Protein AF-A0A8T2XSE6-F1 (afdb_monomer)

Mean predicted aligned error: 15.31 Å

Nearest PDB structures (foldseek):
  8a26-assembly1_A  TM=7.219E-01  e=9.309E-07  Legionella pneumophila str. Corby
  8a25-assembly1_A  TM=7.117E-01  e=2.480E-06  Legionella pneumophila str. Corby
  8a24-assembly1_A  TM=6.700E-01  e=1.320E-05  Legionella pneumophila str. Corby

Radius of gyration: 26.52 Å; Cα contacts (8 Å, |Δi|>4): 600; chains: 1; bounding box: 70×73×78 Å

Foldseek 3Di:
DVVPDDDADALPPPPPHAAQFFYWLFDFQEAQDADPDDCVPQVHHNCHPVNSLVSVVCLLVVLAVQCVVPDVSVRRGYDLVLLLVKEKEFDHHLSLLVSCVSVVHDLVRSLVCLLVSLVSVLVSVVVSVVSNYAHYHYEQYALCQLFQVCPVRHDDDPVQADPLRGGNSSSVSSVSSLVSNVVSQVVSCVVRVRHDHHYFHLHVLLVCCSSCVVVVQAPERRAAQFAPDDPRNADPVTWGQRWDQDPNDTDRRRDGHPDLLNHQHHTRRWGGPNNLVSSVVLRPPPVNRPVVVCVVVVVVPVPDDDDDDDDDDDDDDDDDDDDDDDDDDDDFDDDDPPPPPDDPDDDDDDDPPPDPPDDDKDKDWDDDPPDDTGIDTDDDDDDDDDDDDDVVPVVVVVVVVPPPDPPPDISGGITIITGD

InterPro domains:
  IPR001087 GDSL lipase/esterase [PF00657] (7-283)
  IPR001087 GDSL lipase/esterase [PF00657] (298-400)
  IPR035669 GDSL lipase/esterase-like, plant [cd01837] (1-285)
  IPR036514 SGNH hydrolase superfamily [G3DSA:3.40.50.1110] (1-289)
  IPR036514 SGNH hydrolase superfamily [G3DSA:3.40.50.1110] (290-408)

pLDDT: mean 73.04, std 31.3, range [20.09, 98.88]

Sequence (420 aa):
KSFGLPYLSAYLDSVGSNFTHGANFATAGSTIRPQNSTLHQSGFSPISLDVQWNEFYDFHRRSQIIRSQGGVYKKLLPKTEDFSHALYTFDIGQNDLTSGYFSNMTSSEVKAYVPDVLDQFKNIVSYIYGQGGRNFWIHNTGPFGCLAYVLERIPISAAEVDKSGCGTPFNEVAQYFNRGLKKVVFQLRKKLPLAAITYVDVYSVKYKLISQARKHGFNESLRACCGHGGKYNYNRQLGCGAKRTVGGKEILVGKSCKDPSEWISWDGVHYTQAANKWIFDRIVDEKAWDSAYLD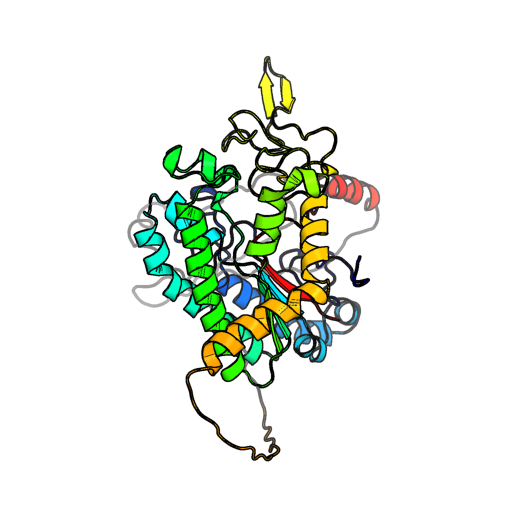SVASNFSHGANFATAGPTIRPQYLSLPFPLTLDAQFSIKYPRDTVAKTGGIFETSLPKEADYFSKASLYTIDGGQNDLTGGYRLNMTTEQVEENNAPEMLSQFSSIVKVRQAGINGSPSLSVYVN

Organism: Populus deltoides (NCBI:txid3696)

Secondary structure (DSSP, 8-state):
-TTSPPPPEETT--SS---TTEEE---TT--SSPPSS-HHHHS--S--HHHHHHHHHHHHHHHHHHHHT-TTHHHHS--HHHHHH-EEEEE-SHHHHHHHHHTT--HHHHHHHHHHHHHHHHHHHHHHHHTT--EEEEEPP--GGG-HHHHHHS---GGGB-TTS-BHHHHHHHHHHHHHHHHHHHHHHHH-TT-EEEEE-HHHHHHHHHHTGGGGT-SEEEEESS--STTTT--SSS-TT-EEEETTEEEE-SPPPS-GGGEEESSSSSB-HHHHHHHHHHHHSGGGTHHHHHHHHHHHHTTS--------------------------------GGGSSS----------S--TT------EEEEETTTEEEEE-----------SS-HHHHHHHHHHHS-S-----SS--EEEEE--

Solvent-accessible surface area (backbone atoms only — not comparable to full-atom values): 24899 Å² total; per-residue (Å²): 102,98,80,74,56,79,83,63,27,51,65,86,52,88,72,90,58,49,33,51,52,15,37,28,54,49,38,74,44,15,16,50,55,77,55,100,52,47,43,90,80,72,61,33,26,68,54,9,46,67,49,36,45,51,53,48,55,50,47,61,57,48,30,53,59,53,26,71,75,37,78,69,38,51,73,28,36,45,58,79,67,38,48,42,66,15,43,42,34,34,34,56,43,56,42,46,54,51,50,35,46,76,69,75,42,50,71,65,60,43,56,68,49,44,64,59,41,49,52,54,49,53,48,54,56,53,51,44,40,73,71,46,39,23,34,36,41,37,38,40,38,48,52,56,21,47,27,28,61,45,60,75,71,44,92,76,57,79,88,45,39,46,99,69,69,24,34,44,70,48,31,52,48,31,50,50,49,35,55,52,50,53,52,50,52,55,51,46,50,70,74,36,76,82,40,51,74,44,80,38,71,44,25,64,51,50,46,50,45,46,63,37,21,64,84,74,63,19,83,34,46,45,38,19,34,15,15,27,53,69,94,30,25,40,32,96,91,35,34,52,71,28,66,43,75,57,95,91,39,81,39,77,57,11,43,68,51,95,60,56,66,33,20,32,16,29,48,14,78,32,45,14,67,47,38,49,49,54,49,48,55,54,67,72,37,73,84,62,61,59,60,68,53,52,54,65,47,53,72,63,54,79,77,62,82,90,84,86,91,80,86,84,91,90,88,89,84,90,88,87,88,88,88,89,82,90,81,90,89,84,77,86,82,88,77,77,86,86,79,75,87,84,70,97,67,87,84,81,80,86,73,75,98,80,66,97,82,78,85,84,76,69,84,58,79,57,94,48,82,97,84,54,84,58,69,62,84,66,89,85,87,83,92,80,87,83,80,94,86,62,71,74,63,56,53,55,59,54,57,67,72,68,68,70,76,86,74,88,75,50,87,50,37,23,48,35,40,36,27,121

Structure (mmCIF, N/CA/C/O backbone):
data_AF-A0A8T2XSE6-F1
#
_entry.id   AF-A0A8T2XSE6-F1
#
loop_
_atom_site.group_PDB
_atom_site.id
_atom_site.type_symbol
_atom_site.label_atom_id
_atom_site.label_alt_id
_atom_site.label_comp_id
_atom_site.label_asym_id
_atom_site.label_entity_id
_atom_site.label_seq_id
_atom_site.pdbx_PDB_ins_code
_atom_site.Cartn_x
_atom_site.Cartn_y
_atom_site.Cartn_z
_atom_site.occupancy
_atom_site.B_iso_or_equiv
_atom_site.auth_seq_id
_atom_site.auth_comp_id
_atom_site.auth_asym_id
_atom_site.auth_atom_id
_atom_site.pdbx_PDB_model_num
ATOM 1 N N . LYS A 1 1 ? -14.434 -13.016 -0.386 1.00 49.34 1 LYS A N 1
ATOM 2 C CA . LYS A 1 1 ? -14.952 -14.404 -0.535 1.00 49.34 1 LYS A CA 1
ATOM 3 C C . LYS A 1 1 ? -14.408 -15.358 0.528 1.00 49.34 1 LYS A C 1
ATOM 5 O O . LYS A 1 1 ? -15.235 -15.988 1.161 1.00 49.34 1 LYS A O 1
ATOM 10 N N . SER A 1 2 ? -13.093 -15.441 0.778 1.00 57.00 2 SER A N 1
ATOM 11 C CA . SER A 1 2 ? -12.528 -16.396 1.758 1.00 57.00 2 SER A CA 1
ATOM 12 C C . SER A 1 2 ? -13.042 -16.233 3.198 1.00 57.00 2 SER A C 1
ATOM 14 O O . SER A 1 2 ? -13.120 -17.219 3.912 1.00 57.00 2 SER A O 1
ATOM 16 N N . PHE A 1 3 ? -13.461 -15.025 3.594 1.00 65.88 3 PHE A N 1
ATOM 17 C CA . PHE A 1 3 ? -14.073 -14.757 4.906 1.00 65.88 3 PHE A CA 1
ATOM 18 C C . PHE A 1 3 ? -15.603 -14.606 4.874 1.00 65.88 3 PHE A C 1
ATOM 20 O O . PHE A 1 3 ? -16.191 -14.181 5.856 1.00 65.88 3 PHE A O 1
ATOM 27 N N . GLY A 1 4 ? -16.265 -14.851 3.737 1.00 77.31 4 GLY A N 1
ATOM 28 C CA . GLY A 1 4 ? -17.719 -14.647 3.609 1.00 77.31 4 GLY A CA 1
ATOM 29 C C . GLY A 1 4 ? -18.208 -13.188 3.684 1.00 77.31 4 GLY A C 1
ATOM 30 O O . GLY A 1 4 ? -19.388 -12.947 3.463 1.00 77.31 4 GLY A O 1
ATOM 31 N N . LEU A 1 5 ? -17.320 -12.218 3.926 1.00 80.38 5 LEU A N 1
ATOM 32 C CA . LEU A 1 5 ? -17.659 -10.795 4.035 1.00 80.38 5 LEU A CA 1
ATOM 33 C C . LEU A 1 5 ? -17.843 -10.106 2.664 1.00 80.38 5 LEU A C 1
ATOM 35 O O . LEU A 1 5 ? -17.168 -10.489 1.691 1.00 80.38 5 LEU A O 1
ATOM 39 N N . PRO A 1 6 ? -18.719 -9.081 2.580 1.00 86.50 6 PRO A N 1
ATOM 40 C CA . PRO A 1 6 ? -18.848 -8.233 1.399 1.00 86.50 6 PRO A CA 1
ATOM 41 C C . PRO A 1 6 ? -17.623 -7.326 1.217 1.00 86.50 6 PRO A C 1
ATOM 43 O O . PRO A 1 6 ? -16.772 -7.200 2.097 1.00 86.50 6 PRO A O 1
ATOM 46 N N . TYR A 1 7 ? -17.536 -6.677 0.055 1.00 85.50 7 TYR A N 1
ATOM 47 C CA . TYR A 1 7 ? -16.585 -5.586 -0.138 1.00 85.50 7 TYR A CA 1
ATOM 48 C C . TYR A 1 7 ? -16.932 -4.406 0.769 1.00 85.50 7 TYR A C 1
ATOM 50 O O . TYR A 1 7 ? -18.107 -4.105 0.974 1.00 85.50 7 TYR A O 1
ATOM 58 N N . LEU A 1 8 ? -15.901 -3.742 1.290 1.00 89.81 8 LEU A N 1
ATOM 59 C CA . LEU A 1 8 ? -16.075 -2.533 2.084 1.00 89.81 8 LEU A CA 1
ATOM 60 C C . LEU A 1 8 ? -16.523 -1.374 1.191 1.00 89.81 8 LEU A C 1
ATOM 62 O O . LEU A 1 8 ? -15.975 -1.181 0.103 1.00 89.81 8 LEU A O 1
ATOM 66 N N . SER A 1 9 ? -17.469 -0.581 1.689 1.00 92.69 9 SER A N 1
ATOM 67 C CA . SER A 1 9 ? -17.830 0.701 1.078 1.00 92.69 9 SER A CA 1
ATOM 68 C C . SER A 1 9 ? -16.689 1.703 1.287 1.00 92.69 9 SER A C 1
ATOM 70 O O . SER A 1 9 ? -16.069 1.716 2.359 1.00 92.69 9 SER A O 1
ATOM 72 N N . ALA A 1 10 ? -16.394 2.542 0.291 1.00 93.00 10 ALA A N 1
ATOM 73 C CA . ALA A 1 10 ? -15.452 3.638 0.496 1.00 93.00 10 ALA A CA 1
ATOM 74 C C . ALA A 1 10 ? -16.086 4.681 1.422 1.00 93.00 10 ALA A C 1
ATOM 76 O O . ALA A 1 10 ? -17.275 4.971 1.316 1.00 93.00 10 ALA A O 1
ATOM 77 N N . TYR A 1 11 ? -15.304 5.252 2.335 1.00 91.75 11 TYR A N 1
ATOM 78 C CA . TYR A 1 11 ? -15.802 6.281 3.251 1.00 91.75 11 TYR A CA 1
ATOM 79 C C . TYR A 1 11 ? -16.376 7.494 2.500 1.00 91.75 11 TYR A C 1
ATOM 81 O O . TYR A 1 11 ? -17.396 8.047 2.901 1.00 91.75 11 TYR A O 1
ATOM 89 N N . LEU A 1 12 ? -15.746 7.865 1.381 1.00 91.50 12 LEU A N 1
ATOM 90 C CA . LEU A 1 12 ? -16.153 8.997 0.548 1.00 91.50 12 LEU A CA 1
ATOM 91 C C . LEU A 1 12 ? -17.325 8.687 -0.405 1.00 91.50 12 LEU A C 1
ATOM 93 O O . LEU A 1 12 ? -17.785 9.595 -1.097 1.00 91.50 12 LEU A O 1
ATOM 97 N N . ASP A 1 13 ? -17.839 7.451 -0.436 1.00 89.88 13 ASP A N 1
ATOM 98 C CA . ASP A 1 13 ? -19.054 7.134 -1.193 1.00 89.88 13 ASP A CA 1
ATOM 99 C C . ASP A 1 13 ? -20.280 7.687 -0.446 1.00 89.88 13 ASP A C 1
ATOM 101 O O . ASP A 1 13 ? -20.656 7.206 0.628 1.00 89.88 13 ASP A O 1
ATOM 105 N N . SER A 1 14 ? -20.917 8.708 -1.024 1.00 79.88 14 SER A N 1
ATOM 106 C CA . SER A 1 14 ? -21.989 9.475 -0.376 1.00 79.88 14 SER A CA 1
ATOM 107 C C . SER A 1 14 ? -23.375 8.819 -0.425 1.00 79.88 14 SER A C 1
ATOM 109 O O . SER A 1 14 ? -24.219 9.128 0.415 1.00 79.88 14 SER A O 1
ATOM 111 N N . VAL A 1 15 ? -23.637 7.921 -1.384 1.00 83.44 15 VAL A N 1
ATOM 112 C CA . VAL A 1 15 ? -24.973 7.349 -1.636 1.00 83.44 15 VAL A CA 1
ATOM 113 C C . VAL A 1 15 ? -24.916 5.824 -1.681 1.00 83.44 15 VAL A C 1
ATOM 115 O O . VAL A 1 15 ? -24.122 5.243 -2.411 1.00 83.44 15 VAL A O 1
ATOM 118 N N . GLY A 1 16 ? -25.809 5.169 -0.933 1.00 83.69 16 GLY A N 1
ATOM 119 C CA . GLY A 1 16 ? -25.983 3.710 -0.968 1.00 83.69 16 GLY A CA 1
ATOM 120 C C . GLY A 1 16 ? -24.956 2.909 -0.160 1.00 83.69 16 GLY A C 1
ATOM 121 O O . GLY A 1 16 ? -25.039 1.682 -0.125 1.00 83.69 16 GLY A O 1
ATOM 122 N N . SER A 1 17 ? -24.023 3.583 0.513 1.00 91.50 17 SER A N 1
ATOM 123 C CA . SER A 1 17 ? -22.993 2.946 1.330 1.00 91.50 17 SER A CA 1
ATOM 124 C C . SER A 1 17 ? -23.584 2.202 2.523 1.00 91.50 17 SER A C 1
ATOM 126 O O . SER A 1 17 ? -24.411 2.722 3.277 1.00 91.50 17 SER A O 1
ATOM 128 N N . ASN A 1 18 ? -23.115 0.972 2.715 1.00 92.50 18 ASN A N 1
ATOM 129 C CA . ASN A 1 18 ? -23.376 0.180 3.906 1.00 92.50 18 ASN A CA 1
ATOM 130 C C . ASN A 1 18 ? -22.050 -0.058 4.631 1.00 92.50 18 ASN A C 1
ATOM 132 O O . ASN A 1 18 ? -21.130 -0.661 4.073 1.00 92.50 18 ASN A O 1
ATOM 136 N N . PHE A 1 19 ? -21.971 0.417 5.872 1.00 93.88 19 PHE A N 1
ATOM 137 C CA . PHE A 1 19 ? -20.777 0.358 6.703 1.00 93.88 19 PHE A CA 1
ATOM 138 C C . PHE A 1 19 ? -20.891 -0.645 7.856 1.00 93.88 19 PHE A C 1
ATOM 140 O O . PHE A 1 19 ? -20.016 -0.678 8.720 1.00 93.88 19 PHE A O 1
ATOM 147 N N . THR A 1 20 ? -21.926 -1.496 7.893 1.00 91.06 20 THR A N 1
ATOM 148 C CA . THR A 1 20 ? -22.068 -2.505 8.960 1.00 91.06 20 THR A CA 1
ATOM 149 C C . THR A 1 20 ? -20.946 -3.535 8.969 1.00 91.06 20 THR A C 1
ATOM 151 O O . THR A 1 20 ? -20.693 -4.120 10.009 1.00 91.06 20 THR A O 1
ATOM 154 N N . HIS A 1 21 ? -20.278 -3.749 7.833 1.00 89.62 21 HIS A N 1
ATOM 155 C CA . HIS A 1 21 ? -19.122 -4.647 7.718 1.00 89.62 21 HIS A CA 1
ATOM 156 C C . HIS A 1 21 ? -17.790 -3.885 7.665 1.00 89.62 21 HIS A C 1
ATOM 158 O O . HIS A 1 21 ? -16.741 -4.475 7.408 1.00 89.62 21 HIS A O 1
ATOM 164 N N . GLY A 1 22 ? -17.822 -2.573 7.913 1.00 91.81 22 GLY A N 1
ATOM 165 C CA . GLY A 1 22 ? -16.650 -1.711 7.912 1.00 91.81 22 GLY A CA 1
ATOM 166 C C . GLY A 1 22 ? -16.613 -0.693 6.773 1.00 91.81 22 GLY A C 1
ATOM 167 O O . GLY A 1 22 ? -17.542 -0.578 5.974 1.00 91.81 22 GLY A O 1
ATOM 168 N N . ALA A 1 23 ? -15.519 0.061 6.722 1.00 94.69 23 ALA A N 1
ATOM 169 C CA . ALA A 1 23 ? -15.313 1.178 5.809 1.00 94.69 23 ALA A CA 1
ATOM 170 C C . ALA A 1 23 ? -13.871 1.197 5.285 1.00 94.69 23 ALA A C 1
ATOM 172 O O . ALA A 1 23 ? -12.920 0.855 5.999 1.00 94.69 23 ALA A O 1
ATOM 173 N N . ASN A 1 24 ? -13.708 1.610 4.030 1.00 95.44 24 ASN A N 1
ATOM 174 C CA . ASN A 1 24 ? -12.407 1.798 3.405 1.00 95.44 24 ASN A CA 1
ATOM 175 C C . ASN A 1 24 ? -12.053 3.291 3.333 1.00 95.44 24 ASN A C 1
ATOM 177 O O . ASN A 1 24 ? -12.728 4.048 2.637 1.00 95.44 24 ASN A O 1
ATOM 181 N N . PHE A 1 25 ? -10.983 3.687 4.021 1.00 96.44 25 PHE A N 1
ATOM 182 C CA . PHE A 1 25 ? -10.461 5.062 4.042 1.00 96.44 25 PHE A CA 1
ATOM 183 C C . PHE A 1 25 ? -9.277 5.242 3.081 1.00 96.44 25 PHE A C 1
ATOM 185 O O . PHE A 1 25 ? -8.710 6.322 2.952 1.00 96.44 25 PHE A O 1
ATOM 192 N N . ALA A 1 26 ? -8.879 4.174 2.390 1.00 91.81 26 ALA A N 1
ATOM 193 C CA . ALA A 1 26 ? -7.769 4.205 1.461 1.00 91.81 26 ALA A CA 1
ATOM 194 C C . ALA A 1 26 ? -7.997 5.176 0.308 1.00 91.81 26 ALA A C 1
ATOM 196 O O . ALA A 1 26 ? -9.056 5.182 -0.319 1.00 91.81 26 ALA A O 1
ATOM 197 N N . THR A 1 27 ? -6.936 5.889 -0.058 1.00 92.00 27 THR A N 1
ATOM 198 C CA . THR A 1 27 ? -6.906 6.697 -1.275 1.00 92.00 27 THR A CA 1
ATOM 199 C C . THR A 1 27 ? -5.710 6.309 -2.138 1.00 92.00 27 THR A C 1
ATOM 201 O O . THR A 1 27 ? -4.590 6.159 -1.646 1.00 92.00 27 THR A O 1
ATOM 204 N N . ALA A 1 28 ? -5.931 6.164 -3.446 1.00 90.12 28 ALA A N 1
ATOM 205 C CA . ALA A 1 28 ? -4.864 5.885 -4.403 1.00 90.12 28 ALA A CA 1
ATOM 206 C C . ALA A 1 28 ? -3.765 6.958 -4.328 1.00 90.12 28 ALA A C 1
ATOM 208 O O . ALA A 1 28 ? -4.058 8.148 -4.284 1.00 90.12 28 ALA A O 1
ATOM 209 N N . GLY A 1 29 ? -2.496 6.544 -4.302 1.00 91.81 29 GLY A N 1
ATOM 210 C CA . GLY A 1 29 ? -1.366 7.471 -4.172 1.00 91.81 29 GLY A CA 1
ATOM 211 C C . GLY A 1 29 ? -1.176 8.067 -2.770 1.00 91.81 29 GLY A C 1
ATOM 212 O O . GLY A 1 29 ? -0.350 8.962 -2.617 1.00 91.81 29 GLY A O 1
ATOM 213 N N . SER A 1 30 ? -1.915 7.609 -1.752 1.00 96.00 30 SER A N 1
ATOM 214 C CA . SER A 1 30 ? -1.766 8.099 -0.377 1.00 96.00 30 SER A CA 1
ATOM 215 C C . SER A 1 30 ? -0.429 7.716 0.250 1.00 96.00 30 SER A C 1
ATOM 217 O O . SER A 1 30 ? 0.076 6.607 0.052 1.00 96.00 30 SER A O 1
ATOM 219 N N . THR A 1 31 ? 0.116 8.648 1.019 1.00 97.81 31 THR A N 1
ATOM 220 C CA . THR A 1 31 ? 1.355 8.548 1.786 1.00 97.81 31 THR A CA 1
ATOM 221 C C . THR A 1 31 ? 1.055 8.637 3.279 1.00 97.81 31 THR A C 1
ATOM 223 O O . THR A 1 31 ? 0.025 9.172 3.693 1.00 97.81 31 THR A O 1
ATOM 226 N N . ILE A 1 32 ? 1.958 8.136 4.119 1.00 98.56 32 ILE A N 1
ATOM 227 C CA . ILE A 1 32 ? 1.869 8.355 5.565 1.00 98.56 32 ILE A CA 1
ATOM 228 C C . ILE A 1 32 ? 2.085 9.838 5.867 1.00 98.56 32 ILE A C 1
ATOM 230 O O . ILE A 1 32 ? 1.291 10.428 6.594 1.00 98.56 32 ILE A O 1
ATOM 234 N N . ARG A 1 33 ? 3.126 10.442 5.284 1.00 95.69 33 ARG A N 1
ATOM 235 C CA . ARG A 1 33 ? 3.425 11.870 5.450 1.00 95.69 33 ARG A CA 1
ATOM 236 C C . ARG A 1 33 ? 2.618 12.717 4.467 1.00 95.69 33 ARG A C 1
ATOM 238 O O . ARG A 1 33 ? 2.581 12.355 3.287 1.00 95.69 33 ARG A O 1
ATOM 245 N N . PRO A 1 34 ? 2.066 13.869 4.874 1.00 95.44 34 PRO A N 1
ATOM 246 C CA . PRO A 1 34 ? 1.447 14.812 3.946 1.00 95.44 34 PRO A CA 1
ATOM 247 C C . PRO A 1 34 ? 2.395 15.213 2.810 1.00 95.44 34 PRO A C 1
ATOM 249 O O . PRO A 1 34 ? 3.583 15.462 3.034 1.00 95.44 34 PRO A O 1
ATOM 252 N N . GLN A 1 35 ? 1.878 15.278 1.583 1.00 90.56 35 GLN A N 1
ATOM 253 C CA . GLN A 1 35 ? 2.642 15.739 0.423 1.00 90.56 35 GLN A CA 1
ATOM 254 C C . GLN A 1 35 ? 2.399 17.228 0.187 1.00 90.56 35 GLN A C 1
ATOM 256 O O . GLN A 1 35 ? 1.260 17.685 0.170 1.00 90.56 35 GLN A O 1
ATOM 261 N N . ASN A 1 36 ? 3.463 17.981 -0.092 1.00 90.00 36 ASN A N 1
ATOM 262 C CA . ASN A 1 36 ? 3.360 19.391 -0.475 1.00 90.00 36 ASN A CA 1
ATOM 263 C C . ASN A 1 36 ? 3.113 19.544 -1.990 1.00 90.00 36 ASN A C 1
ATOM 265 O O . ASN A 1 36 ? 3.867 20.205 -2.701 1.00 90.00 36 ASN A O 1
ATOM 269 N N . SER A 1 37 ? 2.122 18.820 -2.515 1.00 88.62 37 SER A N 1
ATOM 270 C CA . SER A 1 37 ? 1.767 18.810 -3.939 1.00 88.62 37 SER A CA 1
ATOM 271 C C . SER A 1 37 ? 0.343 18.295 -4.139 1.00 88.62 37 SER A C 1
ATOM 273 O O . SER A 1 37 ? -0.206 17.626 -3.266 1.00 88.62 37 SER A O 1
ATOM 275 N N . THR A 1 38 ? -0.241 18.561 -5.304 1.00 88.44 38 THR A N 1
ATOM 276 C CA . THR A 1 38 ? -1.537 17.986 -5.690 1.00 88.44 38 THR A CA 1
ATOM 277 C C . THR A 1 38 ? -1.377 16.666 -6.445 1.00 88.44 38 THR A C 1
ATOM 279 O O . THR A 1 38 ? -0.352 16.423 -7.090 1.00 88.44 38 THR A O 1
ATOM 282 N N . LEU A 1 39 ? -2.446 15.861 -6.466 1.00 87.94 39 LEU A N 1
ATOM 283 C CA . LEU A 1 39 ? -2.515 14.623 -7.249 1.00 87.94 39 LEU A CA 1
ATOM 284 C C . LEU A 1 39 ? -2.189 14.853 -8.733 1.00 87.94 39 LEU A C 1
ATOM 286 O O . LEU A 1 39 ? -1.469 14.059 -9.333 1.00 87.94 39 LEU A O 1
ATOM 290 N N . HIS A 1 40 ? -2.649 15.965 -9.313 1.00 87.31 40 HIS A N 1
ATOM 291 C CA . HIS A 1 40 ? -2.363 16.313 -10.708 1.00 87.31 40 HIS A CA 1
ATOM 292 C C . HIS A 1 40 ? -0.886 16.637 -10.967 1.00 87.31 40 HIS A C 1
ATOM 294 O O . HIS A 1 40 ? -0.383 16.364 -12.055 1.00 87.31 40 HIS A O 1
ATOM 300 N N . GLN A 1 41 ? -0.186 17.214 -9.988 1.00 89.00 41 GLN A N 1
ATOM 301 C CA . GLN A 1 41 ? 1.216 17.610 -10.139 1.00 89.00 41 GLN A CA 1
ATOM 302 C C . GLN A 1 41 ? 2.169 16.431 -9.939 1.00 89.00 41 GLN A C 1
ATOM 304 O O . GLN A 1 41 ? 3.087 16.230 -10.737 1.00 89.00 41 GLN A O 1
ATOM 309 N N . SER A 1 42 ? 1.972 15.653 -8.875 1.00 89.31 42 SER A N 1
ATOM 310 C CA . SER A 1 42 ? 2.943 14.640 -8.448 1.00 89.31 42 SER A CA 1
ATOM 311 C C . SER A 1 42 ? 2.484 13.202 -8.682 1.00 89.31 42 SER A C 1
ATOM 313 O O . SER A 1 42 ? 3.326 12.311 -8.832 1.00 89.31 42 SER A O 1
ATOM 315 N N . GLY A 1 43 ? 1.171 12.974 -8.776 1.00 89.00 43 GLY A N 1
ATOM 316 C CA . GLY A 1 43 ? 0.563 11.644 -8.768 1.00 89.00 43 GLY A CA 1
ATOM 317 C C . GLY A 1 43 ? 0.329 11.074 -7.366 1.00 89.00 43 GLY A C 1
ATOM 318 O O . GLY A 1 43 ? -0.101 9.928 -7.262 1.00 89.00 43 GLY A O 1
ATOM 319 N N . PHE A 1 44 ? 0.578 11.847 -6.303 1.00 92.69 44 PHE A N 1
ATOM 320 C CA . PHE A 1 44 ? 0.330 11.439 -4.917 1.00 92.69 44 PHE A CA 1
ATOM 321 C C . PHE A 1 44 ? -0.881 12.158 -4.327 1.00 92.69 44 PHE A C 1
ATOM 323 O O . PHE A 1 44 ? -1.154 13.317 -4.639 1.00 92.69 44 PHE A O 1
ATOM 330 N N . SER A 1 45 ? -1.627 11.452 -3.484 1.00 92.69 45 SER A N 1
ATOM 331 C CA . SER A 1 45 ? -2.874 11.962 -2.921 1.00 92.69 45 SER A CA 1
ATOM 332 C C . SER A 1 45 ? -2.620 13.036 -1.860 1.00 92.69 45 SER A C 1
ATOM 334 O O . SER A 1 45 ? -1.729 12.853 -1.029 1.00 92.69 45 SER A O 1
ATOM 336 N N . PRO A 1 46 ? -3.438 14.107 -1.811 1.00 92.44 46 PRO A N 1
ATOM 337 C CA . PRO A 1 46 ? -3.458 15.020 -0.670 1.00 92.44 46 PRO A CA 1
ATOM 338 C C . PRO A 1 46 ? -4.100 14.392 0.583 1.00 92.44 46 PRO A C 1
ATOM 340 O O . PRO A 1 46 ? -3.994 14.952 1.668 1.00 92.44 46 PRO A O 1
ATOM 343 N N . ILE A 1 47 ? -4.768 13.241 0.449 1.00 94.56 47 ILE A N 1
ATOM 344 C CA . ILE A 1 47 ? -5.348 12.478 1.560 1.00 94.56 47 ILE A CA 1
ATOM 345 C C . ILE A 1 47 ? -4.263 11.539 2.097 1.00 94.56 47 ILE A C 1
ATOM 347 O O . ILE A 1 47 ? -4.171 10.376 1.691 1.00 94.56 47 ILE A O 1
ATOM 351 N N . SER A 1 48 ? -3.391 12.061 2.960 1.00 97.06 48 SER A N 1
ATOM 352 C CA . SER A 1 48 ? -2.380 11.293 3.702 1.00 97.06 48 SER A CA 1
ATOM 353 C C . SER A 1 48 ? -2.988 10.534 4.885 1.00 97.06 48 SER A C 1
ATOM 355 O O . SER A 1 48 ? -4.177 10.661 5.181 1.00 97.06 48 SER A O 1
ATOM 357 N N . LEU A 1 49 ? -2.198 9.693 5.555 1.00 98.31 49 LEU A N 1
ATOM 358 C CA . LEU A 1 49 ? -2.699 8.827 6.628 1.00 98.31 49 LEU A CA 1
ATOM 359 C C . LEU A 1 49 ? -3.309 9.596 7.810 1.00 98.31 49 LEU A C 1
ATOM 361 O O . LEU A 1 49 ? -4.251 9.112 8.429 1.00 98.31 49 LEU A O 1
ATOM 365 N N . ASP A 1 50 ? -2.804 10.785 8.125 1.00 97.56 50 ASP A N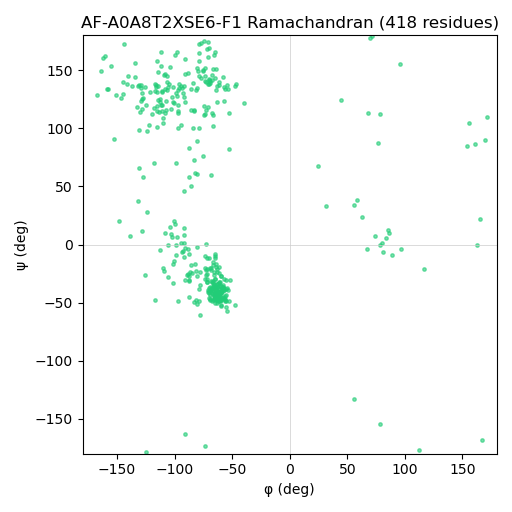 1
ATOM 366 C CA . ASP A 1 50 ? -3.393 11.678 9.126 1.00 97.56 50 ASP A CA 1
ATOM 367 C C . ASP A 1 50 ? -4.779 12.196 8.705 1.00 97.56 50 ASP A C 1
ATOM 369 O O . ASP A 1 50 ? -5.680 12.294 9.539 1.00 97.56 50 ASP A O 1
ATOM 373 N N . VAL A 1 51 ? -4.989 12.446 7.410 1.00 97.50 51 VAL A N 1
ATOM 374 C CA . VAL A 1 51 ? -6.306 12.793 6.860 1.00 97.50 51 VAL A CA 1
ATOM 375 C C . VAL A 1 51 ? -7.245 11.588 6.924 1.00 97.50 51 VAL A C 1
ATOM 377 O O . VAL A 1 51 ? -8.343 11.726 7.454 1.00 97.50 51 VAL A O 1
ATOM 380 N N . GLN A 1 52 ? -6.798 10.397 6.506 1.00 98.19 52 GLN A N 1
ATOM 381 C CA . GLN A 1 52 ? -7.582 9.153 6.639 1.00 98.19 52 GLN A CA 1
ATOM 382 C C . GLN A 1 52 ? -7.947 8.861 8.101 1.00 98.19 52 GLN A C 1
ATOM 384 O O . GLN A 1 52 ? -9.026 8.355 8.407 1.00 98.19 52 GLN A O 1
ATOM 389 N N . TRP A 1 53 ? -7.056 9.199 9.032 1.00 98.00 53 TRP A N 1
ATOM 390 C CA . TRP A 1 53 ? -7.339 9.141 10.458 1.00 98.00 53 TRP A CA 1
ATOM 391 C C . TRP A 1 53 ? -8.438 10.124 10.871 1.00 98.00 53 TRP A C 1
ATOM 393 O O . TRP A 1 53 ? -9.341 9.726 11.602 1.00 98.00 53 TRP A O 1
ATOM 403 N N . ASN A 1 54 ? -8.396 11.378 10.417 1.00 98.00 54 ASN A N 1
ATOM 404 C CA . ASN A 1 54 ? -9.442 12.357 10.720 1.00 98.00 54 ASN A CA 1
ATOM 405 C C . ASN A 1 54 ? -10.801 11.917 10.157 1.00 98.00 54 ASN A C 1
ATOM 407 O O . ASN A 1 54 ? -11.813 12.028 10.849 1.00 98.00 54 ASN A O 1
ATOM 411 N N . GLU A 1 55 ? -10.816 11.353 8.949 1.00 97.50 55 GLU A N 1
ATOM 412 C CA . GLU A 1 55 ? -11.998 10.734 8.345 1.00 97.50 55 GLU A CA 1
ATOM 413 C C . GLU A 1 55 ? -12.531 9.583 9.204 1.00 97.50 55 GLU A C 1
ATOM 415 O O . GLU A 1 55 ? -13.719 9.548 9.522 1.00 97.50 55 GLU A O 1
ATOM 420 N N . PHE A 1 56 ? -11.657 8.674 9.649 1.00 97.44 56 PHE A N 1
ATOM 421 C CA . PHE A 1 56 ? -12.032 7.596 10.563 1.00 97.44 56 PHE A CA 1
ATOM 422 C C . PHE A 1 56 ? -12.552 8.128 11.902 1.00 97.44 56 PHE A C 1
ATOM 424 O O . PHE A 1 56 ? -13.551 7.628 12.415 1.00 97.44 56 PHE A O 1
ATOM 431 N N . TYR A 1 57 ? -11.898 9.133 12.481 1.00 96.88 57 TYR A N 1
ATOM 432 C CA . TYR A 1 57 ? -12.283 9.721 13.759 1.00 96.88 57 TYR A CA 1
ATOM 433 C C . TYR A 1 57 ? -13.680 10.347 13.680 1.00 96.88 57 TYR A C 1
ATOM 435 O O . TYR A 1 57 ? -14.527 10.117 14.552 1.00 96.88 57 TYR A O 1
ATOM 443 N N . ASP A 1 58 ? -13.958 11.079 12.600 1.00 96.12 58 ASP A N 1
ATOM 444 C CA . ASP A 1 58 ? -15.286 11.616 12.333 1.00 96.12 58 ASP A CA 1
A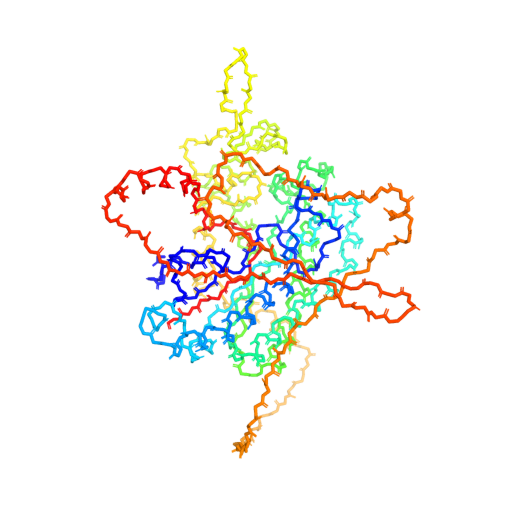TOM 445 C C . ASP A 1 58 ? -16.305 10.512 12.063 1.00 96.12 58 ASP A C 1
ATOM 447 O O . ASP A 1 58 ? -17.389 10.540 12.649 1.00 96.12 58 ASP A O 1
ATOM 451 N N . PHE A 1 59 ? -15.963 9.514 11.247 1.00 95.56 59 PHE A N 1
ATOM 452 C CA . PHE A 1 59 ? -16.814 8.356 10.986 1.00 95.56 59 PHE A CA 1
ATOM 453 C C . PHE A 1 59 ? -17.191 7.634 12.281 1.00 95.56 59 PHE A C 1
ATOM 455 O O . PHE A 1 59 ? -18.372 7.385 12.517 1.00 95.56 59 PHE A O 1
ATOM 462 N N . HIS A 1 60 ? -16.218 7.346 13.145 1.00 94.56 60 HIS A N 1
ATOM 463 C CA . HIS A 1 60 ? -16.409 6.674 14.426 1.00 94.56 60 HIS A CA 1
ATOM 464 C C . HIS A 1 60 ? -17.428 7.419 15.297 1.00 94.56 60 HIS A C 1
ATOM 466 O O . HIS A 1 60 ? -18.448 6.857 15.707 1.00 94.56 60 HIS A O 1
ATOM 472 N N . ARG A 1 61 ? -17.202 8.720 15.516 1.00 94.19 61 ARG A N 1
ATOM 473 C CA . ARG A 1 61 ? -18.059 9.561 16.360 1.00 94.19 61 ARG A CA 1
ATOM 474 C C . ARG A 1 61 ? -19.446 9.769 15.752 1.00 94.19 61 ARG A C 1
ATOM 476 O O . ARG A 1 61 ? -20.458 9.610 16.435 1.00 94.19 61 ARG A O 1
ATOM 483 N N . ARG A 1 62 ? -19.509 10.142 14.472 1.00 94.44 62 ARG A N 1
ATOM 484 C CA . ARG A 1 62 ? -20.765 10.489 13.791 1.00 94.44 62 ARG A CA 1
ATOM 485 C C . ARG A 1 62 ? -21.626 9.260 13.528 1.00 94.44 62 ARG A C 1
ATOM 487 O O . ARG A 1 62 ? -22.847 9.381 13.583 1.00 94.44 62 ARG A O 1
ATOM 494 N N . SER A 1 63 ? -21.024 8.083 13.334 1.00 94.19 63 SER A N 1
ATOM 495 C CA . SER A 1 63 ? -21.775 6.834 13.171 1.00 94.19 63 SER A CA 1
ATOM 496 C C . SER A 1 63 ? -22.708 6.589 14.348 1.00 94.19 63 SER A C 1
ATOM 498 O O . SER A 1 63 ? -23.869 6.269 14.127 1.00 94.19 63 SER A O 1
ATOM 500 N N . GLN A 1 64 ? -22.260 6.815 15.588 1.00 93.19 64 GLN A N 1
ATOM 501 C CA . GLN A 1 64 ? -23.114 6.594 16.760 1.00 93.19 64 GLN A CA 1
ATOM 502 C C . GLN A 1 64 ? -24.238 7.626 16.875 1.00 93.19 64 GLN A C 1
ATOM 504 O O . GLN A 1 64 ? -25.382 7.266 17.159 1.00 93.19 64 GLN A O 1
ATOM 509 N N . ILE A 1 65 ? -23.943 8.893 16.572 1.00 94.44 65 ILE A N 1
ATOM 510 C CA . ILE A 1 65 ? -24.940 9.971 16.557 1.00 94.44 65 ILE A CA 1
ATOM 511 C C . ILE A 1 65 ? -26.045 9.659 15.544 1.00 94.44 65 ILE A C 1
ATOM 513 O O . ILE A 1 65 ? -27.221 9.639 15.900 1.00 94.44 65 ILE A O 1
ATOM 517 N N . ILE A 1 66 ? -25.685 9.364 14.295 1.00 93.38 66 ILE A N 1
ATOM 518 C CA . ILE A 1 66 ? -26.662 9.118 13.228 1.00 93.38 66 ILE A CA 1
ATOM 519 C C . ILE A 1 66 ? -27.390 7.787 13.444 1.00 93.38 66 ILE A C 1
ATOM 521 O O . ILE A 1 66 ? -28.604 7.705 13.267 1.00 93.38 66 ILE A O 1
ATOM 525 N N . ARG A 1 67 ? -26.694 6.754 13.929 1.00 94.25 67 ARG A N 1
ATOM 526 C CA . ARG A 1 67 ? -27.304 5.467 14.291 1.00 94.25 67 ARG A CA 1
ATOM 527 C C . ARG A 1 67 ? -28.406 5.617 15.345 1.00 94.25 67 ARG A C 1
ATOM 529 O O . ARG A 1 67 ? -29.412 4.908 15.261 1.00 94.25 67 ARG A O 1
ATOM 536 N N . SER A 1 68 ? -28.240 6.526 16.310 1.00 94.25 68 SER A N 1
ATOM 537 C CA . SER A 1 68 ? -29.228 6.786 17.371 1.00 94.25 68 SER A CA 1
ATOM 538 C C . SER A 1 68 ? -30.572 7.316 16.855 1.00 94.25 68 SER A C 1
ATOM 540 O O . SER A 1 68 ? -31.590 7.120 17.514 1.00 94.25 68 SER A O 1
ATOM 542 N N . GLN A 1 69 ? -30.608 7.885 15.644 1.00 95.31 69 GLN A N 1
ATOM 543 C CA . GLN A 1 69 ? -31.842 8.355 15.002 1.00 95.31 69 GLN A CA 1
ATOM 544 C C . GLN A 1 69 ? -32.764 7.198 14.568 1.00 95.31 69 GLN A C 1
ATOM 546 O O . GLN A 1 69 ? -33.926 7.414 14.233 1.00 95.31 69 GLN A O 1
ATOM 551 N N . GLY A 1 70 ? -32.273 5.953 14.589 1.00 94.00 70 GLY A N 1
ATOM 552 C CA . GLY A 1 70 ? -33.064 4.766 14.281 1.00 94.00 70 GLY A CA 1
ATOM 553 C C . GLY A 1 70 ? -33.269 4.540 12.780 1.00 94.00 70 GLY A C 1
ATOM 554 O O . GLY A 1 70 ? -32.431 4.894 11.952 1.00 94.00 70 GLY A O 1
ATOM 555 N N . GLY A 1 71 ? -34.360 3.854 12.428 1.00 94.81 71 GLY A N 1
ATOM 556 C CA . GLY A 1 71 ? -34.742 3.599 11.036 1.00 94.81 71 GLY A CA 1
ATOM 557 C C . GLY A 1 71 ? -33.660 2.901 10.201 1.00 94.81 71 GLY A C 1
ATOM 558 O O . GLY A 1 71 ? -33.071 1.898 10.619 1.00 94.81 71 GLY A O 1
ATOM 559 N N . VAL A 1 72 ? -33.419 3.431 8.999 1.00 92.19 72 VAL A N 1
ATOM 560 C CA . VAL A 1 72 ? -32.425 2.906 8.051 1.00 92.19 72 VAL A CA 1
ATOM 561 C C . VAL A 1 72 ? -30.989 3.061 8.566 1.00 92.19 72 VAL A C 1
ATOM 563 O O . VAL A 1 72 ? -30.173 2.164 8.370 1.00 92.19 72 VAL A O 1
ATOM 566 N N . TYR A 1 73 ? -30.685 4.119 9.321 1.00 92.44 73 TYR A N 1
ATOM 567 C CA . TYR A 1 73 ? -29.335 4.385 9.828 1.00 92.44 73 TYR A CA 1
ATOM 568 C C . TYR A 1 73 ? -28.851 3.309 10.803 1.00 92.44 73 TYR A C 1
ATOM 570 O O . TYR A 1 73 ? -27.696 2.885 10.748 1.00 92.44 73 TYR A O 1
ATOM 578 N N . LYS A 1 74 ? -29.758 2.759 11.622 1.00 93.81 74 LYS A N 1
ATOM 579 C CA . LYS A 1 74 ? -29.470 1.605 12.493 1.00 93.81 74 LYS A CA 1
ATOM 580 C C . LYS A 1 74 ? -29.125 0.325 11.714 1.00 93.81 74 LYS A C 1
ATOM 582 O O . LYS A 1 74 ? -28.570 -0.609 12.292 1.00 93.81 74 LYS A O 1
ATOM 587 N N . LYS A 1 75 ? -29.440 0.255 10.422 1.00 93.06 75 LYS A N 1
ATOM 588 C CA . LYS A 1 75 ? -29.126 -0.891 9.556 1.00 93.06 75 LYS A CA 1
ATOM 589 C C . LYS A 1 75 ? -27.899 -0.669 8.670 1.00 93.06 75 LYS A C 1
ATOM 591 O O . LYS A 1 75 ? -27.423 -1.642 8.107 1.00 93.06 75 LYS A O 1
ATOM 596 N N . LEU A 1 76 ? -27.419 0.570 8.536 1.00 93.56 76 LEU A N 1
ATOM 597 C CA . LEU A 1 76 ? -26.313 0.925 7.636 1.00 93.56 76 LEU A CA 1
ATOM 598 C C . LEU A 1 76 ? -25.019 1.310 8.363 1.00 93.56 76 LEU A C 1
ATOM 600 O O . LEU A 1 76 ? -23.956 1.270 7.752 1.00 93.56 76 LEU A O 1
ATOM 604 N N . LEU A 1 77 ? -25.094 1.684 9.643 1.00 94.56 77 LEU A N 1
ATOM 605 C CA . LEU A 1 77 ? -23.942 2.142 10.427 1.00 94.56 77 LEU A CA 1
ATOM 606 C C . LEU A 1 77 ? -23.521 1.112 11.484 1.00 94.56 77 LEU A C 1
ATOM 608 O O . LEU A 1 77 ? -24.399 0.467 12.070 1.00 94.56 77 LEU A O 1
ATOM 612 N N . PRO A 1 78 ? -22.216 0.985 11.783 1.00 93.44 78 PRO A N 1
ATOM 613 C CA . PRO A 1 78 ? -21.712 0.054 12.792 1.00 93.44 78 PRO A CA 1
ATOM 614 C C . PRO A 1 78 ? -22.166 0.440 14.208 1.00 93.44 78 PRO A C 1
ATOM 616 O O . PRO A 1 78 ? -22.406 1.614 14.517 1.00 93.44 78 PRO A O 1
ATOM 619 N N . LYS A 1 79 ? -22.296 -0.554 15.086 1.00 93.50 79 LYS A N 1
ATOM 620 C CA . LYS A 1 79 ? -22.506 -0.352 16.528 1.00 93.50 79 LYS A CA 1
ATOM 621 C C . LYS A 1 79 ? -21.220 0.155 17.184 1.00 93.50 79 LYS A C 1
ATOM 623 O O . LYS A 1 79 ? -20.150 0.124 16.588 1.00 93.50 79 LYS A O 1
ATOM 628 N N . THR A 1 80 ? -21.308 0.614 18.426 1.00 90.81 80 THR A N 1
ATOM 629 C CA . THR A 1 80 ? -20.123 1.050 19.177 1.00 90.81 80 THR A CA 1
ATOM 630 C C . THR A 1 80 ? -19.159 -0.110 19.430 1.00 90.81 80 THR A C 1
ATOM 632 O O . THR A 1 80 ? -17.949 0.043 19.282 1.00 90.81 80 THR A O 1
ATOM 635 N N . GLU A 1 81 ? -19.682 -1.285 19.788 1.00 91.31 81 GLU A N 1
ATOM 636 C CA . GLU A 1 81 ? -18.873 -2.453 20.165 1.00 91.31 81 GLU A CA 1
ATOM 637 C C . GLU A 1 81 ? -18.077 -3.000 18.973 1.00 91.31 81 GLU A C 1
ATOM 639 O O . GLU A 1 81 ? -16.943 -3.461 19.131 1.00 91.31 81 GLU A O 1
ATOM 644 N N . ASP A 1 82 ? -18.648 -2.863 17.776 1.00 92.19 82 ASP A N 1
ATOM 645 C CA . ASP A 1 82 ? -18.081 -3.284 16.499 1.00 92.19 82 ASP A CA 1
ATOM 646 C C . ASP A 1 82 ? -16.680 -2.696 16.264 1.00 92.19 82 ASP A C 1
ATOM 648 O O . ASP A 1 82 ? -15.795 -3.392 15.774 1.00 92.19 82 ASP A O 1
ATOM 652 N N . PHE A 1 83 ? -16.426 -1.448 16.674 1.00 93.19 83 PHE A N 1
ATOM 653 C CA . PHE A 1 83 ? -15.109 -0.819 16.521 1.00 93.19 83 PHE A CA 1
ATOM 654 C C . PHE A 1 83 ? -14.023 -1.499 17.358 1.00 93.19 83 PHE A C 1
ATOM 656 O O . PHE A 1 83 ? -12.881 -1.624 16.922 1.00 93.19 83 PHE A O 1
ATOM 663 N N . SER A 1 84 ? -14.366 -2.006 18.542 1.00 92.56 84 SER A N 1
ATOM 664 C CA . SER A 1 84 ? -13.401 -2.742 19.363 1.00 92.56 84 SER A CA 1
ATOM 665 C C . SER A 1 84 ? -13.088 -4.134 18.812 1.00 92.56 84 SER A C 1
ATOM 667 O O . SER A 1 84 ? -11.987 -4.647 19.015 1.00 92.56 84 SER A O 1
ATOM 669 N N . HIS A 1 85 ? -14.027 -4.722 18.068 1.00 90.44 85 HIS A N 1
ATOM 670 C CA . HIS A 1 85 ? -13.869 -6.017 17.408 1.00 90.44 85 HIS A CA 1
ATOM 671 C C . HIS A 1 85 ? -13.335 -5.904 15.977 1.00 90.44 85 HIS A C 1
ATOM 673 O O . HIS A 1 85 ? -12.935 -6.910 15.391 1.00 90.44 85 HIS A O 1
ATOM 679 N N . ALA A 1 86 ? -13.286 -4.693 15.426 1.00 93.38 86 ALA A N 1
ATOM 680 C CA . ALA A 1 86 ? -12.866 -4.459 14.061 1.00 93.38 86 ALA A CA 1
ATOM 681 C C . ALA A 1 86 ? -11.397 -4.839 13.818 1.00 93.38 86 ALA A C 1
ATOM 683 O O . ALA A 1 86 ? -10.548 -4.740 14.713 1.00 93.38 86 ALA A O 1
ATOM 684 N N . LEU A 1 87 ? -11.101 -5.237 12.578 1.00 94.12 87 LEU A N 1
ATOM 685 C CA . LEU A 1 87 ? -9.756 -5.436 12.049 1.00 94.12 87 LEU A CA 1
ATOM 686 C C . LEU A 1 87 ? -9.319 -4.195 11.266 1.00 94.12 87 LEU A C 1
ATOM 688 O O . LEU A 1 87 ? -9.862 -3.883 10.208 1.00 94.12 87 LEU A O 1
ATOM 692 N N . TYR A 1 88 ? -8.300 -3.520 11.778 1.00 96.25 88 TYR A N 1
ATOM 693 C CA . TYR A 1 88 ? -7.688 -2.334 11.196 1.00 96.25 88 TYR A CA 1
ATOM 694 C C . TYR A 1 88 ? -6.491 -2.754 10.344 1.00 96.25 88 TYR A C 1
ATOM 696 O O . TYR A 1 88 ? -5.426 -3.090 10.869 1.00 96.25 88 TYR A O 1
ATOM 704 N N . THR A 1 89 ? -6.662 -2.772 9.027 1.00 95.12 89 THR A N 1
ATOM 705 C CA . THR A 1 89 ? -5.626 -3.184 8.079 1.00 95.12 89 THR A CA 1
ATOM 706 C C . THR A 1 89 ? -4.875 -1.979 7.531 1.00 95.12 89 THR A C 1
ATOM 708 O O . THR A 1 89 ? -5.503 -1.014 7.102 1.00 95.12 89 THR A O 1
ATOM 711 N N . PHE A 1 90 ? -3.549 -2.074 7.488 1.00 97.19 90 PHE A N 1
ATOM 712 C CA . PHE A 1 90 ? -2.660 -1.082 6.897 1.00 97.19 90 PHE A CA 1
ATOM 713 C C . PHE A 1 90 ? -1.783 -1.755 5.849 1.00 97.19 90 PHE A C 1
ATOM 715 O O . PHE A 1 90 ? -0.997 -2.634 6.185 1.00 97.19 90 PHE A O 1
ATOM 722 N N . ASP A 1 91 ? -1.867 -1.315 4.607 1.00 94.81 91 ASP A N 1
ATOM 723 C CA . ASP A 1 91 ? -0.807 -1.474 3.609 1.00 94.81 91 ASP A CA 1
ATOM 724 C C . ASP A 1 91 ? -0.392 -0.044 3.319 1.00 94.81 91 ASP A C 1
ATOM 726 O O . ASP A 1 91 ? -1.185 0.654 2.745 1.00 94.81 91 ASP A O 1
ATOM 730 N N . ILE A 1 92 ? 0.696 0.522 3.837 1.00 97.25 92 ILE A N 1
ATOM 731 C CA . ILE A 1 92 ? 1.019 1.935 3.547 1.00 97.25 92 ILE A CA 1
ATOM 732 C C . ILE A 1 92 ? 2.513 2.201 3.706 1.00 97.25 92 ILE A C 1
ATOM 734 O O . ILE A 1 92 ? 3.205 1.488 4.430 1.00 97.25 92 ILE A O 1
ATOM 738 N N . GLY A 1 93 ? 3.032 3.201 2.990 1.00 97.25 93 GLY A N 1
ATOM 739 C CA . GLY A 1 93 ? 4.441 3.599 3.036 1.00 97.25 93 GLY A CA 1
ATOM 740 C C . GLY A 1 93 ? 5.198 3.434 1.718 1.00 97.25 93 GLY A C 1
ATOM 741 O O . GLY A 1 93 ? 6.191 4.122 1.509 1.00 97.25 93 GLY A O 1
ATOM 742 N N . GLN A 1 94 ? 4.739 2.588 0.781 1.00 97.75 94 GLN A N 1
ATOM 743 C CA . GLN A 1 94 ? 5.378 2.476 -0.545 1.00 97.75 94 GLN A CA 1
ATOM 744 C C . GLN A 1 94 ? 5.390 3.823 -1.277 1.00 97.75 94 GLN A C 1
ATOM 746 O O . GLN A 1 94 ? 6.407 4.218 -1.850 1.00 97.75 94 GLN A O 1
ATOM 751 N N . ASN A 1 95 ? 4.253 4.523 -1.244 1.00 97.88 95 ASN A N 1
ATOM 752 C CA . ASN A 1 95 ? 4.105 5.805 -1.914 1.00 97.88 95 ASN A CA 1
ATOM 753 C C . ASN A 1 95 ? 5.043 6.855 -1.321 1.00 97.88 95 ASN A C 1
ATOM 755 O O . ASN A 1 95 ? 5.608 7.604 -2.105 1.00 97.88 95 ASN A O 1
ATOM 759 N N . ASP A 1 96 ? 5.285 6.856 -0.002 1.00 98.31 96 ASP A N 1
ATOM 760 C CA . ASP A 1 96 ? 6.255 7.754 0.635 1.00 98.31 96 ASP A CA 1
ATOM 761 C C . ASP A 1 96 ? 7.648 7.564 0.023 1.00 98.31 96 ASP A C 1
ATOM 763 O O . ASP A 1 96 ? 8.283 8.533 -0.373 1.00 98.31 96 ASP A O 1
ATOM 767 N N . LEU A 1 97 ? 8.094 6.312 -0.144 1.00 98.38 97 LEU A N 1
ATOM 768 C CA . LEU A 1 97 ? 9.403 6.015 -0.738 1.00 98.38 97 LEU A CA 1
ATOM 769 C C . LEU A 1 97 ? 9.471 6.473 -2.197 1.00 98.38 97 LEU A C 1
ATOM 771 O O . LEU A 1 97 ? 10.430 7.128 -2.611 1.00 98.38 97 LEU A O 1
ATOM 775 N N . THR A 1 98 ? 8.449 6.142 -2.991 1.00 97.19 98 THR A N 1
ATOM 776 C CA . THR A 1 98 ? 8.441 6.514 -4.411 1.00 97.19 98 THR A CA 1
ATOM 777 C C . THR A 1 98 ? 8.214 8.003 -4.643 1.00 97.19 98 THR A C 1
ATOM 779 O O . THR A 1 98 ? 8.711 8.513 -5.643 1.00 97.19 98 THR A O 1
ATOM 782 N N . SER A 1 99 ? 7.564 8.730 -3.728 1.00 96.00 99 SER A N 1
ATOM 783 C CA . SER A 1 99 ? 7.398 10.181 -3.851 1.00 96.00 99 SER A CA 1
ATOM 784 C C . SER A 1 99 ? 8.718 10.924 -3.699 1.00 96.00 99 SER A C 1
ATOM 786 O O . SER A 1 99 ? 8.989 11.836 -4.485 1.00 96.00 99 SER A O 1
ATOM 788 N N . GLY A 1 100 ? 9.593 10.469 -2.796 1.00 96.12 100 GLY A N 1
ATOM 789 C CA . GLY A 1 100 ? 10.959 10.985 -2.702 1.00 96.12 100 GLY A CA 1
ATOM 790 C C . GLY A 1 100 ? 11.743 10.776 -3.998 1.00 96.12 100 GLY A C 1
ATOM 791 O O . GLY A 1 100 ? 12.244 11.737 -4.581 1.00 96.12 100 GLY A O 1
ATOM 792 N N . TYR A 1 101 ? 11.779 9.546 -4.515 1.00 96.81 101 TYR A N 1
ATOM 793 C CA . TYR A 1 101 ? 12.466 9.266 -5.782 1.00 96.81 101 TYR A CA 1
ATOM 794 C C . TYR A 1 101 ? 11.900 10.057 -6.963 1.00 96.81 101 TYR A C 1
ATOM 796 O O . TYR A 1 101 ? 12.639 10.533 -7.819 1.00 96.81 101 TYR A O 1
ATOM 804 N N . PHE A 1 102 ? 10.582 10.227 -7.017 1.00 94.56 102 PHE A N 1
ATOM 805 C CA . PHE A 1 102 ? 9.909 10.967 -8.085 1.00 94.56 102 PHE A CA 1
ATOM 806 C C . PHE A 1 102 ? 10.097 12.478 -7.994 1.00 94.56 102 PHE A C 1
ATOM 808 O O . PHE A 1 102 ? 9.788 13.176 -8.963 1.00 94.56 102 PHE A O 1
ATOM 815 N N . SER A 1 103 ? 10.650 12.932 -6.871 1.00 93.62 103 SER A N 1
ATOM 816 C CA . SER A 1 103 ? 11.154 14.278 -6.617 1.00 93.62 103 SER A CA 1
ATOM 817 C C . SER A 1 103 ? 12.685 14.350 -6.744 1.00 93.62 103 SER A C 1
ATOM 819 O O . SER A 1 103 ? 13.300 15.268 -6.213 1.00 93.62 103 SER A O 1
ATOM 821 N N . ASN A 1 104 ? 13.301 13.389 -7.445 1.00 94.69 104 ASN A N 1
ATOM 822 C CA . ASN A 1 104 ? 14.741 13.285 -7.712 1.00 94.69 104 ASN A CA 1
ATOM 823 C C . ASN A 1 104 ? 15.634 13.111 -6.469 1.00 94.69 104 ASN A C 1
ATOM 825 O O . ASN A 1 104 ? 16.822 13.421 -6.527 1.00 94.69 104 ASN A O 1
ATOM 829 N N . MET A 1 105 ? 15.098 12.592 -5.361 1.00 96.44 105 MET A N 1
ATOM 830 C CA . MET A 1 105 ? 15.918 12.247 -4.197 1.00 96.44 105 MET A CA 1
ATOM 831 C C . MET A 1 105 ? 16.743 10.980 -4.444 1.00 96.44 105 MET A C 1
ATOM 833 O O . MET A 1 105 ? 16.289 10.015 -5.066 1.00 96.44 105 MET A O 1
ATOM 837 N N . THR A 1 106 ? 17.945 10.953 -3.883 1.00 97.00 106 THR A N 1
ATOM 838 C CA . THR A 1 106 ? 18.802 9.770 -3.795 1.00 97.00 106 THR A CA 1
ATOM 839 C C . THR A 1 106 ? 18.250 8.752 -2.795 1.00 97.00 106 THR A C 1
ATOM 841 O O . THR A 1 106 ? 17.498 9.079 -1.876 1.00 97.00 106 THR A O 1
ATOM 844 N N . SER A 1 107 ? 18.698 7.496 -2.890 1.00 97.31 107 SER A N 1
ATOM 845 C CA . SER A 1 107 ? 18.349 6.459 -1.906 1.00 97.31 107 SER A CA 1
ATOM 846 C C . SER A 1 107 ? 18.734 6.834 -0.468 1.00 97.31 107 SER A C 1
ATOM 848 O O . SER A 1 107 ? 18.076 6.390 0.470 1.00 97.31 107 SER A O 1
ATOM 850 N N . SER A 1 108 ? 19.793 7.632 -0.278 1.00 98.25 108 SER A N 1
ATOM 851 C CA . SER A 1 108 ? 20.212 8.109 1.047 1.00 98.25 108 SER A CA 1
ATOM 852 C C . SER A 1 108 ? 19.209 9.109 1.621 1.00 98.25 108 SER A C 1
ATOM 854 O O . SER A 1 108 ? 18.750 8.944 2.749 1.00 98.25 108 SER A O 1
ATOM 856 N N . GLU A 1 109 ? 18.794 10.091 0.819 1.00 98.38 109 GLU A N 1
ATOM 857 C CA . GLU A 1 109 ? 17.793 11.091 1.209 1.00 98.38 109 GLU A CA 1
ATOM 858 C C . GLU A 1 109 ? 16.428 10.452 1.472 1.00 98.38 109 GLU A C 1
ATOM 860 O O . GLU A 1 109 ? 15.773 10.786 2.459 1.00 98.38 109 GLU A O 1
ATOM 865 N N . VAL A 1 110 ? 16.033 9.464 0.659 1.00 98.38 110 VAL A N 1
ATOM 866 C CA . VAL A 1 110 ? 14.813 8.682 0.904 1.00 98.38 110 VAL A CA 1
ATOM 867 C C . VAL A 1 110 ? 14.892 7.940 2.239 1.00 98.38 110 VAL A C 1
ATOM 869 O O . VAL A 1 110 ? 13.974 8.032 3.052 1.00 98.38 110 VAL A O 1
ATOM 872 N N . LYS A 1 111 ? 16.002 7.241 2.521 1.00 98.69 111 LYS A N 1
ATOM 873 C CA . LYS A 1 111 ? 16.208 6.560 3.815 1.00 98.69 111 LYS A CA 1
ATOM 874 C C . LYS A 1 111 ? 16.214 7.547 4.990 1.00 98.69 111 LYS A C 1
ATOM 876 O O . LYS A 1 111 ? 15.752 7.178 6.067 1.00 98.69 111 LYS A O 1
ATOM 881 N N . ALA A 1 112 ? 16.701 8.774 4.797 1.00 98.56 112 ALA A N 1
ATOM 882 C CA . ALA A 1 112 ? 16.855 9.761 5.864 1.00 98.56 112 ALA A CA 1
ATOM 883 C C . ALA A 1 112 ? 15.523 10.188 6.502 1.00 98.56 112 ALA A C 1
ATOM 885 O O . ALA A 1 112 ? 15.486 10.403 7.712 1.00 98.56 112 ALA A O 1
ATOM 886 N N . TYR A 1 113 ? 14.426 10.260 5.738 1.00 98.12 113 TYR A N 1
ATOM 887 C CA . TYR A 1 113 ? 13.114 10.632 6.289 1.00 98.12 113 TYR A CA 1
ATOM 888 C C . TYR A 1 113 ? 12.241 9.441 6.718 1.00 98.12 113 TYR A C 1
ATOM 890 O O . TYR A 1 113 ? 11.182 9.646 7.309 1.00 98.12 113 TYR A O 1
ATOM 898 N N . VAL A 1 114 ? 12.647 8.194 6.455 1.00 98.75 114 VAL A N 1
ATOM 899 C CA . VAL A 1 114 ? 11.889 6.994 6.868 1.00 98.75 114 VAL A CA 1
ATOM 900 C C . VAL A 1 114 ? 11.598 6.949 8.379 1.00 98.75 114 VAL A C 1
ATOM 902 O O . VAL A 1 114 ? 10.492 6.541 8.733 1.00 98.75 114 VAL A O 1
ATOM 905 N N . PRO A 1 115 ? 12.503 7.360 9.293 1.00 98.69 115 PRO A N 1
ATOM 906 C CA . PRO A 1 115 ? 12.171 7.441 10.716 1.00 98.69 115 PRO A CA 1
ATOM 907 C C . PRO A 1 115 ? 10.946 8.321 11.015 1.00 98.69 115 PRO A C 1
ATOM 909 O O . PRO A 1 115 ? 10.065 7.8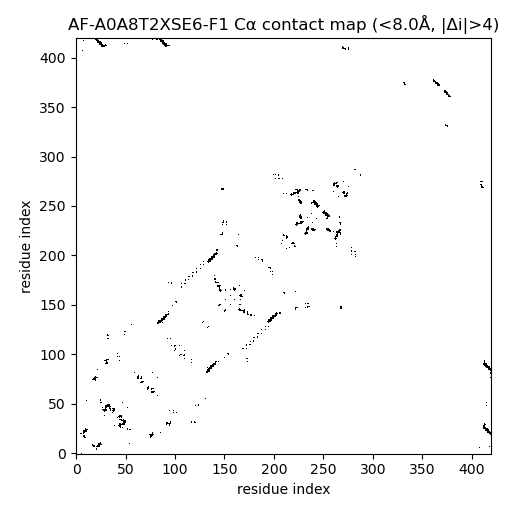77 11.744 1.00 98.69 115 PRO A O 1
ATOM 912 N N . ASP A 1 116 ? 10.836 9.501 10.389 1.00 98.50 116 ASP A N 1
ATOM 913 C CA . ASP A 1 116 ? 9.678 10.402 10.544 1.00 98.50 116 ASP A CA 1
ATOM 914 C C . ASP A 1 116 ? 8.386 9.767 10.004 1.00 98.50 116 ASP A C 1
ATOM 916 O O . ASP A 1 116 ? 7.357 9.767 10.677 1.00 98.50 116 ASP A O 1
ATOM 920 N N . VAL A 1 117 ? 8.454 9.121 8.831 1.00 98.75 117 VAL A N 1
ATOM 921 C CA . VAL A 1 117 ? 7.333 8.344 8.261 1.00 98.75 117 VAL A CA 1
ATOM 922 C C . VAL A 1 117 ? 6.816 7.316 9.276 1.00 98.75 117 VAL A C 1
ATOM 924 O O . VAL A 1 117 ? 5.617 7.205 9.530 1.00 98.75 117 VAL A O 1
ATOM 927 N N . LEU A 1 118 ? 7.726 6.555 9.883 1.00 98.81 118 LEU A N 1
ATOM 928 C CA . LEU A 1 118 ? 7.386 5.489 10.820 1.00 98.81 118 LEU A CA 1
ATOM 929 C C . LEU A 1 118 ? 6.877 6.014 12.169 1.00 98.81 118 LEU A C 1
ATOM 931 O O . LEU A 1 118 ? 6.015 5.378 12.781 1.00 98.81 118 LEU A O 1
ATOM 935 N N . ASP A 1 119 ? 7.366 7.166 12.626 1.00 98.69 119 ASP A N 1
ATOM 936 C CA . ASP A 1 119 ? 6.867 7.821 13.834 1.00 98.69 119 ASP A CA 1
ATOM 937 C C . ASP A 1 119 ? 5.440 8.350 13.650 1.00 98.69 119 ASP A C 1
ATOM 939 O O . ASP A 1 119 ? 4.601 8.154 14.533 1.00 98.69 119 ASP A O 1
ATOM 943 N N . GLN A 1 120 ? 5.118 8.924 12.488 1.00 98.69 120 GLN A N 1
ATOM 944 C CA . GLN A 1 120 ? 3.748 9.333 12.165 1.00 98.69 120 GLN A CA 1
ATOM 945 C C . GLN A 1 120 ? 2.808 8.125 12.088 1.00 98.69 120 GLN A C 1
ATOM 947 O O . GLN A 1 120 ? 1.750 8.129 12.719 1.00 98.69 120 GLN A O 1
ATOM 952 N N . PHE A 1 121 ? 3.226 7.038 11.431 1.00 98.88 121 PHE A N 1
ATOM 953 C CA . PHE A 1 121 ? 2.466 5.784 11.412 1.00 98.88 121 PHE A CA 1
ATOM 954 C C . PHE A 1 121 ? 2.183 5.251 12.829 1.00 98.88 121 PHE A C 1
ATOM 956 O O . PHE A 1 121 ? 1.047 4.909 13.166 1.00 98.88 121 PHE A O 1
ATOM 963 N N . LYS A 1 122 ? 3.207 5.229 13.692 1.00 98.62 122 LYS A N 1
ATOM 964 C CA . LYS A 1 122 ? 3.099 4.809 15.098 1.00 98.62 122 LYS A CA 1
ATOM 965 C C . LYS A 1 122 ? 2.067 5.636 15.872 1.00 98.62 122 LYS A C 1
ATOM 967 O O . LYS A 1 122 ? 1.336 5.080 16.699 1.00 98.62 122 LYS A O 1
ATOM 972 N N . ASN A 1 123 ? 1.998 6.941 15.610 1.00 98.56 123 ASN A N 1
ATOM 973 C CA . ASN A 1 123 ? 1.018 7.830 16.233 1.00 98.56 123 ASN A CA 1
ATOM 974 C C . ASN A 1 123 ? -0.405 7.479 15.796 1.00 98.56 123 ASN A C 1
ATOM 976 O O . ASN A 1 123 ? -1.257 7.290 16.660 1.00 98.56 123 ASN A O 1
ATOM 980 N N . ILE A 1 124 ? -0.646 7.277 14.497 1.00 98.69 124 ILE A N 1
ATOM 981 C CA . ILE A 1 124 ? -1.978 6.919 13.986 1.00 98.69 124 ILE A CA 1
ATOM 982 C C . ILE A 1 124 ? -2.482 5.596 14.572 1.00 98.69 124 ILE A C 1
ATOM 984 O O . ILE A 1 124 ? -3.618 5.526 15.042 1.00 98.69 124 ILE A O 1
ATOM 988 N N . VAL A 1 125 ? -1.632 4.565 14.648 1.00 98.75 125 VAL A N 1
ATOM 989 C CA . VAL A 1 125 ? -2.004 3.297 15.309 1.00 98.75 125 VAL A CA 1
ATOM 990 C C . VAL A 1 125 ? -2.358 3.525 16.784 1.00 98.75 125 VAL A C 1
ATOM 992 O O . VAL A 1 125 ? -3.345 2.981 17.283 1.00 98.75 125 VAL A O 1
ATOM 995 N N . SER A 1 126 ? -1.593 4.370 17.481 1.00 98.69 126 SER A N 1
ATOM 996 C CA . SER A 1 126 ? -1.870 4.723 18.879 1.00 98.69 126 SER A CA 1
ATOM 997 C C . SER A 1 126 ? -3.191 5.489 19.036 1.00 98.69 126 SER A C 1
ATOM 999 O O . SER A 1 126 ? -3.908 5.274 20.013 1.00 98.69 126 SER A O 1
ATOM 1001 N N . TYR A 1 127 ? -3.544 6.354 18.083 1.00 98.62 127 TYR A N 1
ATOM 1002 C CA . TYR A 1 127 ? -4.798 7.107 18.108 1.00 98.62 127 TYR A CA 1
ATOM 1003 C C . TYR A 1 127 ? -6.012 6.209 17.877 1.00 98.62 127 TYR A C 1
ATOM 1005 O O . TYR A 1 127 ? -6.981 6.295 18.632 1.00 98.62 127 TYR A O 1
ATOM 1013 N N . ILE A 1 128 ? -5.938 5.284 16.916 1.00 98.44 128 ILE A N 1
ATOM 1014 C CA . ILE A 1 128 ? -6.991 4.285 16.674 1.00 98.44 128 ILE A CA 1
ATOM 1015 C C . ILE A 1 128 ? -7.194 3.402 17.903 1.00 98.44 128 ILE A C 1
ATOM 1017 O O . ILE A 1 128 ? -8.330 3.163 18.314 1.00 98.44 128 ILE A O 1
ATOM 1021 N N . TYR A 1 129 ? -6.109 2.982 18.555 1.00 98.44 129 TYR A N 1
ATOM 1022 C CA . TYR A 1 129 ? -6.200 2.279 19.831 1.00 98.44 129 TYR A CA 1
ATOM 1023 C C . TYR A 1 129 ? -6.917 3.110 20.907 1.00 98.44 129 TYR A C 1
ATOM 1025 O O . TYR A 1 129 ? -7.757 2.584 21.646 1.00 98.44 129 TYR A O 1
ATOM 1033 N N . GLY A 1 130 ? -6.632 4.415 20.966 1.00 97.50 130 GLY A N 1
ATOM 1034 C CA . GLY A 1 130 ? -7.317 5.370 21.839 1.00 97.50 130 GLY A CA 1
ATOM 1035 C C . GLY A 1 130 ? -8.819 5.506 21.562 1.00 97.50 130 GLY A C 1
ATOM 1036 O O . GLY A 1 130 ? -9.567 5.822 22.480 1.00 97.50 130 GLY A O 1
ATOM 1037 N N . GLN A 1 131 ? -9.275 5.202 20.343 1.00 96.69 131 GLN A N 1
ATOM 1038 C CA . GLN A 1 131 ? -10.700 5.142 19.969 1.00 96.69 131 GLN A CA 1
ATOM 1039 C C . GLN A 1 131 ? -11.312 3.747 20.130 1.00 96.69 131 GLN A C 1
ATOM 1041 O O . GLN A 1 131 ? -12.396 3.484 19.628 1.00 96.69 131 GLN A O 1
ATOM 1046 N N . GLY A 1 132 ? -10.631 2.837 20.827 1.00 95.56 132 GLY A N 1
ATOM 1047 C CA . GLY A 1 132 ? -11.156 1.505 21.110 1.00 95.56 132 GLY A CA 1
ATOM 1048 C C . GLY A 1 132 ? -10.689 0.415 20.152 1.00 95.56 132 GLY A C 1
ATOM 1049 O O . GLY A 1 132 ? -10.9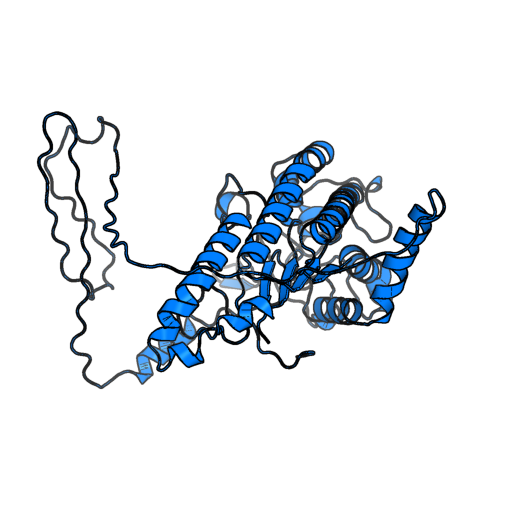59 -0.743 20.440 1.00 95.56 132 GLY A O 1
ATOM 1050 N N . GLY A 1 133 ? -9.929 0.725 19.096 1.00 96.44 133 GLY A N 1
ATOM 1051 C CA . GLY A 1 133 ? -9.426 -0.291 18.169 1.00 96.44 133 GLY A CA 1
ATOM 1052 C C . GLY A 1 133 ? -8.476 -1.290 18.840 1.00 96.44 133 GLY A C 1
ATOM 1053 O O . GLY A 1 133 ? -7.615 -0.902 19.639 1.00 96.44 133 GLY A O 1
ATOM 1054 N N . ARG A 1 134 ? -8.634 -2.589 18.552 1.00 96.81 134 ARG A N 1
ATOM 1055 C CA . ARG A 1 134 ? -7.844 -3.659 19.198 1.00 96.81 134 ARG A CA 1
ATOM 1056 C C . ARG A 1 134 ? -7.122 -4.599 18.241 1.00 96.81 134 ARG A C 1
ATOM 1058 O O . ARG A 1 134 ? -6.089 -5.123 18.638 1.00 96.81 134 ARG A O 1
ATOM 1065 N N . ASN A 1 135 ? -7.589 -4.791 17.009 1.00 96.00 135 ASN A N 1
ATOM 1066 C CA . ASN A 1 135 ? -6.989 -5.765 16.092 1.00 96.00 135 ASN A CA 1
ATOM 1067 C C . ASN A 1 135 ? -6.340 -5.051 14.907 1.00 96.00 135 ASN A C 1
ATOM 1069 O O . ASN A 1 135 ? -7.028 -4.448 14.093 1.00 96.00 135 ASN A O 1
ATOM 1073 N N . PHE A 1 136 ? -5.018 -5.121 14.793 1.00 97.00 136 PHE A N 1
ATOM 1074 C CA . PHE A 1 136 ? -4.247 -4.418 13.771 1.00 97.00 136 PHE A CA 1
ATOM 1075 C C . PHE A 1 136 ? -3.539 -5.410 12.855 1.00 97.00 136 PHE A C 1
ATOM 1077 O O . PHE A 1 136 ? -2.854 -6.320 13.320 1.00 97.00 136 PHE A O 1
ATOM 1084 N N . TRP A 1 137 ? -3.654 -5.200 11.549 1.00 94.81 137 TRP A N 1
ATOM 1085 C CA . TRP A 1 137 ? -3.049 -6.027 10.512 1.00 94.81 137 TRP A CA 1
ATOM 1086 C C . TRP A 1 137 ? -2.179 -5.159 9.609 1.00 94.81 137 TRP A C 1
ATOM 1088 O O . TRP A 1 137 ? -2.668 -4.470 8.719 1.00 94.81 137 TRP A O 1
ATOM 1098 N N . ILE A 1 138 ? -0.878 -5.152 9.874 1.00 97.19 138 ILE A N 1
ATOM 1099 C CA . ILE A 1 138 ? 0.059 -4.170 9.328 1.00 97.19 138 ILE A CA 1
ATOM 1100 C C . ILE A 1 138 ? 0.977 -4.859 8.326 1.00 97.19 138 ILE A C 1
ATOM 1102 O O . ILE A 1 138 ? 1.848 -5.642 8.707 1.00 97.19 138 ILE A O 1
ATOM 1106 N N . HIS A 1 139 ? 0.794 -4.563 7.044 1.00 95.06 139 HIS A N 1
ATOM 1107 C CA . HIS A 1 139 ? 1.679 -5.004 5.974 1.00 95.06 139 HIS A CA 1
ATOM 1108 C C . HIS A 1 139 ? 2.940 -4.151 5.961 1.00 95.06 139 HIS A C 1
ATOM 1110 O O . HIS A 1 139 ? 2.915 -2.943 6.197 1.00 95.06 139 HIS A O 1
ATOM 1116 N N . ASN A 1 140 ? 4.058 -4.796 5.656 1.00 95.94 140 ASN A N 1
ATOM 1117 C CA . ASN A 1 140 ? 5.261 -4.095 5.244 1.00 95.94 140 ASN A CA 1
ATOM 1118 C C . ASN A 1 140 ? 5.161 -3.659 3.766 1.00 95.94 140 ASN A C 1
ATOM 1120 O O . ASN A 1 140 ? 4.202 -3.996 3.078 1.00 95.94 140 ASN A O 1
ATOM 1124 N N . THR A 1 141 ? 6.110 -2.872 3.259 1.00 95.00 141 THR A N 1
ATOM 1125 C CA . THR A 1 141 ? 6.070 -2.460 1.848 1.00 95.00 141 THR A CA 1
ATOM 1126 C C . THR A 1 141 ? 6.565 -3.577 0.930 1.00 95.00 141 THR A C 1
ATOM 1128 O O . THR A 1 141 ? 7.493 -4.312 1.275 1.00 95.00 141 THR A O 1
ATOM 1131 N N . GLY A 1 142 ? 5.971 -3.692 -0.260 1.00 95.69 142 GLY A N 1
ATOM 1132 C CA . GLY A 1 142 ? 6.394 -4.641 -1.291 1.00 95.69 142 GLY A CA 1
ATOM 1133 C C . GLY A 1 142 ? 7.732 -4.275 -1.957 1.00 95.69 142 GLY A C 1
ATOM 1134 O O . GLY A 1 142 ? 8.294 -3.206 -1.707 1.00 95.69 142 GLY A O 1
ATOM 1135 N N . PRO A 1 143 ? 8.260 -5.145 -2.839 1.00 97.44 143 PRO A N 1
ATOM 1136 C CA . PRO A 1 143 ? 9.483 -4.872 -3.588 1.00 97.44 143 PRO A CA 1
ATOM 1137 C C . PRO A 1 143 ? 9.213 -3.872 -4.724 1.00 97.44 143 PRO A C 1
ATOM 1139 O O . PRO A 1 143 ? 9.095 -4.250 -5.889 1.00 97.44 143 PRO A O 1
ATOM 1142 N N . PHE A 1 144 ? 9.078 -2.583 -4.397 1.00 97.56 144 PHE A N 1
ATOM 1143 C CA . PHE A 1 144 ? 8.715 -1.556 -5.383 1.00 97.56 144 PHE A CA 1
ATOM 1144 C C . PHE A 1 144 ? 9.769 -1.367 -6.484 1.00 97.56 144 PHE A C 1
ATOM 1146 O O . PHE A 1 144 ? 9.434 -0.909 -7.572 1.00 97.56 144 PHE A O 1
ATOM 1153 N N . GLY A 1 145 ? 11.013 -1.806 -6.261 1.00 97.88 145 GLY A N 1
ATOM 1154 C CA . GLY A 1 145 ? 12.041 -1.890 -7.300 1.00 97.88 145 GLY A CA 1
ATOM 1155 C C . GLY A 1 145 ? 11.723 -2.889 -8.416 1.00 97.88 145 GLY A C 1
ATOM 1156 O O . GLY A 1 145 ? 12.415 -2.901 -9.425 1.00 97.88 145 GLY A O 1
ATOM 1157 N N . CYS A 1 146 ? 10.695 -3.724 -8.266 1.00 97.88 146 CYS A N 1
ATOM 1158 C CA . CYS A 1 146 ? 10.198 -4.610 -9.317 1.00 97.88 146 CYS A CA 1
ATOM 1159 C C . CYS A 1 146 ? 9.052 -3.992 -10.140 1.00 97.88 146 CYS A C 1
ATOM 1161 O O . CYS A 1 146 ? 8.566 -4.617 -11.078 1.00 97.88 146 CYS A O 1
ATOM 1163 N N . LEU A 1 147 ? 8.553 -2.807 -9.781 1.00 97.12 147 LEU A N 1
ATOM 1164 C CA . LEU A 1 147 ? 7.382 -2.230 -10.437 1.00 97.12 147 LEU A CA 1
ATOM 1165 C C . LEU A 1 147 ? 7.805 -1.461 -11.692 1.00 97.12 147 LEU A C 1
ATOM 1167 O O . LEU A 1 147 ? 8.745 -0.663 -11.661 1.00 97.12 147 LEU A O 1
ATOM 1171 N N . ALA A 1 148 ? 7.097 -1.677 -12.802 1.00 96.12 148 ALA A N 1
ATOM 1172 C CA . ALA A 1 148 ? 7.439 -1.077 -14.091 1.00 96.12 148 ALA A CA 1
ATOM 1173 C C . ALA A 1 148 ? 7.466 0.458 -14.025 1.00 96.12 148 ALA A C 1
ATOM 1175 O O . ALA A 1 148 ? 8.352 1.079 -14.606 1.00 96.12 148 ALA A O 1
ATOM 1176 N N . TYR A 1 149 ? 6.557 1.076 -13.261 1.00 94.19 149 TYR A N 1
ATOM 1177 C CA . TYR A 1 149 ? 6.530 2.536 -13.116 1.00 94.19 149 TYR A CA 1
ATOM 1178 C C . TYR A 1 149 ? 7.758 3.120 -12.406 1.00 94.19 149 TYR A C 1
ATOM 1180 O O . TYR A 1 149 ? 8.074 4.291 -12.608 1.00 94.19 149 TYR A O 1
ATOM 1188 N N . VAL A 1 150 ? 8.448 2.319 -11.591 1.00 96.19 150 VAL A N 1
ATOM 1189 C CA . VAL A 1 150 ? 9.700 2.691 -10.920 1.00 96.19 150 VAL A CA 1
ATOM 1190 C C . VAL A 1 150 ? 10.861 2.483 -11.885 1.00 96.19 150 VAL A C 1
ATOM 1192 O O . VAL A 1 150 ? 11.632 3.411 -12.115 1.00 96.19 150 VAL A O 1
ATOM 1195 N N . LEU A 1 151 ? 10.926 1.304 -12.512 1.00 95.25 151 LEU A N 1
ATOM 1196 C CA . LEU A 1 151 ? 11.995 0.911 -13.434 1.00 95.25 151 LEU A CA 1
ATOM 1197 C C . LEU A 1 151 ? 12.051 1.745 -14.723 1.00 95.25 151 LEU A C 1
ATOM 1199 O O . LEU A 1 151 ? 13.125 1.893 -15.294 1.00 95.25 151 LEU A O 1
ATOM 1203 N N . GLU A 1 152 ? 10.920 2.273 -15.197 1.00 92.50 152 GLU A N 1
ATOM 1204 C CA . GLU A 1 152 ? 10.870 3.150 -16.380 1.00 92.50 152 GLU A CA 1
ATOM 1205 C C . GLU A 1 152 ? 11.094 4.628 -16.027 1.00 92.50 152 GLU A C 1
ATOM 1207 O O . GLU A 1 152 ? 11.544 5.401 -16.869 1.00 92.50 152 GLU A O 1
ATOM 1212 N N . ARG A 1 153 ? 10.764 5.060 -14.799 1.00 91.44 153 ARG A N 1
ATOM 1213 C CA . ARG A 1 153 ? 10.860 6.478 -14.404 1.00 91.44 153 ARG A CA 1
ATOM 1214 C C . ARG A 1 153 ? 12.211 6.842 -13.803 1.00 91.44 153 ARG A C 1
ATOM 1216 O O . ARG A 1 153 ? 12.620 7.995 -13.927 1.00 91.44 153 ARG A O 1
ATOM 1223 N N . ILE A 1 154 ? 12.872 5.903 -13.134 1.00 93.56 154 ILE A N 1
ATOM 1224 C CA . ILE A 1 154 ? 14.145 6.147 -12.462 1.00 93.56 154 ILE A CA 1
ATOM 1225 C C . ILE A 1 154 ? 15.242 5.388 -13.214 1.00 93.56 154 ILE A C 1
ATOM 1227 O O . ILE A 1 154 ? 15.165 4.161 -13.305 1.00 93.56 154 ILE A O 1
ATOM 1231 N N . PRO A 1 155 ? 16.266 6.084 -13.742 1.00 89.81 155 PRO A N 1
ATOM 1232 C CA . PRO A 1 155 ? 17.391 5.433 -14.397 1.00 89.81 155 PRO A CA 1
ATOM 1233 C C . PRO A 1 155 ? 18.078 4.432 -13.466 1.00 89.81 155 PRO A C 1
ATOM 1235 O O . PRO A 1 155 ? 18.346 4.738 -12.305 1.00 89.81 155 PRO A O 1
ATOM 1238 N N . ILE A 1 156 ? 18.385 3.249 -13.992 1.00 92.75 156 ILE A N 1
ATOM 1239 C CA . ILE A 1 156 ? 19.117 2.206 -13.278 1.00 92.75 156 ILE A CA 1
ATOM 1240 C C . ILE A 1 156 ? 20.077 1.507 -14.238 1.00 92.75 156 ILE A C 1
ATOM 1242 O O . ILE A 1 156 ? 19.732 1.243 -15.394 1.00 92.75 156 ILE A O 1
ATOM 1246 N N . SER A 1 157 ? 21.297 1.229 -13.784 1.00 94.06 157 SER A N 1
ATOM 1247 C CA . SER A 1 157 ? 22.277 0.506 -14.592 1.00 94.06 157 SER A CA 1
ATOM 1248 C C . SER A 1 157 ? 21.995 -0.998 -14.597 1.00 94.06 157 SER A C 1
ATOM 1250 O O . SER A 1 157 ? 21.377 -1.542 -13.684 1.00 94.06 157 SER A O 1
ATOM 1252 N N . ALA A 1 158 ? 22.494 -1.712 -15.611 1.00 92.88 158 ALA A N 1
ATOM 1253 C CA . ALA A 1 158 ? 22.353 -3.169 -15.677 1.00 92.88 158 ALA A CA 1
ATOM 1254 C C . ALA A 1 158 ? 22.994 -3.894 -14.474 1.00 92.88 158 ALA A C 1
ATOM 1256 O O . ALA A 1 158 ? 22.531 -4.967 -14.101 1.00 92.88 158 ALA A O 1
ATOM 1257 N N . ALA A 1 159 ? 24.023 -3.301 -13.854 1.00 96.25 159 ALA A N 1
ATOM 1258 C CA . ALA A 1 159 ? 24.689 -3.847 -12.671 1.00 96.25 159 ALA A CA 1
ATOM 1259 C C . ALA A 1 159 ? 23.837 -3.746 -11.392 1.00 96.25 159 ALA A C 1
ATOM 1261 O O . ALA A 1 159 ? 24.061 -4.486 -10.439 1.00 96.25 159 ALA A O 1
ATOM 1262 N N . GLU A 1 160 ? 22.854 -2.846 -11.371 1.00 96.75 160 GLU A N 1
ATOM 1263 C CA . GLU A 1 160 ? 21.969 -2.612 -10.227 1.00 96.75 160 GLU A CA 1
ATOM 1264 C C . GLU A 1 160 ? 20.663 -3.415 -10.317 1.00 96.75 160 GLU A C 1
ATOM 1266 O O . GLU A 1 160 ? 19.812 -3.326 -9.429 1.00 96.75 160 GLU A O 1
ATOM 1271 N N . VAL A 1 161 ? 20.492 -4.218 -11.367 1.00 97.00 161 VAL A N 1
ATOM 1272 C CA . VAL A 1 161 ? 19.319 -5.068 -11.577 1.00 97.00 161 VAL A CA 1
ATOM 1273 C C . VAL A 1 161 ? 19.621 -6.494 -11.117 1.00 97.00 161 VAL A C 1
ATOM 1275 O O . VAL A 1 161 ? 20.613 -7.097 -11.521 1.00 97.00 161 VAL A O 1
ATOM 1278 N N . ASP A 1 162 ? 18.761 -7.046 -10.263 1.00 97.06 162 ASP A N 1
ATOM 1279 C CA . ASP A 1 162 ? 18.904 -8.415 -9.773 1.00 97.06 162 ASP A CA 1
ATOM 1280 C C . ASP A 1 162 ? 18.525 -9.468 -10.835 1.00 97.06 162 ASP A C 1
ATOM 1282 O O . ASP A 1 162 ? 18.025 -9.169 -11.922 1.00 97.06 162 ASP A O 1
ATOM 1286 N N . LYS A 1 163 ? 18.725 -10.751 -10.508 1.00 96.19 163 LYS A N 1
ATOM 1287 C CA . LYS A 1 163 ? 18.401 -11.876 -11.408 1.00 96.19 163 LYS A CA 1
ATOM 1288 C C . LYS A 1 163 ? 16.913 -11.976 -11.769 1.00 96.19 163 LYS A C 1
ATOM 1290 O O . LYS A 1 163 ? 16.579 -12.644 -12.743 1.00 96.19 163 LYS A O 1
ATOM 1295 N N . SER A 1 164 ? 16.035 -11.351 -10.986 1.00 96.12 164 SER A N 1
ATOM 1296 C CA . SER A 1 164 ? 14.590 -11.301 -11.224 1.00 96.12 164 SER A CA 1
ATOM 1297 C C . SER A 1 164 ? 14.179 -10.086 -12.064 1.00 96.12 164 SER A C 1
ATOM 1299 O O . SER A 1 164 ? 13.002 -9.957 -12.392 1.00 96.12 164 SER A O 1
ATOM 1301 N N . GLY A 1 165 ? 15.123 -9.209 -12.426 1.00 96.12 165 GLY A N 1
ATOM 1302 C CA . GLY A 1 165 ? 14.879 -7.987 -13.189 1.00 96.12 165 GLY A CA 1
ATOM 1303 C C . GLY A 1 165 ? 14.486 -6.779 -12.332 1.00 96.12 165 GLY A C 1
ATOM 1304 O O . GLY A 1 165 ? 14.087 -5.757 -12.889 1.00 96.12 165 GLY A O 1
ATOM 1305 N N . CYS A 1 166 ? 14.590 -6.873 -11.005 1.00 97.94 166 CYS A N 1
ATOM 1306 C CA . CYS A 1 166 ? 14.228 -5.796 -10.089 1.00 97.94 166 CYS A CA 1
ATOM 1307 C C . CYS A 1 166 ? 15.417 -4.883 -9.773 1.00 97.94 166 CYS A C 1
ATOM 1309 O O . CYS A 1 166 ? 16.551 -5.339 -9.651 1.00 97.94 166 CYS A O 1
ATOM 1311 N N . GLY A 1 167 ? 15.153 -3.595 -9.561 1.00 98.06 167 GLY A N 1
ATOM 1312 C CA . GLY A 1 167 ? 16.164 -2.631 -9.145 1.00 98.06 167 GLY A CA 1
ATOM 1313 C C . GLY A 1 167 ? 16.571 -2.810 -7.684 1.00 98.06 167 GLY A C 1
ATOM 1314 O O . GLY A 1 167 ? 15.784 -2.548 -6.769 1.00 98.06 167 GLY A O 1
ATOM 1315 N N . THR A 1 168 ? 17.814 -3.232 -7.469 1.00 97.75 168 THR A N 1
ATOM 1316 C CA . THR A 1 168 ? 18.382 -3.547 -6.151 1.00 97.75 168 THR A CA 1
ATOM 1317 C C . THR A 1 168 ? 18.394 -2.335 -5.213 1.00 97.75 168 THR A C 1
ATOM 1319 O O . THR A 1 168 ? 17.862 -2.469 -4.109 1.00 97.75 168 THR A O 1
ATOM 1322 N N . PRO A 1 169 ? 18.854 -1.130 -5.623 1.00 97.50 169 PRO A N 1
ATOM 1323 C CA . PRO A 1 169 ? 18.894 0.031 -4.726 1.00 97.50 169 PRO A CA 1
ATOM 1324 C C . PRO A 1 169 ? 17.515 0.423 -4.172 1.00 97.50 169 PRO A C 1
ATOM 1326 O O . PRO A 1 169 ? 17.385 0.801 -3.007 1.00 97.50 169 PRO A O 1
ATOM 1329 N N . PHE A 1 170 ? 16.465 0.284 -4.984 1.00 98.31 170 PHE A N 1
ATOM 1330 C CA . PHE A 1 170 ? 15.083 0.560 -4.585 1.00 98.31 170 PHE A CA 1
ATOM 1331 C C . PHE A 1 170 ? 14.572 -0.485 -3.588 1.00 98.31 170 PHE A C 1
ATOM 1333 O O . PHE A 1 170 ? 14.023 -0.154 -2.535 1.00 98.31 170 PHE A O 1
ATOM 1340 N N . ASN A 1 171 ? 14.813 -1.765 -3.875 1.00 98.50 171 ASN A N 1
ATOM 1341 C CA . ASN A 1 171 ? 14.430 -2.857 -2.986 1.00 98.50 171 ASN A CA 1
ATOM 1342 C C . ASN A 1 171 ? 15.187 -2.824 -1.647 1.00 98.50 171 ASN A C 1
ATOM 1344 O O . ASN A 1 171 ? 14.616 -3.191 -0.622 1.00 98.50 171 ASN A O 1
ATOM 1348 N N . GLU A 1 172 ? 16.418 -2.317 -1.602 1.00 98.56 172 GLU A N 1
ATOM 1349 C CA . GLU A 1 172 ? 17.132 -2.071 -0.344 1.00 98.56 172 GLU A CA 1
ATOM 1350 C C . GLU A 1 172 ? 16.473 -0.983 0.515 1.00 98.56 172 GLU A C 1
ATOM 1352 O O . GLU A 1 172 ? 16.450 -1.096 1.745 1.00 98.56 172 GLU A O 1
ATOM 1357 N N . VAL A 1 173 ? 15.924 0.070 -0.103 1.00 98.81 173 VAL A N 1
ATOM 1358 C CA . VAL A 1 173 ? 15.136 1.090 0.607 1.00 98.81 173 VAL A CA 1
ATOM 1359 C C . VAL A 1 173 ? 13.831 0.498 1.134 1.00 98.81 173 VAL A C 1
ATOM 1361 O O . VAL A 1 173 ? 13.495 0.730 2.296 1.00 98.81 173 VAL A O 1
ATOM 1364 N N . ALA A 1 174 ? 13.143 -0.330 0.341 1.00 98.69 174 ALA A N 1
ATOM 1365 C CA . ALA A 1 174 ? 11.956 -1.065 0.791 1.00 98.69 174 ALA A CA 1
ATOM 1366 C C . ALA A 1 174 ? 12.267 -1.897 2.045 1.00 98.69 174 ALA A C 1
ATOM 1368 O O . ALA A 1 174 ? 11.582 -1.813 3.064 1.00 98.69 174 ALA A O 1
ATOM 1369 N N . GLN A 1 175 ? 13.367 -2.652 2.010 1.00 98.69 175 GLN A N 1
ATOM 1370 C CA . GLN A 1 175 ? 13.814 -3.460 3.141 1.00 98.69 175 GLN A CA 1
ATOM 1371 C C . GLN A 1 175 ? 14.242 -2.608 4.346 1.00 98.69 175 GLN A C 1
ATOM 1373 O O . GLN A 1 175 ? 14.013 -3.010 5.488 1.00 98.69 175 GLN A O 1
ATOM 1378 N N . TYR A 1 176 ? 14.849 -1.436 4.126 1.00 98.81 176 TYR A N 1
ATOM 1379 C CA . TYR A 1 176 ? 15.179 -0.493 5.197 1.00 98.81 176 TYR A CA 1
ATOM 1380 C C . TYR A 1 176 ? 13.917 -0.011 5.924 1.00 98.81 176 TYR A C 1
ATOM 1382 O O . TYR A 1 176 ? 13.846 -0.125 7.151 1.00 98.81 176 TYR A O 1
ATOM 1390 N N . PHE A 1 177 ? 12.898 0.421 5.174 1.00 98.81 177 PHE A N 1
ATOM 1391 C CA . PHE A 1 177 ? 11.581 0.758 5.716 1.00 98.81 177 PHE A CA 1
ATOM 1392 C C . PHE A 1 177 ? 10.975 -0.424 6.486 1.00 98.81 177 PHE A C 1
ATOM 1394 O O . PHE A 1 177 ? 10.582 -0.271 7.642 1.00 98.81 177 PHE A O 1
ATOM 1401 N N . ASN A 1 178 ? 10.994 -1.629 5.909 1.00 98.62 178 ASN A N 1
ATOM 1402 C CA . ASN A 1 178 ? 10.414 -2.831 6.517 1.00 98.62 178 ASN A CA 1
ATOM 1403 C C . ASN A 1 178 ? 11.073 -3.213 7.849 1.00 98.62 178 ASN A C 1
ATOM 1405 O O . ASN A 1 178 ? 10.372 -3.608 8.786 1.00 98.62 178 ASN A O 1
ATOM 1409 N N . ARG A 1 179 ? 12.401 -3.059 7.969 1.00 98.69 179 ARG A N 1
ATOM 1410 C CA . ARG A 1 179 ? 13.126 -3.250 9.238 1.00 98.69 179 ARG A CA 1
ATOM 1411 C C . ARG A 1 179 ? 12.719 -2.211 10.282 1.00 98.69 179 ARG A C 1
ATOM 1413 O O . ARG A 1 179 ? 12.549 -2.566 11.448 1.00 98.69 179 ARG A O 1
ATOM 1420 N N . GLY A 1 180 ? 12.556 -0.951 9.881 1.00 98.69 180 GLY A N 1
ATOM 1421 C CA . GLY A 1 180 ? 12.066 0.113 10.758 1.00 98.69 180 GLY A CA 1
ATOM 1422 C C . GLY A 1 180 ? 10.635 -0.145 11.237 1.00 98.69 180 GLY A C 1
ATOM 1423 O O . GLY A 1 180 ? 10.375 -0.116 12.440 1.00 98.69 180 GLY A O 1
ATOM 1424 N N . LEU A 1 181 ? 9.728 -0.506 10.328 1.00 98.69 181 LEU A N 1
ATOM 1425 C CA . LEU A 1 181 ? 8.341 -0.838 10.654 1.00 98.69 181 LEU A CA 1
ATOM 1426 C C . LEU A 1 181 ? 8.247 -2.023 11.621 1.00 98.69 181 LEU A C 1
ATOM 1428 O O . LEU A 1 181 ? 7.481 -1.973 12.581 1.00 98.69 181 LEU A O 1
ATOM 1432 N N . LYS A 1 182 ? 9.073 -3.064 11.439 1.00 97.44 182 LYS A N 1
ATOM 1433 C CA . LYS A 1 182 ? 9.136 -4.203 12.371 1.00 97.44 182 LYS A CA 1
ATOM 1434 C C . LYS A 1 182 ? 9.508 -3.753 13.794 1.00 97.44 182 LYS A C 1
ATOM 1436 O O . LYS A 1 182 ? 8.913 -4.235 14.758 1.00 97.44 182 LYS A O 1
ATOM 1441 N N . LYS A 1 183 ? 10.436 -2.794 13.939 1.00 98.31 183 LYS A N 1
ATOM 1442 C CA . LYS A 1 183 ? 10.777 -2.186 15.242 1.00 98.31 183 LYS A CA 1
ATOM 1443 C C . LYS A 1 183 ? 9.604 -1.391 15.823 1.00 98.31 183 LYS A C 1
ATOM 1445 O O . LYS A 1 183 ? 9.314 -1.541 17.008 1.00 98.31 183 LYS A O 1
ATOM 1450 N N . VAL A 1 184 ? 8.908 -0.597 15.007 1.00 98.25 184 VAL A N 1
ATOM 1451 C CA . VAL A 1 184 ? 7.715 0.155 15.437 1.00 98.25 184 VAL A CA 1
ATOM 1452 C C . VAL A 1 184 ? 6.603 -0.777 15.913 1.00 98.25 184 VAL A C 1
ATOM 1454 O O . VAL A 1 184 ? 6.055 -0.558 16.990 1.00 98.25 184 VAL A O 1
ATOM 1457 N N . VAL A 1 185 ? 6.314 -1.865 15.193 1.00 97.69 185 VAL A N 1
ATOM 1458 C CA . VAL A 1 185 ? 5.314 -2.857 15.626 1.00 97.69 185 VAL A CA 1
ATOM 1459 C C . VAL A 1 185 ? 5.698 -3.494 16.962 1.00 97.69 185 VAL A C 1
ATOM 1461 O O . VAL A 1 185 ? 4.846 -3.649 17.835 1.00 97.69 185 VAL A O 1
ATOM 1464 N N . PHE A 1 186 ? 6.976 -3.818 17.171 1.00 96.94 186 PHE A N 1
ATOM 1465 C CA . PHE A 1 186 ? 7.445 -4.326 18.461 1.00 96.94 186 PHE A CA 1
ATOM 1466 C C . PHE A 1 186 ? 7.234 -3.319 19.604 1.00 96.94 186 PHE A C 1
ATOM 1468 O O . PHE A 1 186 ? 6.790 -3.700 20.686 1.00 96.94 186 PHE A O 1
ATOM 1475 N N . GLN A 1 187 ? 7.497 -2.032 19.366 1.00 97.88 187 GLN A N 1
ATOM 1476 C CA . GLN A 1 187 ? 7.228 -0.970 20.343 1.00 97.88 187 GLN A CA 1
ATOM 1477 C C . GLN A 1 187 ? 5.727 -0.811 20.622 1.00 97.88 187 GLN A C 1
ATOM 1479 O O . GLN A 1 187 ? 5.332 -0.697 21.781 1.00 97.88 187 GLN A O 1
ATOM 1484 N N . LEU A 1 188 ? 4.887 -0.845 19.584 1.00 97.94 188 LEU A N 1
ATOM 1485 C CA . LEU A 1 188 ? 3.433 -0.743 19.715 1.00 97.94 188 LEU A CA 1
ATOM 1486 C C . LEU A 1 188 ? 2.856 -1.906 20.527 1.00 97.94 188 LEU A C 1
ATOM 1488 O O . LEU A 1 188 ? 2.068 -1.661 21.429 1.00 97.94 188 LEU A O 1
ATOM 1492 N N . ARG A 1 189 ? 3.308 -3.147 20.300 1.00 97.81 189 ARG A N 1
ATOM 1493 C CA . ARG A 1 189 ? 2.885 -4.318 21.097 1.00 97.81 189 ARG A CA 1
ATOM 1494 C C . ARG A 1 189 ? 3.188 -4.157 22.589 1.00 97.81 189 ARG A C 1
ATOM 1496 O O . ARG A 1 189 ? 2.390 -4.567 23.419 1.00 97.81 189 ARG A O 1
ATOM 1503 N N . LYS A 1 190 ? 4.321 -3.533 22.935 1.00 96.44 190 LYS A N 1
ATOM 1504 C CA . LYS A 1 190 ? 4.663 -3.219 24.333 1.00 96.44 190 LYS A CA 1
ATOM 1505 C C . LYS A 1 190 ? 3.791 -2.106 24.915 1.00 96.44 190 LYS A C 1
ATOM 1507 O O . LYS A 1 190 ? 3.415 -2.172 26.078 1.00 96.44 190 LYS A O 1
ATOM 1512 N N . LYS A 1 191 ? 3.506 -1.068 24.123 1.00 97.38 191 LYS A N 1
ATOM 1513 C CA . LYS A 1 191 ? 2.773 0.128 24.568 1.00 97.38 191 LYS A CA 1
ATOM 1514 C C . LYS A 1 191 ? 1.254 -0.078 24.613 1.00 97.38 191 LYS A C 1
ATOM 1516 O O . LYS A 1 191 ? 0.579 0.599 25.382 1.00 97.38 191 LYS A O 1
ATOM 1521 N N . LEU A 1 192 ? 0.723 -0.980 23.791 1.00 97.50 192 LEU A N 1
ATOM 1522 C CA . LEU A 1 192 ? -0.708 -1.203 23.576 1.00 97.50 192 LEU A CA 1
ATOM 1523 C C . LEU A 1 192 ? -1.083 -2.639 23.998 1.00 97.50 192 LEU A C 1
ATOM 1525 O O . LEU A 1 192 ? -1.374 -3.471 23.141 1.00 97.50 192 LEU A O 1
ATOM 1529 N N . PRO A 1 193 ? -1.068 -2.965 25.305 1.00 93.12 193 PRO A N 1
ATOM 1530 C CA . PRO A 1 193 ? -1.166 -4.347 25.788 1.00 93.12 193 PRO A CA 1
ATOM 1531 C C . PRO A 1 193 ? -2.522 -5.016 25.521 1.00 93.12 193 PRO A C 1
ATOM 1533 O O . PRO A 1 193 ? -2.615 -6.237 25.576 1.00 93.12 193 PRO A O 1
ATOM 1536 N N . LEU A 1 194 ? -3.572 -4.236 25.238 1.00 95.81 194 LEU A N 1
ATOM 1537 C CA . LEU A 1 194 ? -4.891 -4.768 24.877 1.00 95.81 194 LEU A CA 1
ATOM 1538 C C . LEU A 1 194 ? -5.045 -5.010 23.369 1.00 95.81 194 LEU A C 1
ATOM 1540 O O . LEU A 1 194 ? -6.101 -5.465 22.940 1.00 95.81 194 LEU A O 1
ATOM 1544 N N . ALA A 1 195 ? -4.045 -4.657 22.556 1.00 95.94 195 ALA A N 1
ATOM 1545 C CA . ALA A 1 195 ? -4.115 -4.789 21.109 1.00 95.94 195 ALA A CA 1
ATOM 1546 C C . ALA A 1 195 ? -3.438 -6.073 20.617 1.00 95.94 195 ALA A C 1
ATOM 1548 O O . ALA A 1 195 ? -2.282 -6.351 20.941 1.00 95.94 195 ALA A O 1
ATOM 1549 N N . ALA A 1 196 ? -4.119 -6.798 19.734 1.00 95.38 196 ALA A N 1
ATOM 1550 C CA . ALA A 1 196 ? -3.492 -7.774 18.860 1.00 95.38 196 ALA A CA 1
ATOM 1551 C C . ALA A 1 196 ? -2.924 -7.034 17.642 1.00 95.38 196 ALA A C 1
ATOM 1553 O O . ALA A 1 196 ? -3.668 -6.441 16.864 1.00 95.38 196 ALA A O 1
ATOM 1554 N N . ILE A 1 197 ? -1.600 -7.042 17.476 1.00 95.81 197 ILE A N 1
ATOM 1555 C CA . ILE A 1 197 ? -0.935 -6.372 16.350 1.00 95.81 197 ILE A CA 1
ATOM 1556 C C . ILE A 1 197 ? -0.169 -7.405 15.539 1.00 95.81 197 ILE A C 1
ATOM 1558 O O . ILE A 1 197 ? 0.853 -7.923 15.994 1.00 95.81 197 ILE A O 1
ATOM 1562 N N . THR A 1 198 ? -0.621 -7.662 14.321 1.00 92.62 198 THR A N 1
ATOM 1563 C CA . THR A 1 198 ? -0.036 -8.613 13.377 1.00 92.62 198 THR A CA 1
ATOM 1564 C C . THR A 1 198 ? 0.815 -7.866 12.353 1.00 92.62 198 THR A C 1
ATOM 1566 O O . THR A 1 198 ? 0.327 -6.978 11.662 1.00 92.62 198 THR A O 1
ATOM 1569 N N . TYR A 1 199 ? 2.101 -8.217 12.265 1.00 94.88 199 TYR A N 1
ATOM 1570 C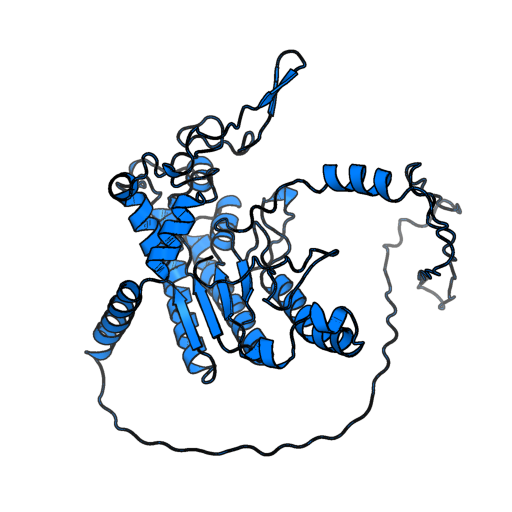 CA . TYR A 1 199 ? 3.006 -7.740 11.213 1.00 94.88 199 TYR A CA 1
ATOM 1571 C C . TYR A 1 199 ? 2.992 -8.738 10.061 1.00 94.88 199 TYR A C 1
ATOM 1573 O O . TYR A 1 199 ? 3.197 -9.927 10.302 1.00 94.88 199 TYR A O 1
ATOM 1581 N N . VAL A 1 200 ? 2.810 -8.263 8.833 1.00 92.31 200 VAL A N 1
ATOM 1582 C CA . VAL A 1 200 ? 2.667 -9.107 7.644 1.00 92.31 200 VAL A CA 1
ATOM 1583 C C . VAL A 1 200 ? 3.795 -8.828 6.666 1.00 92.31 200 VAL A C 1
ATOM 1585 O O . VAL A 1 200 ? 3.920 -7.721 6.140 1.00 92.31 200 VAL A O 1
ATOM 1588 N N . ASP A 1 201 ? 4.614 -9.847 6.410 1.00 92.81 201 ASP A N 1
ATOM 1589 C CA . ASP A 1 201 ? 5.733 -9.757 5.473 1.00 92.81 201 ASP A CA 1
ATOM 1590 C C . ASP A 1 201 ? 5.284 -9.983 4.022 1.00 92.81 201 ASP A C 1
ATOM 1592 O O . ASP A 1 201 ? 5.540 -11.019 3.404 1.00 92.81 201 ASP A O 1
ATOM 1596 N N . VAL A 1 202 ? 4.592 -8.991 3.463 1.00 94.25 202 VAL A N 1
ATOM 1597 C CA . VAL A 1 202 ? 4.145 -9.038 2.067 1.00 94.25 202 VAL A CA 1
ATOM 1598 C C . VAL A 1 202 ? 5.292 -8.845 1.079 1.00 94.25 202 VAL A C 1
ATOM 1600 O O . VAL A 1 202 ? 5.175 -9.295 -0.061 1.00 94.25 202 VAL A O 1
ATOM 1603 N N . TYR A 1 203 ? 6.406 -8.231 1.494 1.00 96.69 203 TYR A N 1
ATOM 1604 C CA . TYR A 1 203 ? 7.623 -8.116 0.690 1.00 96.69 203 TYR A CA 1
ATOM 1605 C C . TYR A 1 203 ? 8.103 -9.486 0.222 1.00 96.69 203 TYR A C 1
ATOM 1607 O O . TYR A 1 203 ? 8.216 -9.723 -0.982 1.00 96.69 203 TYR A O 1
ATOM 1615 N N . SER A 1 204 ? 8.347 -10.399 1.167 1.00 96.12 204 SER A N 1
ATOM 1616 C CA . SER A 1 204 ? 8.898 -11.721 0.866 1.00 96.12 204 SER A CA 1
ATOM 1617 C C . SER A 1 204 ? 7.946 -12.545 0.001 1.00 96.12 204 SER A C 1
ATOM 1619 O O . SER A 1 204 ? 8.382 -13.218 -0.935 1.00 96.12 204 SER A O 1
ATOM 1621 N N . VAL A 1 205 ? 6.636 -12.447 0.251 1.00 95.62 205 VAL A N 1
ATOM 1622 C CA . VAL A 1 205 ? 5.603 -13.127 -0.548 1.00 95.62 205 VAL A CA 1
ATOM 1623 C C . VAL A 1 205 ? 5.576 -12.593 -1.985 1.00 95.62 205 VAL A C 1
ATOM 1625 O O . VAL A 1 205 ? 5.658 -13.381 -2.930 1.00 95.62 205 VAL A O 1
ATOM 1628 N N . LYS A 1 206 ? 5.521 -11.266 -2.167 1.00 96.50 206 LYS A N 1
ATOM 1629 C CA . LYS A 1 206 ? 5.508 -10.614 -3.488 1.00 96.50 206 LYS A CA 1
ATOM 1630 C C . LYS A 1 206 ? 6.802 -10.890 -4.261 1.00 96.50 206 LYS A C 1
ATOM 1632 O O . LYS A 1 206 ? 6.746 -11.277 -5.426 1.00 96.50 206 LYS A O 1
ATOM 1637 N N . TYR A 1 207 ? 7.964 -10.775 -3.616 1.00 97.50 207 TYR A N 1
ATOM 1638 C CA . TYR A 1 207 ? 9.252 -11.044 -4.260 1.00 97.50 207 TYR A CA 1
ATOM 1639 C C . TYR A 1 207 ? 9.396 -12.516 -4.671 1.00 97.50 207 TYR A C 1
ATOM 1641 O O . TYR A 1 207 ? 9.880 -12.813 -5.765 1.00 97.50 207 TYR A O 1
ATOM 1649 N N . LYS A 1 208 ? 8.921 -13.460 -3.847 1.00 96.50 208 LYS A N 1
ATOM 1650 C CA . LYS A 1 208 ? 8.886 -14.887 -4.201 1.00 96.50 208 LYS A CA 1
ATOM 1651 C C . LYS A 1 208 ? 7.996 -15.154 -5.413 1.00 96.50 208 LYS A C 1
ATOM 1653 O O . LYS A 1 208 ? 8.378 -15.948 -6.268 1.00 96.50 208 LYS A O 1
ATOM 1658 N N . LEU A 1 209 ? 6.839 -14.497 -5.501 1.00 96.88 209 LEU A N 1
ATOM 1659 C CA . LEU A 1 209 ? 5.965 -14.612 -6.666 1.00 96.88 209 LEU A CA 1
ATOM 1660 C C . LEU A 1 209 ? 6.666 -14.113 -7.935 1.00 96.88 209 LEU A C 1
ATOM 1662 O O . LEU A 1 209 ? 6.685 -14.820 -8.934 1.00 96.88 209 LEU A O 1
ATOM 1666 N N . ILE A 1 210 ? 7.292 -12.936 -7.871 1.00 97.88 210 ILE A N 1
ATOM 1667 C CA . ILE A 1 210 ? 7.992 -12.312 -9.005 1.00 97.88 210 ILE A CA 1
ATOM 1668 C C . ILE A 1 210 ? 9.177 -13.168 -9.470 1.00 97.88 210 ILE A C 1
ATOM 1670 O O . ILE A 1 210 ? 9.276 -13.498 -10.651 1.00 97.88 210 ILE A O 1
ATOM 1674 N N . SER A 1 211 ? 10.045 -13.575 -8.542 1.00 97.25 211 SER A N 1
ATOM 1675 C CA . SER A 1 211 ? 11.253 -14.363 -8.837 1.00 97.25 211 SER A CA 1
ATOM 1676 C C . SER A 1 211 ? 10.960 -15.798 -9.290 1.00 97.25 211 SER A C 1
ATOM 1678 O O . SER A 1 211 ? 11.805 -16.437 -9.913 1.00 97.25 211 SER A O 1
ATOM 1680 N N . GLN A 1 212 ? 9.766 -16.322 -8.995 1.00 97.12 212 GLN A N 1
ATOM 1681 C CA . GLN A 1 212 ? 9.351 -17.686 -9.338 1.00 97.12 212 GLN A CA 1
ATOM 1682 C C . GLN A 1 212 ? 8.058 -17.712 -10.166 1.00 97.12 212 GLN A C 1
ATOM 1684 O O . GLN A 1 212 ? 7.325 -18.697 -10.107 1.00 97.12 212 GLN A O 1
ATOM 1689 N N . ALA A 1 213 ? 7.778 -16.663 -10.945 1.00 97.12 213 ALA A N 1
ATOM 1690 C CA . ALA A 1 213 ? 6.503 -16.464 -11.643 1.00 97.12 213 ALA A CA 1
ATOM 1691 C C . ALA A 1 213 ? 6.024 -17.714 -12.400 1.00 97.12 213 ALA A C 1
ATOM 1693 O O . ALA A 1 213 ? 4.940 -18.232 -12.122 1.00 97.12 213 ALA A O 1
ATOM 1694 N N . ARG A 1 214 ? 6.893 -18.288 -13.245 1.00 96.38 214 ARG A N 1
ATOM 1695 C CA . ARG A 1 214 ? 6.584 -19.492 -14.037 1.00 96.38 214 ARG A CA 1
ATOM 1696 C C . ARG A 1 214 ? 6.250 -20.713 -13.183 1.00 96.38 214 ARG A C 1
ATOM 1698 O O . ARG A 1 214 ? 5.381 -21.494 -13.548 1.00 96.38 214 ARG A O 1
ATOM 1705 N N . LYS A 1 215 ? 6.901 -20.868 -12.025 1.00 96.81 215 LYS A N 1
ATOM 1706 C CA . LYS A 1 215 ? 6.624 -21.970 -11.087 1.00 96.81 215 LYS A CA 1
ATOM 1707 C C . LYS A 1 215 ? 5.219 -21.869 -10.486 1.00 96.81 215 LYS A C 1
ATOM 1709 O O . LYS A 1 215 ? 4.656 -22.884 -10.092 1.00 96.81 215 LYS A O 1
ATOM 1714 N N . HIS A 1 216 ? 4.671 -20.659 -10.409 1.00 95.06 216 HIS A N 1
ATOM 1715 C CA . HIS A 1 216 ? 3.352 -20.386 -9.838 1.00 95.06 216 HIS A CA 1
ATOM 1716 C C . HIS A 1 216 ? 2.279 -20.131 -10.905 1.00 95.06 216 HIS A C 1
ATOM 1718 O O . HIS A 1 216 ? 1.207 -19.648 -10.558 1.00 95.06 216 HIS A O 1
ATOM 1724 N N . GLY A 1 217 ? 2.546 -20.470 -12.174 1.00 95.31 217 GLY A N 1
ATOM 1725 C CA . GLY A 1 217 ? 1.572 -20.369 -13.268 1.00 95.31 217 GLY A CA 1
ATOM 1726 C C . GLY A 1 217 ? 1.483 -18.996 -13.939 1.00 95.31 217 GLY A C 1
ATOM 1727 O O . GLY A 1 217 ? 0.555 -18.764 -14.704 1.00 95.31 217 GLY A O 1
ATOM 1728 N N . PHE A 1 218 ? 2.433 -18.094 -13.680 1.00 97.44 218 PHE A N 1
ATOM 1729 C CA . PHE A 1 218 ? 2.490 -16.779 -14.319 1.00 97.44 218 PHE A CA 1
ATOM 1730 C C . PHE A 1 218 ? 3.552 -16.755 -15.424 1.00 97.44 218 PHE A C 1
ATOM 1732 O O . PHE A 1 218 ? 4.722 -17.071 -15.190 1.00 97.44 218 PHE A O 1
ATOM 1739 N N . ASN A 1 219 ? 3.152 -16.343 -16.624 1.00 93.81 219 ASN A N 1
ATOM 1740 C CA . ASN A 1 219 ? 4.025 -16.238 -17.792 1.00 93.81 219 ASN A CA 1
ATOM 1741 C C . ASN A 1 219 ? 4.904 -14.982 -17.741 1.00 93.81 219 ASN A C 1
ATOM 1743 O O . ASN A 1 219 ? 6.067 -15.029 -18.146 1.00 93.81 219 ASN A O 1
ATOM 1747 N N . GLU A 1 220 ? 4.367 -13.891 -17.193 1.00 90.44 220 GLU A N 1
ATOM 1748 C CA . GLU A 1 220 ? 5.001 -12.571 -17.172 1.00 90.44 220 GLU A CA 1
ATOM 1749 C C . GLU A 1 220 ? 5.025 -11.991 -15.754 1.00 90.44 220 GLU A C 1
ATOM 1751 O O . GLU A 1 220 ? 3.990 -11.874 -15.087 1.00 90.44 220 GLU A O 1
ATOM 1756 N N . SER A 1 221 ? 6.222 -11.624 -15.285 1.00 91.94 221 SER A N 1
ATOM 1757 C CA . SER A 1 221 ? 6.437 -11.143 -13.916 1.00 91.94 221 SER A CA 1
ATOM 1758 C C . SER A 1 221 ? 6.456 -9.622 -13.792 1.00 91.94 221 SER A C 1
ATOM 1760 O O . SER A 1 221 ? 5.785 -9.069 -12.924 1.00 91.94 221 SER A O 1
ATOM 1762 N N . LEU A 1 222 ? 7.218 -8.947 -14.657 1.00 95.19 222 LEU A N 1
ATOM 1763 C CA . LEU A 1 222 ? 7.428 -7.494 -14.594 1.00 95.19 222 LEU A CA 1
ATOM 1764 C C . LEU A 1 222 ? 6.658 -6.728 -15.671 1.00 95.19 222 LEU A C 1
ATOM 1766 O O . LEU A 1 222 ? 6.319 -5.560 -15.484 1.00 95.19 222 LEU A O 1
ATOM 1770 N N . ARG A 1 223 ? 6.397 -7.369 -16.815 1.00 96.19 223 ARG A N 1
ATOM 1771 C CA . ARG A 1 223 ? 5.663 -6.754 -17.922 1.00 96.19 223 ARG A CA 1
ATOM 1772 C C . ARG A 1 223 ? 4.194 -6.581 -17.518 1.00 96.19 223 ARG A C 1
ATOM 1774 O O . ARG A 1 223 ? 3.621 -7.473 -16.902 1.00 96.19 223 ARG A O 1
ATOM 1781 N N . ALA A 1 224 ? 3.589 -5.444 -17.846 1.00 96.8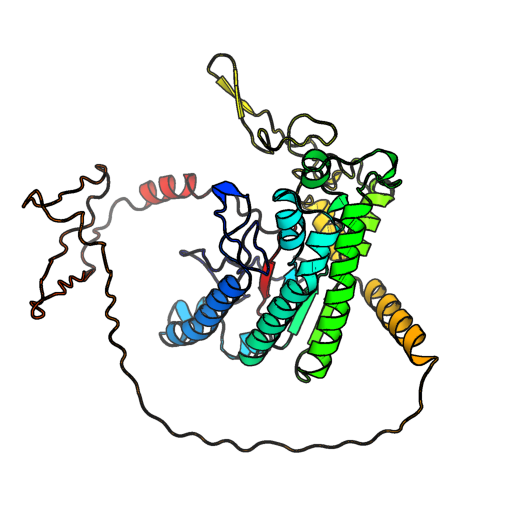1 224 ALA A N 1
ATOM 1782 C CA . ALA A 1 224 ? 2.196 -5.141 -17.524 1.00 96.81 224 ALA A CA 1
ATOM 1783 C C . ALA A 1 224 ? 1.226 -5.808 -18.511 1.00 96.81 224 ALA A C 1
ATOM 1785 O O . ALA A 1 224 ? 1.413 -5.714 -19.729 1.00 96.81 224 ALA A O 1
ATOM 1786 N N . CYS A 1 225 ? 0.160 -6.425 -17.998 1.00 97.69 225 CYS A N 1
ATOM 1787 C CA . CYS A 1 225 ? -0.908 -6.996 -18.820 1.00 97.69 225 CYS A CA 1
ATOM 1788 C C . CYS A 1 225 ? -1.650 -5.909 -19.610 1.00 97.69 225 CYS A C 1
ATOM 1790 O O . CYS A 1 225 ? -1.952 -6.092 -20.783 1.00 97.69 225 CYS A O 1
ATOM 1792 N N . CYS A 1 226 ? -1.940 -4.771 -18.986 1.00 97.50 226 CYS A N 1
ATOM 1793 C CA . CYS A 1 226 ? -2.649 -3.646 -19.567 1.00 97.50 226 CYS A CA 1
ATOM 1794 C C . CYS A 1 226 ? -1.745 -2.420 -19.654 1.00 97.50 226 CYS A C 1
ATOM 1796 O O . CYS A 1 226 ? -1.350 -1.846 -18.644 1.00 97.50 226 CYS A O 1
ATOM 1798 N N . GLY A 1 227 ? -1.444 -1.985 -20.869 1.00 95.50 227 GLY A N 1
ATOM 1799 C CA . GLY A 1 227 ? -0.550 -0.855 -21.078 1.00 95.50 227 GLY A CA 1
ATOM 1800 C C . GLY A 1 227 ? -0.101 -0.749 -22.523 1.00 95.50 227 GLY A C 1
ATOM 1801 O O . GLY A 1 227 ? -0.685 -1.376 -23.412 1.00 95.50 227 GLY A O 1
ATOM 1802 N N . HIS A 1 228 ? 0.899 0.092 -22.764 1.00 93.44 228 HIS A N 1
ATOM 1803 C CA . HIS A 1 228 ? 1.381 0.368 -24.107 1.00 93.44 228 HIS A CA 1
ATOM 1804 C C . HIS A 1 228 ? 2.866 0.737 -24.120 1.00 93.44 228 HIS A C 1
ATOM 1806 O O . HIS A 1 228 ? 3.281 1.683 -23.457 1.00 93.44 228 HIS A O 1
ATOM 1812 N N . GLY A 1 229 ? 3.641 0.057 -24.967 1.00 90.38 229 GLY A N 1
ATOM 1813 C CA . GLY A 1 229 ? 5.018 0.438 -25.294 1.00 90.38 229 GLY A CA 1
ATOM 1814 C C . GLY A 1 229 ? 6.039 0.206 -24.174 1.00 90.38 229 GLY A C 1
ATOM 1815 O O . GLY A 1 229 ? 5.718 -0.291 -23.100 1.00 90.38 229 GLY A O 1
ATOM 1816 N N . GLY A 1 230 ? 7.302 0.539 -24.446 1.00 89.25 230 GLY A N 1
ATOM 1817 C CA . GLY A 1 230 ? 8.400 0.349 -23.492 1.00 89.25 230 GLY A CA 1
ATOM 1818 C C . GLY A 1 230 ? 8.775 -1.119 -23.249 1.00 89.25 230 GLY A C 1
ATOM 1819 O O . GLY A 1 230 ? 8.169 -2.053 -23.792 1.00 89.25 230 GLY A O 1
ATOM 1820 N N . LYS A 1 231 ? 9.799 -1.333 -22.417 1.00 91.81 231 LYS A N 1
ATOM 1821 C CA . LYS A 1 231 ? 10.313 -2.674 -22.096 1.00 91.81 231 LYS A CA 1
ATOM 1822 C C . LYS A 1 231 ? 9.282 -3.477 -21.303 1.00 91.81 231 LYS A C 1
ATOM 1824 O O . LYS A 1 231 ? 9.076 -4.661 -21.576 1.00 91.81 231 LYS A O 1
ATOM 1829 N N . TYR A 1 232 ? 8.596 -2.821 -20.371 1.00 95.00 232 TYR A N 1
ATOM 1830 C CA . TYR A 1 232 ? 7.644 -3.460 -19.460 1.00 95.00 232 TYR A CA 1
ATOM 1831 C C . TYR A 1 232 ? 6.172 -3.300 -19.871 1.00 95.00 232 TYR A C 1
ATOM 1833 O O . TYR A 1 232 ? 5.293 -3.539 -19.049 1.00 95.00 232 TYR A O 1
ATOM 1841 N N . ASN A 1 233 ? 5.873 -2.939 -21.126 1.00 95.75 233 ASN A N 1
ATOM 1842 C CA . ASN A 1 233 ? 4.511 -2.591 -21.564 1.00 95.75 233 ASN A CA 1
ATOM 1843 C C . ASN A 1 233 ? 3.888 -1.450 -20.728 1.00 95.75 233 ASN A C 1
ATOM 1845 O O . ASN A 1 233 ? 2.692 -1.448 -20.448 1.00 95.75 233 ASN A O 1
ATOM 1849 N N . TYR A 1 234 ? 4.719 -0.504 -20.292 1.00 93.88 234 TYR A N 1
ATOM 1850 C CA . TYR A 1 234 ? 4.343 0.610 -19.435 1.00 93.88 234 TYR A CA 1
ATOM 1851 C C . TYR A 1 234 ? 4.832 1.920 -20.042 1.00 93.88 234 TYR A C 1
ATOM 1853 O O . TYR A 1 234 ? 5.985 2.042 -20.454 1.00 93.88 234 TYR A O 1
ATOM 1861 N N . ASN A 1 235 ? 3.956 2.918 -20.043 1.00 90.38 235 ASN A N 1
ATOM 1862 C CA . ASN A 1 235 ? 4.268 4.272 -20.462 1.00 90.38 235 ASN A CA 1
ATOM 1863 C C . ASN A 1 235 ? 3.437 5.243 -19.617 1.00 90.38 235 ASN A C 1
ATOM 1865 O O . ASN A 1 235 ? 2.213 5.127 -19.560 1.00 90.38 235 ASN A O 1
ATOM 1869 N N . ARG A 1 236 ? 4.093 6.212 -18.966 1.00 85.44 236 ARG A N 1
ATOM 1870 C CA . ARG A 1 236 ? 3.428 7.160 -18.054 1.00 85.44 236 ARG A CA 1
ATOM 1871 C C . ARG A 1 236 ? 2.373 8.016 -18.765 1.00 85.44 236 ARG A C 1
ATOM 1873 O O . ARG A 1 236 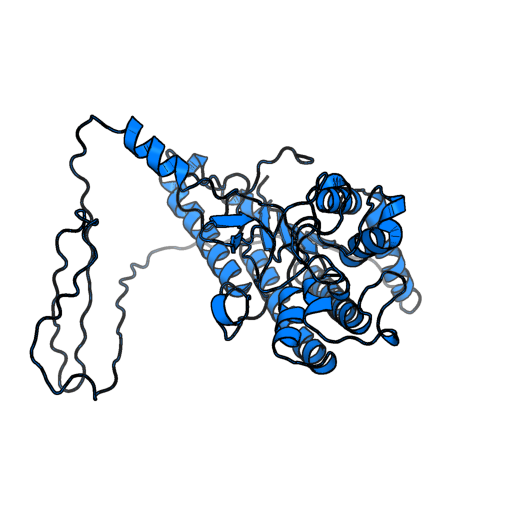? 1.392 8.407 -18.143 1.00 85.44 236 ARG A O 1
ATOM 1880 N N . GLN A 1 237 ? 2.580 8.328 -20.040 1.00 87.19 237 GLN A N 1
ATOM 1881 C CA . GLN A 1 237 ? 1.671 9.129 -20.858 1.00 87.19 237 GLN A CA 1
ATOM 1882 C C . GLN A 1 237 ? 0.579 8.279 -21.525 1.00 87.19 237 GLN A C 1
ATOM 1884 O O . GLN A 1 237 ? -0.475 8.802 -21.876 1.00 87.19 237 GLN A O 1
ATOM 1889 N N . LEU A 1 238 ? 0.820 6.978 -21.711 1.00 88.19 238 LEU A N 1
ATOM 1890 C CA . LEU A 1 238 ? -0.064 6.038 -22.405 1.00 88.19 238 LEU A CA 1
ATOM 1891 C C . LEU A 1 238 ? -0.273 4.770 -21.562 1.00 88.19 238 LEU A C 1
ATOM 1893 O O . LEU A 1 238 ? 0.158 3.678 -21.931 1.00 88.19 238 LEU A O 1
ATOM 1897 N N . GLY A 1 239 ? -0.925 4.934 -20.411 1.00 89.19 239 GLY A N 1
ATOM 1898 C CA . GLY A 1 239 ? -1.222 3.840 -19.485 1.00 89.19 239 GLY A CA 1
ATOM 1899 C C . GLY A 1 239 ? -2.330 2.888 -19.958 1.00 89.19 239 GLY A C 1
ATOM 1900 O O . GLY A 1 239 ? -2.848 2.976 -21.075 1.00 89.19 239 GLY A O 1
ATOM 1901 N N . CYS A 1 240 ? -2.725 1.968 -19.077 1.00 94.25 240 CYS A N 1
ATOM 1902 C CA . CYS A 1 240 ? -3.879 1.094 -19.293 1.00 94.25 240 CYS A CA 1
ATOM 1903 C C . CYS A 1 240 ? -5.140 1.914 -19.624 1.00 94.25 240 CYS A C 1
ATOM 1905 O O . CYS A 1 240 ? -5.434 2.910 -18.968 1.00 94.25 240 CYS A O 1
ATOM 1907 N N . GLY A 1 241 ? -5.889 1.514 -20.653 1.00 93.62 241 GLY A N 1
ATOM 1908 C CA . GLY A 1 241 ? -7.090 2.232 -21.088 1.00 93.62 241 GLY A CA 1
ATOM 1909 C C . GLY A 1 241 ? -6.828 3.458 -21.973 1.00 93.62 241 GLY A C 1
ATOM 1910 O O . GLY A 1 241 ? -7.786 4.022 -22.503 1.00 93.62 241 GLY A O 1
ATOM 1911 N N . ALA A 1 242 ? -5.566 3.857 -22.180 1.00 93.50 242 ALA A N 1
ATOM 1912 C CA . ALA A 1 242 ? -5.233 5.026 -22.988 1.00 93.50 242 ALA A CA 1
ATOM 1913 C C . ALA A 1 242 ? -5.710 4.875 -24.437 1.00 93.50 242 ALA A C 1
ATOM 1915 O O . ALA A 1 242 ? -5.536 3.824 -25.071 1.00 93.50 242 ALA A O 1
ATOM 1916 N N . LYS A 1 243 ? -6.273 5.959 -24.973 1.00 94.50 243 LYS A N 1
ATOM 1917 C CA . LYS A 1 243 ? -6.688 6.083 -26.369 1.00 94.50 243 LYS A CA 1
ATOM 1918 C C . LYS A 1 243 ? -5.800 7.089 -27.095 1.00 94.50 243 LYS A C 1
ATOM 1920 O O . LYS A 1 243 ? -5.219 7.976 -26.476 1.00 94.50 243 LYS A O 1
ATOM 1925 N N . ARG A 1 244 ? -5.671 6.927 -28.408 1.00 91.12 244 ARG A N 1
ATOM 1926 C CA . ARG A 1 244 ? -5.035 7.902 -29.297 1.00 91.12 244 ARG A CA 1
ATOM 1927 C C . ARG A 1 244 ? -5.930 8.166 -30.492 1.00 91.12 244 ARG A C 1
ATOM 1929 O O . ARG A 1 244 ? -6.433 7.221 -31.101 1.00 91.12 244 ARG A O 1
ATOM 1936 N N . THR A 1 245 ? -6.048 9.434 -30.863 1.00 93.06 245 THR A N 1
ATOM 1937 C CA . THR A 1 245 ? -6.691 9.841 -32.108 1.00 93.06 245 THR A CA 1
ATOM 1938 C C . THR A 1 245 ? -5.767 9.532 -33.284 1.00 93.06 245 THR A C 1
ATOM 1940 O O . THR A 1 245 ? -4.654 10.053 -33.365 1.00 93.06 245 THR A O 1
ATOM 1943 N N . VAL A 1 246 ? -6.214 8.688 -34.210 1.00 90.81 246 VAL A N 1
ATOM 1944 C CA . VAL A 1 246 ? -5.520 8.409 -35.476 1.00 90.81 246 VAL A CA 1
ATOM 1945 C C . VAL A 1 246 ? -6.527 8.603 -36.601 1.00 90.81 246 VAL A C 1
ATOM 1947 O O . VAL A 1 246 ? -7.549 7.921 -36.637 1.00 90.81 246 VAL A O 1
ATOM 1950 N N . GLY A 1 247 ? -6.274 9.573 -37.485 1.00 89.62 247 GLY A N 1
ATOM 1951 C CA . GLY A 1 247 ? -7.193 9.902 -38.583 1.00 89.62 247 GLY A CA 1
ATOM 1952 C C . GLY A 1 247 ? -8.599 10.299 -38.110 1.00 89.62 247 GLY A C 1
ATOM 1953 O O . GLY A 1 247 ? -9.582 9.872 -38.703 1.00 89.62 247 GLY A O 1
ATOM 1954 N N . GLY A 1 248 ? -8.705 11.039 -36.999 1.00 92.62 248 GLY A N 1
ATOM 1955 C CA . GLY A 1 248 ? -9.987 11.465 -36.416 1.00 92.62 248 GLY A CA 1
ATOM 1956 C C . GLY A 1 248 ? -10.732 10.397 -35.602 1.00 92.62 248 GLY A C 1
ATOM 1957 O O . GLY A 1 248 ? -11.789 10.689 -35.052 1.00 92.62 248 GLY A O 1
ATOM 1958 N N . LYS A 1 249 ? -10.195 9.173 -35.482 1.00 93.31 249 LYS A N 1
ATOM 1959 C CA . LYS A 1 249 ? -10.802 8.084 -34.703 1.00 93.31 249 LYS A CA 1
ATOM 1960 C C . LYS A 1 249 ? -10.028 7.804 -33.421 1.00 93.31 249 LYS A C 1
ATOM 1962 O O . LYS A 1 249 ? -8.814 7.620 -33.451 1.00 93.31 249 LYS A O 1
ATOM 1967 N N . GLU A 1 250 ? -10.754 7.678 -32.315 1.00 94.38 250 GLU A N 1
ATOM 1968 C CA . GLU A 1 250 ? -10.211 7.227 -31.035 1.00 94.38 250 GLU A CA 1
ATOM 1969 C C . GLU A 1 250 ? -9.902 5.723 -31.061 1.00 94.38 250 GLU A C 1
ATOM 1971 O O . GLU A 1 250 ? -10.801 4.884 -31.174 1.00 94.38 250 GLU A O 1
ATOM 1976 N N . ILE A 1 251 ? -8.624 5.367 -30.931 1.00 94.06 251 ILE A N 1
ATOM 1977 C CA . ILE A 1 251 ? -8.151 3.980 -30.896 1.00 94.06 251 ILE A CA 1
ATOM 1978 C C . ILE A 1 251 ? -7.603 3.669 -29.508 1.00 94.06 251 ILE A C 1
ATOM 1980 O O . ILE A 1 251 ? -6.684 4.332 -29.036 1.00 94.06 251 ILE A O 1
ATOM 1984 N N . LEU A 1 252 ? -8.122 2.615 -28.872 1.00 94.19 252 LEU A N 1
ATOM 1985 C CA . LEU A 1 252 ? -7.570 2.083 -27.625 1.00 94.19 252 LEU A CA 1
ATOM 1986 C C . LEU A 1 252 ? -6.177 1.488 -27.883 1.00 94.19 252 LEU A C 1
ATOM 1988 O O . LEU A 1 252 ? -6.061 0.455 -28.548 1.00 94.19 252 LEU A O 1
ATOM 1992 N N . VAL A 1 253 ? -5.134 2.128 -27.352 1.00 93.94 253 VAL A N 1
ATOM 1993 C CA . VAL A 1 253 ? -3.732 1.696 -27.486 1.00 93.94 253 VAL A CA 1
ATOM 1994 C C . VAL A 1 253 ? -3.215 0.996 -26.231 1.00 93.94 253 VAL A C 1
ATOM 1996 O O . VAL A 1 253 ? -2.451 0.041 -26.353 1.00 93.94 253 VAL A O 1
ATOM 1999 N N . GLY A 1 254 ? -3.682 1.410 -25.049 1.00 93.69 254 GLY A N 1
ATOM 2000 C CA . GLY A 1 254 ? -3.402 0.776 -23.759 1.00 93.69 254 GLY A CA 1
ATOM 2001 C C . GLY A 1 254 ? -4.287 -0.443 -23.525 1.00 93.69 254 GLY A C 1
ATOM 2002 O O . GLY A 1 254 ? -5.128 -0.436 -22.625 1.00 93.69 254 GLY A O 1
ATOM 2003 N N . LYS A 1 255 ? -4.184 -1.451 -24.394 1.00 94.62 255 LYS A N 1
ATOM 2004 C CA . LYS A 1 255 ? -5.036 -2.647 -24.342 1.00 94.62 255 LYS A CA 1
ATOM 2005 C C . LYS A 1 255 ? -4.601 -3.578 -23.213 1.00 94.62 255 LYS A C 1
ATOM 2007 O O . LYS A 1 255 ? -3.419 -3.672 -22.901 1.00 94.62 255 LYS A O 1
ATOM 2012 N N . SER A 1 256 ? -5.574 -4.293 -22.653 1.00 96.62 256 SER A N 1
ATOM 2013 C CA . SER A 1 256 ? -5.319 -5.429 -21.767 1.00 96.62 256 SER A CA 1
ATOM 2014 C C . SER A 1 256 ? -4.831 -6.644 -22.563 1.00 96.62 256 SER A C 1
ATOM 2016 O O . SER A 1 256 ? -5.162 -6.802 -23.743 1.00 96.62 256 SER A O 1
ATOM 2018 N N . CYS A 1 257 ? -4.047 -7.496 -21.909 1.00 95.50 257 CYS A N 1
ATOM 2019 C CA . CYS A 1 257 ? -3.642 -8.803 -22.395 1.00 95.50 257 CYS A CA 1
ATOM 2020 C C . CYS A 1 257 ? -4.859 -9.740 -22.519 1.00 95.50 257 CYS A C 1
ATOM 2022 O O . CYS A 1 257 ? -5.944 -9.447 -22.020 1.00 95.50 257 CYS A O 1
ATOM 2024 N N . LYS A 1 258 ? -4.697 -10.872 -23.218 1.00 96.19 258 LYS A N 1
ATOM 2025 C CA . LYS A 1 258 ? -5.810 -11.810 -23.456 1.00 96.19 258 LYS A CA 1
ATOM 2026 C C . LYS A 1 258 ? -6.282 -12.503 -22.178 1.00 96.19 258 LYS A C 1
ATOM 2028 O O . LYS A 1 258 ? -7.484 -12.642 -21.988 1.00 96.19 258 LYS A O 1
ATOM 2033 N N . ASP A 1 259 ? -5.341 -12.918 -21.334 1.00 96.25 259 ASP A N 1
ATOM 2034 C CA . ASP A 1 259 ? -5.625 -13.614 -20.083 1.00 96.25 259 ASP A CA 1
ATOM 2035 C C . ASP A 1 259 ? -4.859 -12.968 -18.916 1.00 96.25 259 ASP A C 1
ATOM 2037 O O . ASP A 1 259 ? -3.673 -13.239 -18.719 1.00 96.25 259 ASP A O 1
ATOM 2041 N N . PRO A 1 260 ? -5.516 -12.101 -18.124 1.00 95.44 260 PRO A N 1
ATOM 2042 C CA . PRO A 1 260 ? -4.906 -11.479 -16.952 1.00 95.44 260 PRO A CA 1
ATOM 2043 C C . PRO A 1 260 ? -4.534 -12.460 -15.832 1.00 95.44 260 PRO A C 1
ATOM 2045 O O . PRO A 1 260 ? -3.847 -12.053 -14.895 1.00 95.44 260 PRO A O 1
ATOM 2048 N N . SER A 1 261 ? -4.989 -13.719 -15.879 1.00 96.06 261 SER A N 1
ATOM 2049 C CA . SER A 1 261 ? -4.666 -14.717 -14.855 1.00 96.06 261 SER A CA 1
ATOM 2050 C C . SER A 1 261 ? -3.228 -15.236 -14.942 1.00 96.06 261 SER A C 1
ATOM 2052 O O . SER A 1 261 ? -2.680 -15.667 -13.931 1.00 96.06 261 SER A O 1
ATOM 2054 N N . GLU A 1 262 ? -2.584 -15.091 -16.103 1.00 95.50 262 GLU A N 1
ATOM 2055 C CA . GLU A 1 262 ? -1.193 -15.495 -16.342 1.00 95.50 262 GLU A CA 1
ATOM 2056 C C . GLU A 1 262 ? -0.172 -14.371 -16.074 1.00 95.50 262 GLU A C 1
ATOM 2058 O O . GLU A 1 262 ? 1.030 -14.554 -16.279 1.00 95.50 262 GLU A O 1
ATOM 2063 N N . TRP A 1 263 ? -0.623 -13.190 -15.641 1.00 97.38 263 TRP A N 1
ATOM 2064 C CA . TRP A 1 263 ? 0.217 -11.998 -15.476 1.00 97.38 263 TRP A CA 1
ATOM 2065 C C . TRP A 1 263 ? 0.285 -11.566 -14.018 1.00 97.38 263 TRP A C 1
ATOM 2067 O O . TRP A 1 263 ? -0.735 -11.529 -13.332 1.00 97.38 263 TRP A O 1
ATOM 2077 N N . ILE A 1 264 ? 1.475 -11.203 -13.536 1.00 98.00 264 ILE A N 1
ATOM 2078 C CA . ILE A 1 264 ? 1.632 -10.660 -12.179 1.00 98.00 264 ILE A CA 1
ATOM 2079 C C . ILE A 1 264 ? 1.219 -9.186 -12.137 1.00 98.00 264 ILE A C 1
ATOM 2081 O O . ILE A 1 264 ? 0.441 -8.790 -11.269 1.00 98.00 264 ILE A O 1
ATOM 2085 N N . SER A 1 265 ? 1.716 -8.381 -13.077 1.00 97.50 265 SER A N 1
ATOM 2086 C CA . SER A 1 265 ? 1.473 -6.937 -13.152 1.00 97.50 265 SER A CA 1
ATOM 2087 C C . SER A 1 265 ? 0.255 -6.623 -14.023 1.00 97.50 265 SER A C 1
ATOM 2089 O O . SER A 1 265 ? 0.170 -7.056 -15.174 1.00 97.50 265 SER A O 1
ATOM 2091 N N . TRP A 1 266 ? -0.695 -5.855 -13.487 1.00 97.81 266 TRP A N 1
ATOM 2092 C CA . TRP A 1 266 ? -1.858 -5.376 -14.228 1.00 97.81 266 TRP A CA 1
ATOM 2093 C C . TRP A 1 266 ? -1.493 -4.195 -15.120 1.00 97.81 266 TRP A C 1
ATOM 2095 O O . TRP A 1 266 ? -1.611 -4.311 -16.330 1.00 97.81 266 TRP A O 1
ATOM 2105 N N . ASP A 1 267 ? -1.020 -3.090 -14.550 1.00 94.81 267 ASP A N 1
ATOM 2106 C CA . ASP A 1 267 ? -0.819 -1.816 -15.259 1.00 94.81 267 ASP A CA 1
ATOM 2107 C C . ASP A 1 267 ? 0.588 -1.229 -15.078 1.00 94.81 267 ASP A C 1
ATOM 2109 O O . ASP A 1 267 ? 0.827 -0.075 -15.418 1.00 94.81 267 ASP A O 1
ATOM 2113 N N . GLY A 1 268 ? 1.521 -2.009 -14.524 1.00 94.31 268 GLY A N 1
ATOM 2114 C CA . GLY A 1 268 ? 2.874 -1.560 -14.198 1.00 94.31 268 GLY A CA 1
ATOM 2115 C C . GLY A 1 268 ? 3.029 -0.949 -12.802 1.00 94.31 268 GLY A C 1
ATOM 2116 O O . GLY A 1 268 ? 4.165 -0.737 -12.371 1.00 94.31 268 GLY A O 1
ATOM 2117 N N . VAL A 1 269 ? 1.922 -0.718 -12.090 1.00 92.62 269 VAL A N 1
ATOM 2118 C CA . VAL A 1 269 ? 1.871 -0.237 -10.699 1.00 92.62 269 VAL A CA 1
ATOM 2119 C C . VAL A 1 269 ? 1.216 -1.286 -9.797 1.00 92.62 269 VAL A C 1
ATOM 2121 O O . VAL A 1 269 ? 1.753 -1.627 -8.745 1.00 92.62 269 VAL A O 1
ATOM 2124 N N . HIS A 1 270 ? 0.078 -1.826 -10.228 1.00 94.75 270 HIS A N 1
ATOM 2125 C CA . HIS A 1 270 ? -0.764 -2.742 -9.468 1.00 94.75 270 HIS A CA 1
ATOM 2126 C C . HIS A 1 270 ? -0.623 -4.186 -9.950 1.00 94.75 270 HIS A C 1
ATOM 2128 O O . HIS A 1 270 ? -0.344 -4.455 -11.118 1.00 94.75 270 HIS A O 1
ATOM 2134 N N . TYR A 1 271 ? -0.868 -5.129 -9.043 1.00 96.62 271 TYR A N 1
ATOM 2135 C CA . TYR A 1 271 ? -0.916 -6.558 -9.350 1.00 96.62 271 TYR A CA 1
ATOM 2136 C C . TYR A 1 271 ? -2.269 -6.951 -9.951 1.00 96.62 271 TYR A C 1
ATOM 2138 O O . TYR A 1 271 ? -3.288 -6.341 -9.635 1.00 96.62 271 TYR A O 1
ATOM 2146 N N . THR A 1 272 ? -2.308 -7.997 -10.776 1.00 97.56 272 THR A N 1
ATOM 2147 C CA . THR A 1 272 ? -3.572 -8.565 -11.269 1.00 97.56 272 THR A CA 1
ATOM 2148 C C . THR A 1 272 ? -4.388 -9.185 -10.136 1.00 97.56 272 THR A C 1
ATOM 2150 O O . THR A 1 272 ? -3.874 -9.509 -9.062 1.00 97.56 272 THR A O 1
ATOM 2153 N N . GLN A 1 273 ? -5.680 -9.421 -10.380 1.00 94.75 273 GLN A N 1
ATOM 2154 C CA . GLN A 1 273 ? -6.531 -10.139 -9.430 1.00 94.75 273 GLN A CA 1
ATOM 2155 C C . GLN A 1 273 ? -5.974 -11.533 -9.092 1.00 94.75 273 GLN A C 1
ATOM 2157 O O . GLN A 1 273 ? -6.023 -11.938 -7.931 1.00 94.75 273 GLN A O 1
ATOM 2162 N N . ALA A 1 274 ? -5.427 -12.255 -10.077 1.00 95.75 274 ALA A N 1
ATOM 2163 C CA . ALA A 1 274 ? -4.847 -13.581 -9.868 1.00 95.75 274 ALA A CA 1
ATOM 2164 C C . ALA A 1 274 ? -3.607 -13.524 -8.964 1.00 95.75 274 ALA A C 1
ATOM 2166 O O . ALA A 1 274 ? -3.508 -14.294 -8.007 1.00 95.75 274 ALA A O 1
ATOM 2167 N N . ALA A 1 275 ? -2.711 -12.562 -9.198 1.00 96.06 275 ALA A N 1
ATOM 2168 C CA . ALA A 1 275 ? -1.547 -12.350 -8.348 1.00 96.06 275 ALA A CA 1
ATOM 2169 C C . ALA A 1 275 ? -1.939 -11.914 -6.929 1.00 96.06 275 ALA A C 1
ATOM 2171 O O . ALA A 1 275 ? -1.441 -12.484 -5.960 1.00 96.06 275 ALA A O 1
ATOM 2172 N N . ASN A 1 276 ? -2.882 -10.974 -6.781 1.00 94.62 276 ASN A N 1
ATOM 2173 C CA . ASN A 1 276 ? -3.398 -10.565 -5.470 1.00 94.62 276 ASN A CA 1
ATOM 2174 C C . ASN A 1 276 ? -4.034 -11.739 -4.715 1.00 94.62 276 ASN A C 1
ATOM 2176 O O . ASN A 1 276 ? -3.801 -11.884 -3.516 1.00 94.62 276 ASN A O 1
ATOM 2180 N N . LYS A 1 277 ? -4.790 -12.606 -5.403 1.00 92.44 277 LYS A N 1
ATOM 2181 C CA . LYS A 1 277 ? -5.353 -13.816 -4.794 1.00 92.44 277 LYS A CA 1
ATOM 2182 C C . LYS A 1 277 ? -4.246 -14.754 -4.313 1.00 92.44 277 LYS A C 1
ATOM 2184 O O . LYS A 1 277 ? -4.290 -15.183 -3.168 1.00 92.44 277 LYS A O 1
ATOM 2189 N N . TRP A 1 278 ? -3.246 -15.032 -5.151 1.00 93.62 278 TRP A N 1
ATOM 2190 C CA . TRP A 1 278 ? -2.116 -15.881 -4.769 1.00 93.62 278 TRP A CA 1
ATOM 2191 C C . TRP A 1 278 ? -1.375 -15.314 -3.553 1.00 93.62 278 TRP A C 1
ATOM 2193 O O . TRP A 1 278 ? -1.095 -16.047 -2.609 1.00 93.62 278 TRP A O 1
ATOM 2203 N N . ILE A 1 279 ? -1.096 -14.005 -3.545 1.00 92.62 279 ILE A N 1
ATOM 2204 C CA . ILE A 1 279 ? -0.426 -13.319 -2.431 1.00 92.62 279 ILE A CA 1
ATOM 2205 C C . ILE A 1 279 ? -1.256 -13.458 -1.156 1.00 92.62 279 ILE A C 1
ATOM 2207 O O . ILE A 1 279 ? -0.719 -13.846 -0.122 1.00 92.62 279 ILE A O 1
ATOM 2211 N N . PHE A 1 280 ? -2.559 -13.184 -1.235 1.00 90.25 280 PHE A N 1
ATOM 2212 C CA . PHE A 1 280 ? -3.469 -13.311 -0.104 1.00 90.25 280 PHE A CA 1
ATOM 2213 C C . PHE A 1 280 ? -3.508 -14.744 0.436 1.00 90.25 280 PHE A C 1
ATOM 2215 O O . PHE A 1 280 ? -3.327 -14.927 1.635 1.00 90.25 280 PHE A O 1
ATOM 2222 N N . ASP A 1 281 ? -3.659 -15.751 -0.430 1.00 90.06 281 ASP A N 1
ATOM 2223 C CA . ASP A 1 281 ? -3.688 -17.161 -0.027 1.00 90.06 281 ASP A CA 1
ATOM 2224 C C . ASP A 1 281 ? -2.395 -17.558 0.713 1.00 90.06 281 ASP A C 1
ATOM 2226 O O . ASP A 1 281 ? -2.450 -18.289 1.694 1.00 90.06 281 ASP A O 1
ATOM 2230 N N . ARG A 1 282 ? -1.227 -17.038 0.299 1.00 90.06 282 ARG A N 1
ATOM 2231 C CA . ARG A 1 282 ? 0.051 -17.271 1.005 1.00 90.06 282 ARG A CA 1
ATOM 2232 C C . ARG A 1 282 ? 0.169 -16.538 2.325 1.00 90.06 282 ARG A C 1
ATOM 2234 O O . ARG A 1 282 ? 0.854 -17.028 3.214 1.00 90.06 282 ARG A O 1
ATOM 2241 N N . ILE A 1 283 ? -0.433 -15.361 2.418 1.00 86.75 283 ILE A N 1
ATOM 2242 C CA . ILE A 1 283 ? -0.453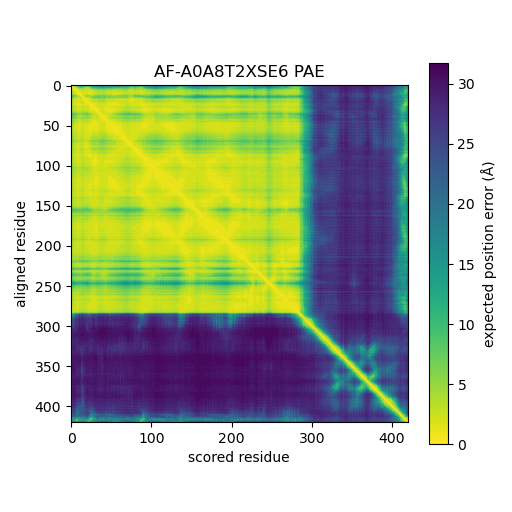 -14.591 3.652 1.00 86.75 283 ILE A CA 1
ATOM 2243 C C . ILE A 1 283 ? -1.346 -15.287 4.673 1.00 86.75 283 ILE A C 1
ATOM 2245 O O . ILE A 1 283 ? -0.962 -15.342 5.822 1.00 86.75 283 ILE A O 1
ATOM 2249 N N . VAL A 1 284 ? -2.513 -15.818 4.307 1.00 82.44 284 VAL A N 1
ATOM 2250 C CA . VAL A 1 284 ? -3.449 -16.391 5.296 1.00 82.44 284 VAL A CA 1
ATOM 2251 C C . VAL A 1 284 ? -3.205 -17.867 5.627 1.00 82.44 284 VAL A C 1
ATOM 2253 O O . VAL A 1 284 ? -3.816 -18.374 6.559 1.00 82.44 284 VAL A O 1
ATOM 2256 N N . ASP A 1 285 ? -2.318 -18.553 4.903 1.00 77.38 285 ASP A N 1
ATOM 2257 C CA . ASP A 1 285 ? -1.919 -19.934 5.206 1.00 77.38 285 ASP A CA 1
ATOM 2258 C C . ASP A 1 285 ? -1.045 -19.980 6.480 1.00 77.38 285 ASP A C 1
ATOM 2260 O O . ASP A 1 285 ? 0.039 -19.390 6.533 1.00 77.38 285 ASP A O 1
ATOM 2264 N N . GLU A 1 286 ? -1.522 -20.679 7.518 1.00 46.97 286 GLU A N 1
ATOM 2265 C CA . GLU A 1 286 ? -0.939 -20.754 8.872 1.00 46.97 286 GLU A CA 1
ATOM 2266 C C . GLU A 1 286 ? 0.551 -21.134 8.877 1.00 46.97 286 GLU A C 1
ATOM 2268 O O . GLU A 1 286 ? 1.321 -20.650 9.708 1.00 46.97 286 GLU A O 1
ATOM 2273 N N . LYS A 1 287 ? 1.007 -21.917 7.890 1.00 42.16 287 LYS A N 1
ATOM 2274 C CA . LYS A 1 287 ? 2.412 -22.349 7.774 1.00 42.16 287 LYS A CA 1
ATOM 2275 C C . LYS A 1 287 ? 3.400 -21.215 7.478 1.00 42.16 287 LYS A C 1
ATOM 2277 O O . LYS A 1 287 ? 4.603 -21.423 7.610 1.00 42.16 287 LYS A O 1
ATOM 2282 N N . ALA A 1 288 ? 2.932 -20.038 7.057 1.00 43.53 288 ALA A N 1
ATOM 2283 C CA . ALA A 1 288 ? 3.784 -18.883 6.765 1.00 43.53 288 ALA A CA 1
ATOM 2284 C C . ALA A 1 288 ? 4.097 -18.017 8.002 1.00 43.53 288 ALA A C 1
ATOM 2286 O O . ALA A 1 288 ? 5.048 -17.233 7.972 1.00 43.53 288 ALA A O 1
ATOM 2287 N N . TRP A 1 289 ? 3.319 -18.153 9.080 1.00 48.94 289 TRP A N 1
ATOM 2288 C CA . TRP A 1 289 ? 3.397 -17.272 10.250 1.00 48.94 289 TRP A CA 1
ATOM 2289 C C . TRP A 1 289 ? 4.410 -17.730 11.303 1.00 48.94 289 TRP A C 1
ATOM 2291 O O . TRP A 1 289 ? 4.948 -16.892 12.028 1.00 48.94 289 TRP A O 1
ATOM 2301 N N . ASP A 1 290 ? 4.711 -19.030 11.357 1.00 41.97 290 ASP A N 1
ATOM 2302 C CA . ASP A 1 290 ? 5.420 -19.628 12.496 1.00 41.97 290 ASP A CA 1
ATOM 2303 C C . ASP A 1 290 ? 6.957 -19.584 12.384 1.00 41.97 290 ASP A C 1
ATOM 2305 O O . ASP A 1 290 ? 7.662 -19.421 13.379 1.00 41.97 290 ASP A O 1
ATOM 2309 N N . SER A 1 291 ? 7.521 -19.624 11.172 1.00 39.22 291 SER A N 1
ATOM 2310 C CA . SER A 1 291 ? 8.983 -19.664 10.998 1.00 39.22 291 SER A CA 1
ATOM 2311 C C . SER A 1 291 ? 9.658 -18.294 11.161 1.00 39.22 291 SER A C 1
ATOM 2313 O O . SER A 1 291 ? 10.715 -18.179 11.769 1.00 39.22 291 SER A O 1
ATOM 2315 N N . ALA A 1 292 ? 9.046 -17.202 10.691 1.00 41.50 292 ALA A N 1
ATOM 2316 C CA . ALA A 1 292 ? 9.694 -15.881 10.718 1.00 41.50 292 ALA A CA 1
ATOM 2317 C C . ALA A 1 292 ? 9.670 -15.196 12.102 1.00 41.50 292 ALA A C 1
ATOM 2319 O O . ALA A 1 292 ? 10.491 -14.311 12.383 1.00 41.50 292 ALA A O 1
ATOM 2320 N N . TYR A 1 293 ? 8.718 -15.572 12.963 1.00 43.03 293 TYR A N 1
ATOM 2321 C CA . TYR A 1 293 ? 8.607 -15.040 14.319 1.00 43.03 293 TYR A CA 1
ATOM 2322 C C . TYR A 1 293 ? 9.585 -15.738 15.265 1.00 43.03 293 TYR A C 1
ATOM 2324 O O . TYR A 1 293 ? 10.387 -15.050 15.900 1.00 43.03 293 TYR A O 1
ATOM 2332 N N . LEU A 1 294 ? 9.591 -17.074 15.291 1.00 35.12 294 LEU A N 1
ATOM 2333 C CA . LEU A 1 294 ? 10.457 -17.844 16.182 1.00 35.12 294 LEU A CA 1
ATOM 2334 C C . LEU A 1 294 ? 11.938 -17.709 15.809 1.00 35.12 294 LEU A C 1
ATOM 2336 O O . LEU A 1 294 ? 12.745 -17.487 16.708 1.00 35.12 294 LEU A O 1
ATOM 2340 N N . ASP A 1 295 ? 12.299 -17.676 14.521 1.00 36.19 295 ASP A N 1
ATOM 2341 C CA . ASP A 1 295 ? 13.710 -17.560 14.115 1.00 36.19 295 ASP A CA 1
ATOM 2342 C C . ASP A 1 295 ? 14.320 -16.192 14.472 1.00 36.19 295 ASP A C 1
ATOM 2344 O O . ASP A 1 295 ? 15.468 -16.113 14.910 1.00 36.19 295 ASP A O 1
ATOM 2348 N N . SER A 1 296 ? 13.551 -15.097 14.366 1.00 33.62 296 SER A N 1
ATOM 2349 C CA . SER A 1 296 ? 14.053 -13.746 14.697 1.00 33.62 296 SER A CA 1
ATOM 2350 C C . SER A 1 296 ? 14.021 -13.406 16.191 1.00 33.62 296 SER A C 1
ATOM 2352 O O . SER A 1 296 ? 14.670 -12.449 16.627 1.00 33.62 296 SER A O 1
ATOM 2354 N N . VAL A 1 297 ? 13.262 -14.170 16.979 1.00 35.19 297 VAL A N 1
ATOM 2355 C CA . VAL A 1 297 ? 13.257 -14.085 18.444 1.00 35.19 297 VAL A CA 1
ATOM 2356 C C . VAL A 1 297 ? 14.357 -14.996 19.005 1.00 35.19 297 VAL A C 1
ATOM 2358 O O . VAL A 1 297 ? 15.166 -14.533 19.804 1.00 35.19 297 VAL A O 1
ATOM 2361 N N . ALA A 1 298 ? 14.499 -16.229 18.513 1.00 29.61 298 ALA A N 1
ATOM 2362 C CA . ALA A 1 298 ? 15.547 -17.164 18.932 1.00 29.61 298 ALA A CA 1
ATOM 2363 C C . ALA A 1 298 ? 16.971 -16.659 18.621 1.00 29.61 298 ALA A C 1
ATOM 2365 O O . ALA A 1 298 ? 17.879 -16.824 19.442 1.00 29.61 298 ALA A O 1
ATOM 2366 N N . SER A 1 299 ? 17.171 -15.956 17.497 1.00 32.84 299 SER A N 1
ATOM 2367 C CA . SER A 1 299 ? 18.470 -15.350 17.165 1.00 32.84 299 SER A CA 1
ATOM 2368 C C . SER A 1 299 ? 18.857 -14.184 18.086 1.00 32.84 299 SER A C 1
ATOM 2370 O O . SER A 1 299 ? 20.033 -13.853 18.185 1.00 32.84 299 SER A O 1
ATOM 2372 N N . ASN A 1 300 ? 17.884 -13.553 18.754 1.00 30.95 300 ASN A N 1
ATOM 2373 C CA . ASN A 1 300 ? 18.101 -12.408 19.647 1.00 30.95 300 ASN A CA 1
ATOM 2374 C C . ASN A 1 300 ? 18.083 -12.782 21.141 1.00 30.95 300 ASN A C 1
ATOM 2376 O O . ASN A 1 300 ? 18.568 -12.004 21.956 1.00 30.95 300 ASN A O 1
ATOM 2380 N N . PHE A 1 301 ? 17.558 -13.958 21.507 1.00 31.31 301 PHE A N 1
ATOM 2381 C CA . PHE A 1 301 ? 17.499 -14.441 22.897 1.00 31.31 301 PHE A CA 1
ATOM 2382 C C . PHE A 1 301 ? 18.614 -15.425 23.278 1.00 31.31 301 PHE A C 1
ATOM 2384 O O . PHE A 1 301 ? 18.812 -15.699 24.458 1.00 31.31 301 PHE A O 1
ATOM 2391 N N . SER A 1 302 ? 19.410 -15.898 22.319 1.00 28.09 302 SER A N 1
ATOM 2392 C CA . SER A 1 302 ? 20.599 -16.721 22.592 1.00 28.09 302 SER A CA 1
ATOM 2393 C C . SER A 1 302 ? 21.776 -15.930 23.200 1.00 28.09 302 SER A C 1
ATOM 2395 O O . SER A 1 302 ? 22.804 -16.522 23.511 1.00 28.09 302 SER A O 1
ATOM 2397 N N . HIS A 1 303 ? 21.624 -14.615 23.421 1.00 30.80 303 HIS A N 1
ATOM 2398 C CA . HIS A 1 303 ? 22.647 -13.732 24.000 1.00 30.80 303 HIS A CA 1
ATOM 2399 C C . HIS A 1 303 ? 22.133 -12.832 25.144 1.00 30.80 303 HIS A C 1
ATOM 2401 O O . HIS A 1 303 ? 22.561 -11.684 25.267 1.00 30.80 303 HIS A O 1
ATOM 2407 N N . GLY A 1 304 ? 21.242 -13.312 26.021 1.00 24.27 304 GLY A N 1
ATOM 2408 C CA . GLY A 1 304 ? 20.972 -12.549 27.245 1.00 24.27 304 GLY A CA 1
ATOM 2409 C C . GLY A 1 304 ? 19.811 -13.008 28.119 1.00 24.27 304 GLY A C 1
ATOM 2410 O O . GLY A 1 304 ? 18.660 -12.745 27.802 1.00 24.27 304 GLY A O 1
ATOM 2411 N N . ALA A 1 305 ? 20.182 -13.546 29.283 1.00 23.81 305 ALA A N 1
ATOM 2412 C CA . ALA A 1 305 ? 19.485 -13.482 30.571 1.00 23.81 305 ALA A CA 1
ATOM 2413 C C . ALA A 1 305 ? 18.138 -14.221 30.760 1.00 23.81 305 ALA A C 1
ATOM 2415 O O . ALA A 1 305 ? 17.078 -13.822 30.285 1.00 23.81 305 ALA A O 1
ATOM 2416 N N . ASN A 1 306 ? 18.213 -15.239 31.628 1.00 26.03 306 ASN A N 1
ATOM 2417 C CA . ASN A 1 306 ? 17.145 -15.735 32.503 1.00 26.03 306 ASN A CA 1
ATOM 2418 C C . ASN A 1 306 ? 16.442 -14.581 33.230 1.00 26.03 306 ASN A C 1
ATOM 2420 O O . ASN A 1 306 ? 17.162 -13.755 33.770 1.00 26.03 306 ASN A O 1
ATOM 2424 N N . PHE A 1 307 ? 15.108 -14.583 33.364 1.00 23.78 307 PHE A N 1
ATOM 2425 C CA . PHE A 1 307 ? 14.429 -14.195 34.614 1.00 23.78 307 PHE A CA 1
ATOM 2426 C C . PHE A 1 307 ? 12.960 -14.650 34.661 1.00 23.78 307 PHE A C 1
ATOM 2428 O O . PHE A 1 307 ? 12.287 -14.805 33.645 1.00 23.78 307 PHE A O 1
ATOM 2435 N N . ALA A 1 308 ? 12.533 -14.909 35.896 1.00 22.80 308 ALA A N 1
ATOM 2436 C CA . ALA A 1 308 ? 11.364 -15.650 36.337 1.00 22.80 308 ALA A CA 1
ATOM 2437 C C . ALA A 1 308 ? 10.022 -14.891 36.281 1.00 22.80 308 ALA A C 1
ATOM 2439 O O . ALA A 1 308 ? 9.947 -13.669 36.186 1.00 22.80 308 ALA A O 1
ATOM 2440 N N . THR A 1 309 ? 8.961 -15.685 36.390 1.00 24.31 309 THR A N 1
ATOM 2441 C CA . THR A 1 309 ? 7.528 -15.369 36.426 1.00 24.31 309 THR A CA 1
ATOM 2442 C C . THR A 1 309 ? 7.064 -14.648 37.700 1.00 24.31 309 THR A C 1
ATOM 2444 O O . THR A 1 309 ? 7.389 -15.114 38.789 1.00 24.31 309 THR A O 1
ATOM 2447 N N . ALA A 1 310 ? 6.186 -13.641 37.573 1.00 22.72 310 ALA A N 1
ATOM 2448 C CA . ALA A 1 310 ? 5.135 -13.311 38.555 1.00 22.72 310 ALA A CA 1
ATOM 2449 C C . ALA A 1 310 ? 4.098 -12.311 37.978 1.00 22.72 310 ALA A C 1
ATOM 2451 O O . ALA A 1 310 ? 4.472 -11.258 37.467 1.00 22.72 310 ALA A O 1
ATOM 2452 N N . GLY A 1 311 ? 2.798 -12.629 38.073 1.00 20.09 311 GLY A N 1
ATOM 2453 C CA . GLY A 1 311 ? 1.692 -11.640 38.096 1.00 20.09 311 GLY A CA 1
ATOM 2454 C C . GLY A 1 311 ? 1.368 -11.228 39.552 1.00 20.09 311 GLY A C 1
ATOM 2455 O O . GLY A 1 311 ? 2.176 -11.577 40.413 1.00 20.09 311 GLY A O 1
ATOM 2456 N N . PRO A 1 312 ? 0.206 -10.610 39.903 1.00 29.86 312 PRO A N 1
ATOM 2457 C CA . PRO A 1 312 ? -0.988 -10.330 39.083 1.00 29.86 312 PRO A CA 1
ATOM 2458 C C . PRO A 1 312 ? -1.750 -8.976 39.359 1.00 29.86 312 PRO A C 1
ATOM 2460 O O . PRO A 1 312 ? -1.476 -8.259 40.311 1.00 29.86 312 PRO A O 1
ATOM 2463 N N . THR A 1 313 ? -2.737 -8.680 38.490 1.00 22.38 313 THR A N 1
ATOM 2464 C CA . THR A 1 313 ? -4.092 -8.057 38.662 1.00 22.38 313 THR A CA 1
ATOM 2465 C C . THR A 1 313 ? -4.369 -6.812 39.538 1.00 22.38 313 THR A C 1
ATOM 2467 O O . THR A 1 313 ? -4.302 -6.922 40.753 1.00 22.38 313 THR A O 1
ATOM 2470 N N . ILE A 1 314 ? -4.974 -5.744 38.956 1.00 21.91 314 ILE A N 1
ATOM 2471 C CA . ILE A 1 314 ? -5.998 -4.862 39.600 1.00 21.91 314 ILE A CA 1
ATOM 2472 C C . ILE A 1 314 ? -7.059 -4.372 38.569 1.00 21.91 314 ILE A C 1
ATOM 2474 O O . ILE A 1 314 ? -6.727 -4.058 37.428 1.00 21.91 314 ILE A O 1
ATOM 2478 N N . ARG A 1 315 ? -8.342 -4.330 38.988 1.00 20.56 315 ARG A N 1
ATOM 2479 C CA . ARG A 1 315 ? -9.572 -3.900 38.265 1.00 20.56 315 ARG A CA 1
ATOM 2480 C C . ARG A 1 315 ? -10.000 -2.439 38.593 1.00 20.56 315 ARG A C 1
ATOM 2482 O O . ARG A 1 315 ? -9.519 -1.899 39.582 1.00 20.56 315 ARG A O 1
ATOM 2489 N N . PRO A 1 316 ? -10.906 -1.811 37.801 1.00 23.55 316 PRO A N 1
ATOM 2490 C CA . PRO A 1 316 ? -11.066 -0.351 37.693 1.00 23.55 316 PRO A CA 1
ATOM 2491 C C . PRO A 1 316 ? -12.227 0.255 38.512 1.00 23.55 316 PRO A C 1
ATOM 2493 O O . PRO A 1 316 ? -13.174 -0.443 38.869 1.00 23.55 316 PRO A O 1
ATOM 2496 N N . GLN A 1 317 ? -12.193 1.580 38.716 1.00 21.02 317 GLN A N 1
ATOM 2497 C CA . GLN A 1 317 ? -13.318 2.394 39.204 1.00 21.02 317 GLN A CA 1
ATOM 2498 C C . GLN A 1 317 ? -13.761 3.422 38.148 1.00 21.02 317 GLN A C 1
ATOM 2500 O O . GLN A 1 317 ? -12.937 4.084 37.522 1.00 21.02 317 GLN A O 1
ATOM 2505 N N . TYR A 1 318 ? -15.081 3.524 37.970 1.00 21.00 318 TYR A N 1
ATOM 2506 C CA . TYR A 1 318 ? -15.794 4.490 37.132 1.00 21.00 318 TYR A CA 1
ATOM 2507 C C . TYR A 1 318 ? -16.110 5.772 37.916 1.00 21.00 318 TYR A C 1
ATOM 2509 O O . TYR A 1 318 ? -16.451 5.698 39.095 1.00 21.00 318 TYR A O 1
ATOM 2517 N N . LEU A 1 319 ? -16.127 6.918 37.229 1.00 21.00 319 LEU A N 1
ATOM 2518 C CA . LEU A 1 319 ? -16.866 8.106 37.660 1.00 21.00 319 LEU A CA 1
ATOM 2519 C C . LEU A 1 319 ? -17.425 8.855 36.444 1.00 21.00 319 LEU A C 1
ATOM 2521 O O . LEU A 1 319 ? -16.720 9.131 35.478 1.00 21.00 319 LEU A O 1
ATOM 2525 N N . SER A 1 320 ? -18.717 9.155 36.519 1.00 21.28 320 SER A N 1
ATOM 2526 C CA . SER A 1 320 ? -19.545 9.874 35.550 1.00 21.28 320 SER A CA 1
ATOM 2527 C C . SER A 1 320 ? -20.064 11.160 36.185 1.00 21.28 320 SER A C 1
ATOM 2529 O O . SER A 1 320 ? -20.547 11.057 37.305 1.00 21.28 320 SER A O 1
ATOM 2531 N N . LEU A 1 321 ? -20.073 12.298 35.478 1.00 21.27 321 LEU A N 1
ATOM 2532 C CA . LEU A 1 321 ? -20.984 13.445 35.691 1.00 21.27 321 LEU A CA 1
ATOM 2533 C C . LEU A 1 321 ? -21.011 14.369 34.429 1.00 21.27 321 LEU A C 1
ATOM 2535 O O . LEU A 1 321 ? -20.126 14.228 33.585 1.00 21.27 321 LEU A O 1
ATOM 2539 N N . PRO A 1 322 ? -22.039 15.238 34.245 1.00 25.50 322 PRO A N 1
ATOM 2540 C CA . PRO A 1 322 ? -22.679 15.519 32.942 1.00 25.50 322 PRO A CA 1
ATOM 2541 C C . PRO A 1 322 ? -22.732 17.018 32.508 1.00 25.50 322 PRO A C 1
ATOM 2543 O O . PRO A 1 322 ? -22.334 17.891 33.272 1.00 25.50 322 PRO A O 1
ATOM 2546 N N . PHE A 1 323 ? -23.341 17.271 31.323 1.00 22.80 323 PHE A N 1
ATOM 2547 C CA . PHE A 1 323 ? -23.990 18.520 30.807 1.00 22.80 323 PHE A CA 1
ATOM 2548 C C . PHE A 1 323 ? -23.182 19.500 29.895 1.00 22.80 323 PHE A C 1
ATOM 2550 O O . PHE A 1 323 ? -21.963 19.383 29.826 1.00 22.80 323 PHE A O 1
ATOM 2557 N N . PRO A 1 324 ? -23.843 20.323 29.027 1.00 23.95 324 PRO A N 1
ATOM 2558 C CA . PRO A 1 324 ? -23.690 20.276 27.562 1.00 23.95 324 PRO A CA 1
ATOM 2559 C C . PRO A 1 324 ? -22.989 21.510 26.954 1.00 23.95 324 PRO A C 1
ATOM 2561 O O . PRO A 1 324 ? -22.909 22.561 27.582 1.00 23.95 324 PRO A O 1
ATOM 2564 N N . LEU A 1 325 ? -22.549 21.427 25.692 1.00 21.77 325 LEU A N 1
ATOM 2565 C CA . LEU A 1 325 ? -22.067 22.591 24.935 1.00 21.77 325 LEU A CA 1
ATOM 2566 C C . LEU A 1 325 ? -22.693 22.644 23.535 1.00 21.77 325 LEU A C 1
ATOM 2568 O O . LEU A 1 325 ? -22.506 21.749 22.713 1.00 21.77 325 LEU A O 1
ATOM 2572 N N . THR A 1 326 ? -23.432 23.721 23.285 1.00 20.92 326 THR A N 1
ATOM 2573 C CA . THR A 1 326 ? -23.761 24.262 21.959 1.00 20.92 326 THR A CA 1
ATOM 2574 C C . THR A 1 326 ? -22.513 24.874 21.324 1.00 20.92 326 THR A C 1
ATOM 2576 O O . THR A 1 326 ? -21.733 25.522 22.021 1.00 20.92 326 THR A O 1
ATOM 2579 N N . LEU A 1 327 ? -22.336 24.719 20.008 1.00 22.03 327 LEU A N 1
ATOM 2580 C CA . LEU A 1 327 ? -21.274 25.396 19.261 1.00 22.03 327 LEU A CA 1
ATOM 2581 C C . LEU A 1 327 ? -21.859 26.086 18.020 1.00 22.03 327 LEU A C 1
ATOM 2583 O O . LEU A 1 327 ? -22.327 25.414 17.103 1.00 22.03 327 LEU A O 1
ATOM 2587 N N . ASP A 1 328 ? -21.805 27.418 18.006 1.00 21.23 328 ASP A N 1
ATOM 2588 C CA . ASP A 1 328 ? -21.918 28.243 16.801 1.00 21.23 328 ASP A CA 1
ATOM 2589 C C . ASP A 1 328 ? -20.550 28.282 16.106 1.00 21.23 328 ASP A C 1
ATOM 2591 O O . ASP A 1 328 ? -19.526 28.514 16.750 1.00 21.23 328 ASP A O 1
ATOM 2595 N N . ALA A 1 329 ? -20.516 28.071 14.790 1.00 23.47 329 ALA A N 1
ATOM 2596 C CA . ALA A 1 329 ? -19.300 28.207 13.993 1.00 23.47 329 ALA A CA 1
ATOM 2597 C C . ALA A 1 329 ? -19.387 29.466 13.115 1.00 23.47 329 ALA A C 1
ATOM 2599 O O . ALA A 1 329 ? -20.196 29.531 12.191 1.00 23.47 329 ALA A O 1
ATOM 2600 N N . GLN A 1 330 ? -18.537 30.457 13.396 1.00 23.41 330 GLN A N 1
ATOM 2601 C CA . GLN A 1 330 ? -18.249 31.590 12.511 1.00 23.41 330 GLN A CA 1
ATOM 2602 C C . GLN A 1 330 ? -16.867 31.389 11.876 1.00 23.41 330 GLN A C 1
ATOM 2604 O O . GLN A 1 330 ? -15.923 30.998 12.560 1.00 23.41 330 GLN A O 1
ATOM 2609 N N . PHE A 1 331 ? -16.732 31.685 10.583 1.00 24.38 331 PHE A N 1
ATOM 2610 C CA . PHE A 1 331 ? -15.448 31.675 9.878 1.00 24.38 331 PHE A CA 1
ATOM 2611 C C . PHE A 1 331 ? -15.179 33.066 9.289 1.00 24.38 331 PHE A C 1
ATOM 2613 O O . PHE A 1 331 ? -16.049 33.624 8.625 1.00 24.38 331 PHE A O 1
ATOM 2620 N N . SER A 1 332 ? -13.973 33.603 9.506 1.00 23.67 332 SER A N 1
ATOM 2621 C CA . SER A 1 332 ? -13.489 34.854 8.898 1.00 23.67 332 SER A CA 1
ATOM 2622 C C . SER A 1 332 ? -12.466 34.555 7.806 1.00 23.67 332 SER A C 1
ATOM 2624 O O . SER A 1 332 ? -11.543 33.771 8.021 1.00 23.67 332 SER A O 1
ATOM 2626 N N . ILE A 1 333 ? -12.585 35.223 6.656 1.00 25.59 333 ILE A N 1
ATOM 2627 C CA . ILE A 1 333 ? -11.604 35.172 5.562 1.00 25.59 333 ILE A CA 1
ATOM 2628 C C . ILE A 1 333 ? -10.974 36.564 5.425 1.00 25.59 333 ILE A C 1
ATOM 2630 O O . ILE A 1 333 ? -11.688 37.549 5.258 1.00 25.59 333 ILE A O 1
ATOM 2634 N N . LYS A 1 334 ? -9.639 36.656 5.504 1.00 25.64 334 LYS A N 1
ATOM 2635 C CA . LYS A 1 334 ? -8.876 37.896 5.265 1.00 25.64 334 LYS A CA 1
ATOM 2636 C C . LYS A 1 334 ? -8.424 37.972 3.806 1.00 25.64 334 LYS A C 1
ATOM 2638 O O . LYS A 1 334 ? -7.853 37.008 3.303 1.00 25.64 334 LYS A O 1
ATOM 2643 N N . TYR A 1 335 ? -8.587 39.135 3.174 1.00 28.31 335 TYR A N 1
ATOM 2644 C CA . TYR A 1 335 ? -7.996 39.449 1.867 1.00 28.31 335 TYR A CA 1
ATOM 2645 C C . TYR A 1 335 ? -6.951 40.580 1.981 1.00 28.31 335 TYR A C 1
ATOM 2647 O O . TYR A 1 335 ? -7.105 41.458 2.835 1.00 28.31 335 TYR A O 1
ATOM 2655 N N . PRO A 1 336 ? -5.890 40.592 1.146 1.00 25.30 336 PRO A N 1
ATOM 2656 C CA . PRO A 1 336 ? -4.938 41.702 1.076 1.00 25.30 336 PRO A CA 1
ATOM 2657 C C . PRO A 1 336 ? -5.582 42.984 0.513 1.00 25.30 336 PRO A C 1
ATOM 2659 O O . PRO A 1 336 ? -6.444 42.927 -0.361 1.00 25.30 336 PRO A O 1
ATOM 2662 N N . ARG A 1 337 ? -5.139 44.152 1.002 1.00 32.22 337 ARG A N 1
ATOM 2663 C CA . ARG A 1 337 ? -5.770 45.477 0.804 1.00 32.22 337 ARG A CA 1
ATOM 2664 C C . ARG A 1 337 ? -5.796 46.026 -0.632 1.00 32.22 337 ARG A C 1
ATOM 2666 O O . ARG A 1 337 ? -6.499 47.004 -0.867 1.00 32.22 337 ARG A O 1
ATOM 2673 N N . ASP A 1 338 ? -5.127 45.397 -1.593 1.00 32.47 338 ASP A N 1
ATOM 2674 C CA . ASP A 1 338 ? -4.920 46.003 -2.917 1.00 32.47 338 ASP A CA 1
ATOM 2675 C C . ASP A 1 338 ? -5.914 45.550 -4.000 1.00 32.47 338 ASP A C 1
ATOM 2677 O O . ASP A 1 338 ? -5.782 45.932 -5.159 1.00 32.47 338 ASP A O 1
ATOM 2681 N N . THR A 1 339 ? -6.950 44.776 -3.653 1.00 34.44 339 THR A N 1
ATOM 2682 C CA . THR A 1 339 ? -7.953 44.295 -4.633 1.00 34.44 339 THR A CA 1
ATOM 2683 C C . THR A 1 339 ? -9.315 44.998 -4.545 1.00 34.44 339 THR A C 1
ATOM 2685 O O . THR A 1 339 ? -10.198 44.701 -5.340 1.00 34.44 339 THR A O 1
ATOM 2688 N N . VAL A 1 340 ? -9.522 45.953 -3.626 1.00 34.28 340 VAL A N 1
ATOM 2689 C CA . VAL A 1 340 ? -10.869 46.538 -3.391 1.00 34.28 340 VAL A CA 1
ATOM 2690 C C . VAL A 1 340 ? -10.991 48.015 -3.796 1.00 34.28 340 VAL A C 1
ATOM 2692 O O . VAL A 1 340 ? -12.086 48.571 -3.830 1.00 34.28 340 VAL A O 1
ATOM 2695 N N . ALA A 1 341 ? -9.910 48.672 -4.210 1.00 31.08 341 ALA A N 1
ATOM 2696 C CA . ALA A 1 341 ? -9.964 50.070 -4.632 1.00 31.08 341 ALA A CA 1
ATOM 2697 C C . ALA A 1 341 ? -10.022 50.212 -6.162 1.00 31.08 341 ALA A C 1
ATOM 2699 O O . ALA A 1 341 ? -9.044 50.646 -6.764 1.00 31.08 341 ALA A O 1
ATOM 2700 N N . LYS A 1 342 ? -11.156 49.833 -6.774 1.00 31.19 342 LYS A N 1
ATOM 2701 C CA . LYS A 1 342 ? -11.736 50.391 -8.025 1.00 31.19 342 LYS A CA 1
ATOM 2702 C C . LYS A 1 342 ? -12.736 49.406 -8.636 1.00 31.19 342 LYS A C 1
ATOM 2704 O O . LYS A 1 342 ? -12.362 48.630 -9.498 1.00 31.19 342 LYS A O 1
ATOM 2709 N N . THR A 1 343 ? -13.984 49.493 -8.176 1.00 25.41 343 THR A N 1
ATOM 2710 C CA . THR A 1 343 ? -15.257 49.362 -8.923 1.00 25.41 343 THR A CA 1
ATOM 2711 C C . THR A 1 343 ? -16.330 48.946 -7.922 1.00 25.41 343 THR A C 1
ATOM 2713 O O . THR A 1 343 ? -16.369 47.796 -7.494 1.00 25.41 343 THR A O 1
ATOM 2716 N N . GLY A 1 344 ? -17.197 49.880 -7.528 1.00 29.22 344 GLY A N 1
ATOM 2717 C CA . GLY A 1 344 ? -18.461 49.529 -6.886 1.00 29.22 344 GLY A CA 1
ATOM 2718 C C . GLY A 1 344 ? -19.333 48.819 -7.917 1.00 29.22 344 GLY A C 1
ATOM 2719 O O . GLY A 1 344 ? -19.868 49.466 -8.812 1.00 29.22 344 GLY A O 1
ATOM 2720 N N . GLY A 1 345 ? -19.407 47.494 -7.834 1.00 24.23 345 GLY A N 1
ATOM 2721 C CA . GLY A 1 345 ? -20.160 46.662 -8.762 1.00 24.23 345 GLY A CA 1
ATOM 2722 C C . GLY A 1 345 ? -20.506 45.320 -8.129 1.00 24.23 345 GLY A C 1
ATOM 2723 O O . GLY A 1 345 ? -19.668 44.684 -7.495 1.00 24.23 345 GLY A O 1
ATOM 2724 N N . ILE A 1 346 ? -21.766 44.925 -8.281 1.00 25.84 346 ILE A N 1
ATOM 2725 C CA . ILE A 1 346 ? -22.299 43.608 -7.935 1.00 25.84 346 ILE A CA 1
ATOM 2726 C C . ILE A 1 346 ? -21.586 42.576 -8.821 1.00 25.84 346 ILE A C 1
ATOM 2728 O O . ILE A 1 346 ? -21.629 42.690 -10.043 1.00 25.84 346 ILE A O 1
ATOM 2732 N N . PHE A 1 347 ? -20.926 41.580 -8.226 1.00 23.86 347 PHE A N 1
ATOM 2733 C CA . PHE A 1 347 ? -20.427 40.424 -8.972 1.00 23.86 347 PHE A CA 1
ATOM 2734 C C . PHE A 1 347 ? -21.559 39.399 -9.111 1.00 23.86 347 PHE A C 1
ATOM 2736 O O . PHE A 1 347 ? -21.835 38.645 -8.182 1.00 23.86 347 PHE A O 1
ATOM 2743 N N . GLU A 1 348 ? -22.204 39.361 -10.275 1.00 25.03 348 GLU A N 1
ATOM 2744 C CA . GLU A 1 348 ? -22.904 38.164 -10.744 1.00 25.03 348 GLU A CA 1
ATOM 2745 C C . GLU A 1 348 ? -21.888 37.278 -11.470 1.00 25.03 348 GLU A C 1
ATOM 2747 O O . GLU A 1 348 ? -21.333 37.665 -12.498 1.00 25.03 348 GLU A O 1
ATOM 2752 N N . THR A 1 349 ? -21.619 36.081 -10.951 1.00 23.95 349 THR A N 1
ATOM 2753 C CA . THR A 1 349 ? -20.941 35.036 -11.724 1.00 23.95 349 THR A CA 1
ATOM 2754 C C . THR A 1 349 ? -21.997 34.100 -12.301 1.00 23.95 349 THR A C 1
ATOM 2756 O O . THR A 1 349 ? -22.704 33.394 -11.586 1.00 23.95 349 THR A O 1
ATOM 2759 N N . SER A 1 350 ? -22.129 34.115 -13.626 1.00 23.25 350 SER A N 1
ATOM 2760 C CA . SER A 1 350 ? -23.014 33.226 -14.375 1.00 23.25 350 SER A CA 1
ATOM 2761 C C . SER A 1 350 ? -22.522 31.777 -14.287 1.00 23.25 350 SER A C 1
ATOM 2763 O O . SER A 1 350 ? -21.467 31.443 -14.833 1.00 23.25 350 SER A O 1
ATOM 2765 N N . LEU A 1 351 ? -23.289 30.915 -13.621 1.00 26.56 351 LEU A N 1
ATOM 2766 C CA . LEU A 1 351 ? -23.138 29.459 -13.682 1.00 26.56 351 LEU A CA 1
ATOM 2767 C C . LEU A 1 351 ? -23.690 28.919 -15.024 1.00 26.56 351 LEU A C 1
ATOM 2769 O O . LEU A 1 351 ? -24.611 29.521 -15.583 1.00 26.56 351 LEU A O 1
ATOM 2773 N N . PRO A 1 352 ? -23.157 27.806 -15.569 1.00 23.64 352 PRO A N 1
ATOM 2774 C CA . PRO A 1 352 ? -23.688 27.175 -16.779 1.00 23.64 352 PRO A CA 1
ATOM 2775 C C . PRO A 1 352 ? -25.167 26.777 -16.630 1.00 23.64 352 PRO A C 1
ATOM 2777 O O . PRO A 1 352 ? -25.601 26.348 -15.562 1.00 23.64 352 PRO A O 1
ATOM 2780 N N . LYS A 1 353 ? -25.925 26.914 -17.726 1.00 28.92 353 LYS A N 1
ATOM 2781 C CA . LYS A 1 353 ? -27.386 26.737 -17.852 1.00 28.92 353 LYS A CA 1
ATOM 2782 C C . LYS A 1 353 ? -27.880 25.284 -17.695 1.00 28.92 353 LYS A C 1
ATOM 2784 O O . LYS A 1 353 ? -28.515 24.762 -18.600 1.00 28.92 353 LYS A O 1
ATOM 2789 N N . GLU A 1 354 ? -27.639 24.649 -16.553 1.00 27.81 354 GLU A N 1
ATOM 2790 C CA . GLU A 1 354 ? -28.221 23.331 -16.218 1.00 27.81 354 GLU A CA 1
ATOM 2791 C C . GLU A 1 354 ? -28.473 23.142 -14.704 1.00 27.81 354 GLU A C 1
ATOM 2793 O O . GLU A 1 354 ? -28.622 22.024 -14.221 1.00 27.81 354 GLU A O 1
ATOM 2798 N N . ALA A 1 355 ? -28.564 24.232 -13.934 1.00 27.47 355 ALA A N 1
ATOM 2799 C CA . ALA A 1 355 ? -28.746 24.190 -12.479 1.00 27.47 355 ALA A CA 1
ATOM 2800 C C . ALA A 1 355 ? -29.942 25.034 -11.993 1.00 27.47 355 ALA A C 1
ATOM 2802 O O . ALA A 1 355 ? -29.783 25.906 -11.142 1.00 27.47 355 ALA A O 1
ATOM 2803 N N . ASP A 1 356 ? -31.150 24.754 -12.485 1.00 27.72 356 ASP A N 1
ATOM 2804 C CA . ASP A 1 356 ? -32.396 25.322 -11.937 1.00 27.72 356 ASP A CA 1
ATOM 2805 C C . ASP A 1 356 ? -32.882 24.539 -10.699 1.00 27.72 356 ASP A C 1
ATOM 2807 O O . ASP A 1 356 ? -33.963 23.961 -10.692 1.00 27.72 356 ASP A O 1
ATOM 2811 N N . TYR A 1 357 ? -32.078 24.509 -9.628 1.00 26.22 357 TYR A N 1
ATOM 2812 C CA . TYR A 1 357 ? -32.526 24.006 -8.312 1.00 26.22 357 TYR A CA 1
ATOM 2813 C C . TYR A 1 357 ? -32.057 24.836 -7.105 1.00 26.22 357 TYR A C 1
ATOM 2815 O O . TYR A 1 357 ? -32.303 24.455 -5.962 1.00 26.22 357 TYR A O 1
ATOM 2823 N N . PHE A 1 358 ? -31.432 25.999 -7.313 1.00 27.31 358 PHE A N 1
ATOM 2824 C CA . PHE A 1 358 ? -30.953 26.840 -6.211 1.00 27.31 358 PHE A CA 1
ATOM 2825 C C . PHE A 1 358 ? -31.574 28.234 -6.268 1.00 27.31 358 PHE A C 1
ATOM 2827 O O . PHE A 1 358 ? -31.141 29.085 -7.040 1.00 27.31 358 PHE A O 1
ATOM 2834 N N . SER A 1 359 ? -32.564 28.506 -5.416 1.00 24.17 359 SER A N 1
ATOM 2835 C CA . SER A 1 359 ? -33.102 29.859 -5.253 1.00 24.17 359 SER A CA 1
ATOM 2836 C C . SER A 1 359 ? -32.678 30.488 -3.919 1.00 24.17 359 SER A C 1
ATOM 2838 O O . SER A 1 359 ? -33.140 30.066 -2.863 1.00 24.17 359 SER A O 1
ATOM 2840 N N . LYS A 1 360 ? -31.891 31.572 -4.034 1.00 26.75 360 LYS A N 1
ATOM 2841 C CA . LYS A 1 360 ? -31.615 32.670 -3.075 1.00 26.75 360 LYS A CA 1
ATOM 2842 C C . LYS A 1 360 ? -30.624 32.413 -1.922 1.00 26.75 360 LYS A C 1
ATOM 2844 O O . LYS A 1 360 ? -30.931 31.752 -0.939 1.00 26.75 360 LYS A O 1
ATOM 2849 N N . ALA A 1 361 ? -29.482 33.103 -1.988 1.00 27.45 361 ALA A N 1
ATOM 2850 C CA . ALA A 1 361 ? -28.647 33.455 -0.837 1.00 27.45 361 ALA A CA 1
ATOM 2851 C C . ALA A 1 361 ? -28.802 34.960 -0.549 1.00 27.45 361 ALA A C 1
ATOM 2853 O O . ALA A 1 361 ? -28.858 35.760 -1.483 1.00 27.45 361 ALA A O 1
ATOM 2854 N N . SER A 1 362 ? -28.879 35.359 0.721 1.00 27.28 362 SER A N 1
ATOM 2855 C CA . SER A 1 362 ? -28.885 36.773 1.126 1.00 27.28 362 SER A CA 1
ATOM 2856 C C . SER A 1 362 ? -27.583 37.119 1.844 1.00 27.28 362 SER A C 1
ATOM 2858 O O . SER A 1 362 ? -27.145 36.381 2.725 1.00 27.28 362 SER A O 1
ATOM 2860 N N . LEU A 1 363 ? -26.969 38.231 1.436 1.00 27.05 363 LEU A N 1
ATOM 2861 C CA . LEU A 1 363 ? -25.747 38.780 2.017 1.00 27.05 363 LEU A CA 1
ATOM 2862 C C . LEU A 1 363 ? -26.124 39.785 3.112 1.00 27.05 363 LEU A C 1
ATOM 2864 O O . LEU A 1 363 ? -26.989 40.629 2.882 1.00 27.05 363 LEU A O 1
ATOM 2868 N N . TYR A 1 364 ? -25.455 39.747 4.262 1.00 31.39 364 TYR A N 1
ATOM 2869 C CA . TYR A 1 364 ? -25.572 40.805 5.268 1.00 31.39 364 TYR A CA 1
ATOM 2870 C C . TYR A 1 364 ? -24.178 41.231 5.731 1.00 31.39 364 TYR A C 1
ATOM 2872 O O . TYR A 1 364 ? -23.309 40.387 5.958 1.00 31.39 364 TYR A O 1
ATOM 2880 N N . THR A 1 365 ? -23.972 42.539 5.858 1.00 28.52 365 THR A N 1
ATOM 2881 C CA . THR A 1 365 ? -22.761 43.164 6.401 1.00 28.52 365 THR A CA 1
ATOM 2882 C C . THR A 1 365 ? -22.953 43.486 7.880 1.00 28.52 365 THR A C 1
ATOM 2884 O O . THR A 1 365 ? -24.010 43.972 8.280 1.00 28.52 365 THR A O 1
ATOM 2887 N N . ILE A 1 366 ? -21.927 43.238 8.695 1.00 30.42 366 ILE A N 1
ATOM 2888 C CA . ILE A 1 366 ? -21.864 43.688 10.091 1.00 30.42 366 ILE A CA 1
ATOM 2889 C C . ILE A 1 366 ? -20.763 44.746 10.158 1.00 30.42 366 ILE A C 1
ATOM 2891 O O . ILE A 1 366 ? -19.619 44.468 9.800 1.00 30.42 366 ILE A O 1
ATOM 2895 N N . ASP A 1 367 ? -21.118 45.967 10.556 1.00 30.14 367 ASP A N 1
ATOM 2896 C CA . ASP A 1 367 ? -20.185 47.093 10.617 1.00 30.14 367 ASP A CA 1
ATOM 2897 C C . ASP A 1 367 ? -19.328 46.985 11.891 1.00 30.14 367 ASP A C 1
ATOM 2899 O O . ASP A 1 367 ? -19.784 47.257 13.004 1.00 30.14 367 ASP A O 1
ATOM 2903 N N . GLY A 1 368 ? -18.099 46.489 11.732 1.00 29.67 368 GLY A N 1
ATOM 2904 C CA . GLY A 1 368 ? -17.076 46.432 12.771 1.00 29.67 368 GLY A CA 1
ATOM 2905 C C . GLY A 1 368 ? -16.133 47.623 12.628 1.00 29.67 368 GLY A C 1
ATOM 2906 O O . GLY A 1 368 ? -15.497 47.798 11.593 1.00 29.67 368 GLY A O 1
ATOM 2907 N N . GLY A 1 369 ? -16.052 48.458 13.663 1.00 28.98 369 GLY A N 1
ATOM 2908 C CA . GLY A 1 369 ? -15.306 49.717 13.648 1.00 28.98 369 GLY A CA 1
ATOM 2909 C C . GLY A 1 369 ? -13.879 49.629 13.083 1.00 28.98 369 GLY A C 1
ATOM 2910 O O . GLY A 1 369 ? -13.114 48.723 13.399 1.00 28.98 369 GLY A O 1
ATOM 2911 N N . GLN A 1 370 ? -13.557 50.624 12.248 1.00 38.81 370 GLN A N 1
ATOM 2912 C CA . GLN A 1 370 ? -12.243 51.044 11.736 1.00 38.81 370 GLN A CA 1
ATOM 2913 C C . GLN A 1 370 ? -11.137 49.971 11.708 1.00 38.81 370 GLN A C 1
ATOM 2915 O O . GLN A 1 370 ? -10.136 50.091 12.411 1.00 38.81 370 GLN A O 1
ATOM 2920 N N . ASN A 1 371 ? -11.307 48.955 10.851 1.00 32.53 371 ASN A N 1
ATOM 2921 C CA . ASN A 1 371 ? -10.294 48.412 9.918 1.00 32.53 371 ASN A CA 1
ATOM 2922 C C . ASN A 1 371 ? -10.631 47.002 9.380 1.00 32.53 371 ASN A C 1
ATOM 2924 O O . ASN A 1 371 ? -9.870 46.516 8.544 1.00 32.53 371 ASN A O 1
ATOM 2928 N N . ASP A 1 372 ? -11.752 46.383 9.771 1.00 29.39 372 ASP A N 1
ATOM 2929 C CA . ASP A 1 372 ? -12.161 45.044 9.313 1.00 29.39 372 ASP A CA 1
ATOM 2930 C C . ASP A 1 372 ? -13.617 45.033 8.799 1.00 29.39 372 ASP A C 1
ATOM 2932 O O . ASP A 1 372 ? -14.547 45.349 9.534 1.00 29.39 372 ASP A O 1
ATOM 2936 N N . LEU A 1 373 ? -13.829 44.611 7.545 1.00 28.09 373 LEU A N 1
ATOM 2937 C CA . LEU A 1 373 ? -15.148 44.217 7.031 1.00 28.09 373 LEU A CA 1
ATOM 2938 C C . LEU A 1 373 ? -15.225 42.687 7.025 1.00 28.09 373 LEU A C 1
ATOM 2940 O O . LEU A 1 373 ? -14.400 42.025 6.396 1.00 28.09 373 LEU A O 1
ATOM 2944 N N . THR A 1 374 ? -16.220 42.125 7.709 1.00 30.00 374 THR A N 1
ATOM 2945 C CA . THR A 1 374 ? -16.521 40.685 7.712 1.00 30.00 374 THR A CA 1
ATOM 2946 C C . THR A 1 374 ? -17.886 40.440 7.063 1.00 30.00 374 THR A C 1
ATOM 2948 O O . THR A 1 374 ? -18.843 41.175 7.301 1.00 30.00 374 THR A O 1
ATOM 2951 N N . GLY A 1 375 ? -17.977 39.416 6.211 1.00 30.44 375 GLY A N 1
ATOM 2952 C CA . GLY A 1 375 ? -19.222 38.954 5.592 1.00 30.44 375 GLY A CA 1
ATOM 2953 C C . GLY A 1 375 ? -19.316 37.430 5.670 1.00 30.44 375 GLY A C 1
ATOM 2954 O O . GLY A 1 375 ? -18.297 36.748 5.567 1.00 30.44 375 GLY A O 1
ATOM 2955 N N . GLY A 1 376 ? -20.524 36.897 5.870 1.00 28.30 376 GLY A N 1
ATOM 2956 C CA . GLY A 1 376 ? -20.792 35.457 5.968 1.00 28.30 376 GLY A CA 1
ATOM 2957 C C . GLY A 1 376 ? -22.008 35.031 5.139 1.00 28.30 376 GLY A C 1
ATOM 2958 O O . GLY A 1 376 ? -22.884 35.846 4.854 1.00 28.30 376 GLY A O 1
ATOM 2959 N N . TYR A 1 377 ? -22.062 33.749 4.760 1.00 29.42 377 TYR A N 1
ATOM 2960 C CA . TYR A 1 377 ? -23.162 33.142 3.997 1.00 29.42 377 TYR A CA 1
ATOM 2961 C C . TYR A 1 377 ? -23.999 32.206 4.878 1.00 29.42 377 TYR A C 1
ATOM 2963 O O . TYR A 1 377 ? -23.460 31.518 5.746 1.00 29.42 377 TYR A O 1
ATOM 2971 N N . ARG A 1 378 ? -25.309 32.119 4.613 1.00 29.89 378 ARG A N 1
ATOM 2972 C CA . ARG A 1 378 ? -26.219 31.132 5.217 1.00 29.89 378 ARG A CA 1
ATOM 2973 C C . ARG A 1 378 ? -26.984 30.409 4.106 1.00 29.89 378 ARG A C 1
ATOM 2975 O O . ARG A 1 378 ? -27.599 31.066 3.273 1.00 29.89 378 ARG A O 1
ATOM 2982 N N . LEU A 1 379 ? -26.936 29.077 4.090 1.00 25.56 379 LEU A N 1
ATOM 2983 C CA . LEU A 1 379 ? -27.688 28.229 3.158 1.00 25.56 379 LEU A CA 1
ATOM 2984 C C . LEU A 1 379 ? -28.818 27.529 3.918 1.00 25.56 379 LEU A C 1
ATOM 2986 O O . LEU A 1 379 ? -28.549 26.817 4.883 1.00 25.56 379 LEU A O 1
ATOM 2990 N N . ASN A 1 380 ? -30.061 27.710 3.469 1.00 26.66 380 ASN A N 1
ATOM 2991 C CA . ASN A 1 380 ? -31.232 26.973 3.950 1.00 26.66 380 ASN A CA 1
ATOM 2992 C C . ASN A 1 380 ? -31.789 26.125 2.797 1.00 26.66 380 ASN A C 1
ATOM 2994 O O . ASN A 1 380 ? -32.008 26.652 1.711 1.00 26.66 380 ASN A O 1
ATOM 2998 N N . MET A 1 381 ? -32.046 24.836 3.034 1.00 24.23 381 MET A N 1
ATOM 2999 C CA . MET A 1 381 ? -32.766 23.960 2.101 1.00 24.23 381 MET A CA 1
ATOM 3000 C C . MET A 1 381 ? -34.105 23.570 2.728 1.00 24.23 381 MET A C 1
ATOM 3002 O O . MET A 1 381 ? -34.123 23.008 3.822 1.00 24.23 381 MET A O 1
ATOM 3006 N N . THR A 1 382 ? -35.216 23.851 2.050 1.00 24.16 382 THR A N 1
ATOM 3007 C CA . THR A 1 382 ? -36.556 23.378 2.431 1.00 24.16 382 THR A CA 1
ATOM 3008 C C . THR A 1 382 ? -37.043 22.357 1.411 1.00 24.16 382 THR A C 1
ATOM 3010 O O . THR A 1 382 ? -36.947 22.576 0.207 1.00 24.16 382 THR A O 1
ATOM 3013 N N . THR A 1 383 ? -37.528 21.221 1.903 1.00 30.66 383 THR A N 1
ATOM 3014 C CA . THR A 1 383 ? -38.113 20.130 1.118 1.00 30.66 383 THR A CA 1
ATOM 3015 C C . THR A 1 383 ? -39.574 20.455 0.835 1.00 30.66 383 THR A C 1
ATOM 3017 O O . THR A 1 383 ? -40.359 20.471 1.774 1.00 30.66 383 THR A O 1
ATOM 3020 N N . GLU A 1 384 ? -39.959 20.663 -0.426 1.00 23.84 384 GLU A N 1
ATOM 3021 C CA . GLU A 1 384 ? -41.357 20.502 -0.836 1.00 23.84 384 GLU A CA 1
ATOM 3022 C C . GLU A 1 384 ? -41.497 20.277 -2.352 1.00 23.84 384 GLU A C 1
ATOM 3024 O O . GLU A 1 384 ? -40.902 20.988 -3.154 1.00 23.84 384 GLU A O 1
ATOM 3029 N N . GLN A 1 385 ? -42.323 19.274 -2.681 1.00 25.22 385 GLN A N 1
ATOM 3030 C CA . GLN A 1 385 ? -42.964 18.973 -3.971 1.00 25.22 385 GLN A CA 1
ATOM 3031 C C . GLN A 1 385 ? -42.112 18.341 -5.091 1.00 25.22 385 GLN A C 1
ATOM 3033 O O . GLN A 1 385 ? -41.642 18.998 -6.014 1.00 25.22 385 GLN A O 1
ATOM 3038 N N . VAL A 1 386 ? -42.039 17.004 -5.070 1.00 26.73 386 VAL A N 1
ATOM 3039 C CA . VAL A 1 386 ? -41.895 16.186 -6.286 1.00 26.73 386 VAL A CA 1
ATOM 3040 C C . VAL A 1 386 ? -43.217 15.446 -6.473 1.00 26.73 386 VAL A C 1
ATOM 3042 O O . VAL A 1 386 ? -43.503 14.508 -5.731 1.00 26.73 386 VAL A O 1
ATOM 3045 N N . GLU A 1 387 ? -44.035 15.895 -7.425 1.00 25.38 387 GLU A N 1
ATOM 3046 C CA . GLU A 1 387 ? -45.136 15.086 -7.946 1.00 25.38 387 GLU A CA 1
ATOM 3047 C C . GLU A 1 387 ? -44.581 13.956 -8.822 1.00 25.38 387 GLU A C 1
ATOM 3049 O O . GLU A 1 387 ? -43.607 14.107 -9.566 1.00 25.38 387 GLU A O 1
ATOM 3054 N N . GLU A 1 388 ? -45.207 12.794 -8.670 1.00 34.56 388 GLU A N 1
ATOM 3055 C CA . GLU A 1 388 ? -44.969 11.566 -9.411 1.00 34.56 388 GLU A CA 1
ATOM 3056 C C . GLU A 1 388 ? -45.138 11.802 -10.915 1.00 34.56 388 GLU A C 1
ATOM 3058 O O . GLU A 1 388 ? -46.198 12.242 -11.345 1.00 34.56 388 GLU A O 1
ATOM 3063 N N . ASN A 1 389 ? -44.095 11.500 -11.698 1.00 31.36 389 ASN A N 1
ATOM 3064 C CA . ASN A 1 389 ? -44.121 10.901 -13.047 1.00 31.36 389 ASN A CA 1
ATOM 3065 C C . ASN A 1 389 ? -42.864 11.310 -13.830 1.00 31.36 389 ASN A C 1
ATOM 3067 O O . ASN A 1 389 ? -42.883 12.294 -14.559 1.00 31.36 389 ASN A O 1
ATOM 3071 N N . ASN A 1 390 ? -41.769 10.558 -13.621 1.00 31.30 390 ASN A N 1
ATOM 3072 C CA . ASN A 1 390 ? -40.652 10.295 -14.567 1.00 31.30 390 ASN A CA 1
ATOM 3073 C C . ASN A 1 390 ? -39.395 9.684 -13.896 1.00 31.30 390 ASN A C 1
ATOM 3075 O O . ASN A 1 390 ? -38.290 9.711 -14.440 1.00 31.30 390 ASN A O 1
ATOM 3079 N N . ALA A 1 391 ? -39.550 9.050 -12.729 1.00 30.09 391 ALA A N 1
ATOM 3080 C CA . ALA A 1 391 ? -38.467 8.346 -12.035 1.00 30.09 391 ALA A CA 1
ATOM 3081 C C . ALA A 1 391 ? -37.731 7.244 -12.851 1.00 30.09 391 ALA A C 1
ATOM 3083 O O . ALA A 1 391 ? -36.532 7.067 -12.618 1.00 30.09 391 ALA A O 1
ATOM 3084 N N . PRO A 1 392 ? -38.342 6.517 -13.815 1.00 28.06 392 PRO A N 1
ATOM 3085 C CA . PRO A 1 392 ? -37.626 5.449 -14.523 1.00 28.06 392 PRO A CA 1
ATOM 3086 C C . PRO A 1 392 ? -36.583 5.951 -15.536 1.00 28.06 392 PRO A C 1
ATOM 3088 O O . PRO A 1 392 ? -35.574 5.282 -15.760 1.00 28.06 392 PRO A O 1
ATOM 3091 N N . GLU A 1 393 ? -36.785 7.131 -16.130 1.00 28.47 393 GLU A N 1
ATOM 3092 C CA . GLU A 1 393 ? -35.929 7.636 -17.214 1.00 28.47 393 GLU A CA 1
ATOM 3093 C C . GLU A 1 393 ? -34.705 8.408 -16.678 1.00 28.47 393 GLU A C 1
ATOM 3095 O O . GLU A 1 393 ? -33.601 8.270 -17.213 1.00 28.47 393 GLU A O 1
ATOM 3100 N N . MET A 1 394 ? -34.837 9.079 -15.523 1.00 27.70 394 MET A N 1
ATOM 3101 C CA . MET A 1 394 ? -33.704 9.681 -14.797 1.00 27.70 394 MET A CA 1
ATOM 3102 C C . MET A 1 394 ? -32.754 8.637 -14.181 1.00 27.70 394 MET A C 1
ATOM 3104 O O . MET A 1 394 ? -31.535 8.818 -14.209 1.00 27.70 394 MET A O 1
ATOM 3108 N N . LEU A 1 395 ? -33.274 7.511 -13.676 1.00 29.97 395 LEU A N 1
ATOM 3109 C CA . LEU A 1 395 ? -32.442 6.425 -13.131 1.00 29.97 395 LEU A CA 1
ATOM 3110 C C . LEU A 1 395 ? -31.621 5.713 -14.221 1.00 29.97 395 LEU A C 1
ATOM 3112 O O . LEU A 1 395 ? -30.492 5.283 -13.967 1.00 29.97 395 LEU A O 1
ATOM 3116 N N . SER A 1 396 ? -32.144 5.642 -15.449 1.00 26.98 396 SER A N 1
ATOM 3117 C CA . SER A 1 396 ? -31.440 5.090 -16.613 1.00 26.98 396 SER A CA 1
ATOM 3118 C C . SER A 1 396 ? -30.207 5.927 -16.982 1.00 26.98 396 SER A C 1
ATOM 3120 O O . SER A 1 396 ? -29.109 5.374 -17.122 1.00 26.98 396 SER A O 1
ATOM 3122 N N . GLN A 1 397 ? -30.343 7.259 -17.025 1.00 26.27 397 GLN A N 1
ATOM 3123 C CA . GLN A 1 397 ? -29.228 8.161 -17.337 1.00 26.27 397 GLN A CA 1
ATOM 3124 C C . GLN A 1 397 ? -28.188 8.228 -16.208 1.00 26.27 397 GLN A C 1
ATOM 3126 O O . GLN A 1 397 ? -26.992 8.131 -16.495 1.00 26.27 397 GLN A O 1
ATOM 3131 N N . PHE A 1 398 ? -28.601 8.233 -14.934 1.00 26.61 398 PHE A N 1
ATOM 3132 C CA . PHE A 1 398 ? -27.667 8.140 -13.800 1.00 26.61 398 PHE A CA 1
ATOM 3133 C C . PHE A 1 398 ? -26.884 6.810 -13.769 1.00 26.61 398 PHE A C 1
ATOM 3135 O O . PHE A 1 398 ? -25.697 6.796 -13.436 1.00 26.61 398 PHE A O 1
ATOM 3142 N N . SER A 1 399 ? -27.486 5.690 -14.191 1.00 24.69 399 SER A N 1
ATOM 3143 C CA . SER A 1 399 ? -26.812 4.378 -14.212 1.00 24.69 399 SER A CA 1
ATOM 3144 C C . SER A 1 399 ? -25.683 4.258 -15.249 1.00 24.69 399 SER A C 1
ATOM 3146 O O . SER A 1 399 ? -24.810 3.392 -15.125 1.00 24.69 399 SER A O 1
ATOM 3148 N N . SER A 1 400 ? -25.681 5.124 -16.268 1.00 23.23 400 SER A N 1
ATOM 3149 C CA . SER A 1 400 ? -24.674 5.125 -17.335 1.00 23.23 400 SER A CA 1
ATOM 3150 C C . SER A 1 400 ? -23.402 5.901 -16.971 1.00 23.23 400 SER A C 1
ATOM 3152 O O . SER A 1 400 ? -22.325 5.563 -17.463 1.00 23.23 400 SER A O 1
ATOM 3154 N N . ILE A 1 401 ? -23.497 6.862 -16.044 1.00 24.67 401 ILE A N 1
ATOM 3155 C CA . ILE A 1 401 ? -22.373 7.699 -15.590 1.00 24.67 401 ILE A CA 1
ATOM 3156 C C . ILE A 1 401 ? -21.633 7.055 -14.401 1.00 24.67 401 ILE A C 1
ATOM 3158 O O . ILE A 1 401 ? -20.425 7.218 -14.259 1.00 24.67 401 ILE A O 1
ATOM 3162 N N . VAL A 1 402 ? -22.308 6.213 -13.608 1.00 23.59 402 VAL A N 1
ATOM 3163 C CA . VAL A 1 402 ? -21.734 5.541 -12.418 1.00 23.59 402 VAL A CA 1
ATOM 3164 C C . VAL A 1 402 ? -21.126 4.156 -12.737 1.00 23.59 402 VAL A C 1
ATOM 3166 O O . VAL A 1 402 ? -20.679 3.424 -11.859 1.00 23.59 402 VAL A O 1
ATOM 3169 N N . LYS A 1 403 ? -21.010 3.780 -14.017 1.00 21.55 403 LYS A N 1
ATOM 3170 C CA . LYS A 1 403 ? -20.297 2.562 -14.456 1.00 21.55 403 LYS A CA 1
ATOM 3171 C C . LYS A 1 403 ? -18.820 2.815 -14.782 1.00 21.55 403 LYS A C 1
ATOM 3173 O O . LYS A 1 403 ? -18.291 2.283 -15.756 1.00 21.55 403 LYS A O 1
ATOM 3178 N N . VAL A 1 404 ? -18.110 3.544 -13.923 1.00 21.92 404 VAL A N 1
ATOM 3179 C CA . VAL A 1 404 ? -16.651 3.394 -13.816 1.00 21.92 404 VAL A CA 1
ATOM 3180 C C . VAL A 1 404 ? -16.389 2.465 -12.642 1.00 21.92 404 VAL A C 1
ATOM 3182 O O . VAL A 1 404 ? -16.519 2.819 -11.478 1.00 21.92 404 VAL A O 1
ATOM 3185 N N . ARG A 1 405 ? -16.124 1.212 -13.011 1.00 23.83 405 ARG A N 1
ATOM 3186 C CA . ARG A 1 405 ? -15.944 0.048 -12.149 1.00 23.83 405 ARG A CA 1
ATOM 3187 C C . ARG A 1 405 ? -15.154 0.364 -10.881 1.00 23.83 405 ARG A C 1
ATOM 3189 O O . ARG A 1 405 ? -13.971 0.685 -10.931 1.00 23.83 405 ARG A O 1
ATOM 3196 N N . GLN A 1 406 ? -15.818 0.093 -9.768 1.00 25.30 406 GLN A N 1
ATOM 3197 C CA . GLN A 1 406 ? -15.274 -0.258 -8.466 1.00 25.30 406 GLN A CA 1
ATOM 3198 C C . GLN A 1 406 ? -14.286 -1.436 -8.625 1.00 25.30 406 GLN A C 1
ATOM 3200 O O . GLN A 1 406 ? -14.630 -2.604 -8.462 1.00 25.30 406 GLN A O 1
ATOM 3205 N N . ALA A 1 407 ? -13.044 -1.142 -9.014 1.00 23.23 407 ALA A N 1
ATOM 3206 C CA . ALA A 1 407 ? -11.914 -2.069 -8.979 1.00 23.23 407 ALA A CA 1
ATOM 3207 C C . ALA A 1 407 ? -11.251 -1.989 -7.593 1.00 23.23 407 ALA A C 1
ATOM 3209 O O . ALA A 1 407 ? -10.082 -1.641 -7.446 1.00 23.23 407 ALA A O 1
ATOM 3210 N N . GLY A 1 408 ? -12.040 -2.266 -6.555 1.00 27.25 408 GLY A N 1
ATOM 3211 C CA . GLY A 1 408 ? -11.567 -2.406 -5.184 1.00 27.25 408 GLY A CA 1
ATOM 3212 C C . GLY A 1 408 ? -10.968 -3.793 -4.986 1.00 27.25 408 GLY A C 1
ATOM 3213 O O . GLY A 1 408 ? -11.697 -4.733 -4.703 1.00 27.25 408 GLY A O 1
ATOM 3214 N N . ILE A 1 409 ? -9.669 -3.911 -5.250 1.00 28.27 409 ILE A N 1
ATOM 3215 C CA . ILE A 1 409 ? -8.618 -4.760 -4.651 1.00 28.27 409 ILE A CA 1
ATOM 3216 C C . ILE A 1 409 ? -7.458 -4.568 -5.628 1.00 28.27 409 ILE A C 1
ATOM 3218 O O . ILE A 1 409 ? -7.368 -5.278 -6.622 1.00 28.27 409 ILE A O 1
ATOM 3222 N N . ASN A 1 410 ? -6.604 -3.579 -5.396 1.00 31.72 410 ASN A N 1
ATOM 3223 C CA . ASN A 1 410 ? -5.397 -3.395 -6.196 1.00 31.72 410 ASN A CA 1
ATOM 3224 C C . ASN A 1 410 ? -4.359 -2.698 -5.334 1.00 31.72 410 ASN A C 1
ATOM 3226 O O . ASN A 1 410 ? -4.365 -1.476 -5.313 1.00 31.72 410 ASN A O 1
ATOM 3230 N N . GLY A 1 411 ? -3.528 -3.479 -4.624 1.00 28.52 411 GLY A N 1
ATOM 3231 C CA . GLY A 1 411 ? -2.187 -3.133 -4.110 1.00 28.52 411 GLY A CA 1
ATOM 3232 C C . GLY A 1 411 ? -1.908 -1.681 -3.714 1.00 28.52 411 GLY A C 1
ATOM 3233 O O . GLY A 1 411 ? -0.794 -1.210 -3.920 1.00 28.52 411 GLY A O 1
ATOM 3234 N N . SER A 1 412 ? -2.915 -0.973 -3.214 1.00 26.38 412 SER A N 1
ATOM 3235 C CA . SER A 1 412 ? -2.873 0.453 -2.961 1.00 26.38 412 SER A CA 1
ATOM 3236 C C . SER A 1 412 ? -2.645 0.632 -1.480 1.00 26.38 412 SER A C 1
ATOM 3238 O O . SER A 1 412 ? -3.330 -0.018 -0.679 1.00 26.38 412 SER A O 1
ATOM 3240 N N . PRO A 1 413 ? -1.738 1.541 -1.122 1.00 28.86 413 PRO A N 1
ATOM 3241 C CA . PRO A 1 413 ? -1.565 1.927 0.247 1.00 28.86 413 PRO A CA 1
ATOM 3242 C C . PRO A 1 413 ? -2.909 2.350 0.900 1.00 28.86 413 PRO A C 1
ATOM 3244 O O . PRO A 1 413 ? -3.518 3.321 0.463 1.00 28.86 413 PRO A O 1
ATOM 3247 N N . SER A 1 414 ? -3.425 1.594 1.872 1.00 32.84 414 SER A N 1
ATOM 3248 C CA . SER A 1 414 ? -4.764 1.658 2.451 1.00 32.84 414 SER A CA 1
ATOM 3249 C C . SER A 1 414 ? -4.773 1.537 3.979 1.00 32.84 414 SER A C 1
ATOM 3251 O O . SER A 1 414 ? -4.114 0.659 4.535 1.00 32.84 414 SER A O 1
ATOM 3253 N N . LEU A 1 415 ? -5.579 2.376 4.646 1.00 33.06 415 LEU A N 1
ATOM 3254 C CA . LEU A 1 415 ? -6.259 2.036 5.899 1.00 33.06 415 LEU A CA 1
ATOM 3255 C C . LEU A 1 415 ? -7.632 1.452 5.543 1.00 33.06 415 LEU A C 1
ATOM 3257 O O . LEU A 1 415 ? -8.457 2.118 4.911 1.00 33.06 415 LEU A O 1
ATOM 3261 N N . SER A 1 416 ? -7.914 0.229 5.977 1.00 36.19 416 SER A N 1
ATOM 3262 C CA . SER A 1 416 ? -9.262 -0.341 5.885 1.00 36.19 416 SER A CA 1
ATOM 3263 C C . SER A 1 416 ? -9.688 -0.892 7.238 1.00 36.19 416 SER A C 1
ATOM 3265 O O . SER A 1 416 ? -8.899 -1.515 7.945 1.00 36.19 416 SER A O 1
ATOM 3267 N N . VAL A 1 417 ? -10.936 -0.631 7.617 1.00 39.81 417 VAL A N 1
ATOM 3268 C CA . VAL A 1 417 ? -11.524 -1.086 8.880 1.00 39.81 417 VAL A CA 1
ATOM 3269 C C . VAL A 1 417 ? -12.575 -2.122 8.530 1.00 39.81 417 VAL A C 1
ATOM 3271 O O . VAL A 1 417 ? -13.561 -1.775 7.889 1.00 39.81 417 VAL A O 1
ATOM 3274 N N . TYR A 1 418 ? -12.374 -3.374 8.929 1.00 34.22 418 TYR A N 1
ATOM 3275 C CA . TYR A 1 418 ? -13.364 -4.442 8.783 1.00 34.22 418 TYR A CA 1
ATOM 3276 C C . TYR A 1 418 ? -14.102 -4.624 10.099 1.00 34.22 418 TYR A C 1
ATOM 3278 O O . TYR A 1 418 ? -13.460 -4.774 11.131 1.00 34.22 418 TYR A O 1
ATOM 3286 N N . VAL A 1 419 ? -15.427 -4.657 10.059 1.00 31.14 419 VAL A N 1
ATOM 3287 C CA . VAL A 1 419 ? -16.283 -4.987 11.204 1.00 31.14 419 VAL A CA 1
ATOM 3288 C C . VAL A 1 419 ? -16.849 -6.390 10.977 1.00 31.14 419 VAL A C 1
ATOM 3290 O O . VAL A 1 419 ? -17.287 -6.682 9.864 1.00 31.14 419 VAL A O 1
ATOM 3293 N N . ASN A 1 420 ? -16.794 -7.250 12.001 1.00 28.22 420 ASN A N 1
ATOM 3294 C CA . ASN A 1 420 ? -17.371 -8.600 11.970 1.00 28.22 420 ASN A CA 1
ATOM 3295 C C . ASN A 1 420 ? -18.804 -8.599 12.503 1.00 28.22 420 ASN A C 1
ATOM 3297 O O . ASN A 1 420 ? -18.985 -8.076 13.627 1.00 28.22 420 ASN A O 1
#